Protein AF-B8GN54-F1 (afdb_monomer)

Organism: Thioalkalivibrio sulfidiphilus (strain HL-EbGR7) (NCBI:txid396588)

Secondary structure (DSSP, 8-state):
-------S-EEEEEPHHHHHH-GGGGGTTTTSEEEE-HHHHHHHHHHTSSSSHHHHHHHHHHHHHHHHHTT--HHHHHT-EE---GGGTTS--S---EEEE--S-------TT----HHHHHHHHHHHHHHHH-TTSEEEEEES-HHHHHHHHHTT-EEEE-------S-GGGS--SEEEPPTTHHHHHGGG-EEEEETTEEEEEEESGGGGG--TT-EEEE-SSS-EEEEEEEEETTEEEEEEPP--SSTTS-BTTB--SSHHHHHHHHHHH-TT--EEEEEE-TTS-HHHHHHHHHHIIIIIS---SEEEEEE----SSS-STT--S-HHHHHGGG-HHHHHHHHHHHHTS---HHHHHHHHHHHHHHEEE--HHHHTT---SSEEEEEESGGGS-HHHHHHHH--SS---TT--TTS--PPEEEEEEE------------------PPPP---S-----S---GGGEEEE-

Nearest PDB structures (foldseek):
  4tld-assembly1_C  TM=4.710E-01  e=1.352E-01  Synechococcus elongatus PCC 7942 = FACHB-805
  4tld-assembly1_E  TM=4.493E-01  e=1.275E-01  Synechococcus elongatus PCC 7942 = FACHB-805
  4tlb-assembly1_B  TM=5.084E-01  e=3.249E-01  Synechococcus elongatus PCC 7942 = FACHB-805
  4tl6-assembly1_B-2  TM=4.385E-01  e=1.433E-01  Synechococcus elongatus PCC 7942 = FACHB-805
  7dy1-assembly1_C  TM=2.035E-01  e=3.399E-03  Thermosynechococcus vestitus BP-1

Radius of gyration: 26.56 Å; Cα contacts (8 Å, |Δi|>4): 704; chains: 1; bounding box: 67×53×80 Å

Structure (mmCIF, N/CA/C/O backbone):
data_AF-B8GN54-F1
#
_entry.id   AF-B8GN54-F1
#
loop_
_atom_site.group_PDB
_atom_site.id
_atom_site.type_symbol
_atom_site.label_atom_id
_atom_site.label_alt_id
_atom_site.label_comp_id
_atom_site.label_asym_id
_atom_site.label_entity_id
_atom_site.label_seq_id
_atom_site.pdbx_PDB_ins_code
_atom_site.Cartn_x
_atom_site.Cartn_y
_atom_site.Cartn_z
_atom_site.occupancy
_atom_site.B_iso_or_equiv
_atom_site.auth_seq_id
_atom_site.auth_comp_id
_atom_site.auth_asym_id
_atom_site.auth_atom_id
_atom_site.pdbx_PDB_model_num
ATOM 1 N N . MET A 1 1 ? 30.831 3.306 -21.146 1.00 38.31 1 MET A N 1
ATOM 2 C CA . MET A 1 1 ? 30.111 3.661 -22.386 1.00 38.31 1 MET A CA 1
ATOM 3 C C . MET A 1 1 ? 29.907 5.161 -22.380 1.00 38.31 1 MET A C 1
ATOM 5 O O . MET A 1 1 ? 29.438 5.687 -21.378 1.00 38.31 1 MET A O 1
ATOM 9 N N . VAL A 1 2 ? 30.361 5.843 -23.431 1.00 28.53 2 VAL A N 1
ATOM 10 C CA . VAL A 1 2 ? 30.176 7.290 -23.607 1.00 28.53 2 VAL A CA 1
ATOM 11 C C . VAL A 1 2 ? 28.671 7.550 -23.708 1.00 28.53 2 VAL A C 1
ATOM 13 O O . VAL A 1 2 ? 28.008 6.944 -24.545 1.00 28.53 2 VAL A O 1
ATOM 16 N N . LYS A 1 3 ? 28.119 8.384 -22.819 1.00 34.62 3 LYS A N 1
ATOM 17 C CA . LYS A 1 3 ? 26.721 8.828 -22.893 1.00 34.62 3 LYS A CA 1
ATOM 18 C C . LYS A 1 3 ? 26.590 9.679 -24.160 1.00 34.62 3 LYS A C 1
ATOM 20 O O . LYS A 1 3 ? 27.126 10.782 -24.201 1.00 34.62 3 LYS A O 1
ATOM 25 N N . LYS A 1 4 ? 25.934 9.159 -25.199 1.00 43.62 4 LYS A N 1
ATOM 26 C CA . LYS A 1 4 ? 25.503 9.968 -26.345 1.00 43.62 4 LYS A CA 1
ATOM 27 C C . LYS A 1 4 ? 24.471 10.964 -25.799 1.00 43.62 4 LYS A C 1
ATOM 29 O O . LYS A 1 4 ? 23.455 10.533 -25.258 1.00 43.62 4 LYS A O 1
ATOM 34 N N . GLU A 1 5 ? 24.754 12.266 -25.844 1.00 36.44 5 GLU A N 1
ATOM 35 C CA . GLU A 1 5 ? 23.739 13.284 -25.545 1.00 36.44 5 GLU A CA 1
ATOM 36 C C . GLU A 1 5 ? 22.695 13.247 -26.662 1.00 36.44 5 GLU A C 1
ATOM 38 O O . GLU A 1 5 ? 22.933 13.717 -27.773 1.00 36.44 5 GLU A O 1
ATOM 43 N N . ILE A 1 6 ? 21.560 12.617 -26.375 1.00 51.97 6 ILE A N 1
ATOM 44 C CA . ILE A 1 6 ? 20.427 12.504 -27.290 1.00 51.97 6 ILE A CA 1
ATOM 45 C C . ILE A 1 6 ? 19.550 13.745 -27.093 1.00 51.97 6 ILE A C 1
ATOM 47 O O . ILE A 1 6 ? 19.071 13.998 -25.988 1.00 51.97 6 ILE A O 1
ATOM 51 N N . ARG A 1 7 ? 19.362 14.541 -28.152 1.00 46.53 7 ARG A N 1
ATOM 52 C CA . ARG A 1 7 ? 18.487 15.724 -28.163 1.00 46.53 7 ARG A CA 1
ATOM 53 C C . ARG A 1 7 ? 17.233 15.406 -28.980 1.00 46.53 7 ARG A C 1
ATOM 55 O O . ARG A 1 7 ? 17.297 15.442 -30.201 1.00 46.53 7 ARG A O 1
ATOM 62 N N . GLY A 1 8 ? 16.102 15.135 -28.323 1.00 64.62 8 GLY A N 1
ATOM 63 C CA . GLY A 1 8 ? 14.796 14.998 -28.984 1.00 64.62 8 GLY A CA 1
ATOM 64 C C . GLY A 1 8 ? 13.983 13.766 -28.576 1.00 64.62 8 GLY A C 1
ATOM 65 O O . GLY A 1 8 ? 14.315 13.063 -27.622 1.00 64.62 8 GLY A O 1
ATOM 66 N N . LYS A 1 9 ? 12.887 13.528 -29.309 1.00 72.88 9 LYS A N 1
ATOM 67 C CA . LYS A 1 9 ? 11.950 12.417 -29.097 1.00 72.88 9 LYS A CA 1
ATOM 68 C C . LYS A 1 9 ? 12.570 11.091 -29.559 1.00 72.88 9 LYS A C 1
ATOM 70 O O . LYS A 1 9 ? 13.063 10.999 -30.680 1.00 72.88 9 LYS A O 1
ATOM 75 N N . ARG A 1 10 ? 12.542 10.072 -28.696 1.00 85.88 10 ARG A N 1
ATOM 76 C CA . ARG A 1 10 ? 13.159 8.754 -28.931 1.00 85.88 10 ARG A CA 1
ATOM 77 C C . ARG A 1 10 ? 12.132 7.728 -29.400 1.00 85.88 10 ARG A C 1
ATOM 79 O O . ARG A 1 10 ? 10.940 7.880 -29.127 1.00 85.88 10 ARG A O 1
ATOM 86 N N . LEU A 1 11 ? 12.617 6.678 -30.064 1.00 90.88 11 LEU A N 1
ATOM 87 C CA . LEU A 1 11 ? 11.842 5.473 -30.360 1.00 90.88 11 LEU A CA 1
ATOM 88 C C . LEU A 1 11 ? 12.416 4.291 -29.578 1.00 90.88 11 LEU A C 1
ATOM 90 O O . LEU A 1 11 ? 13.519 3.823 -29.865 1.00 90.88 11 LEU A O 1
ATOM 94 N N . PHE A 1 12 ? 11.662 3.795 -28.605 1.00 92.94 12 PHE A N 1
ATOM 95 C CA . PHE A 1 12 ? 12.060 2.656 -27.791 1.00 92.94 12 PHE A CA 1
ATOM 96 C C . PHE A 1 12 ? 11.556 1.347 -28.379 1.00 92.94 12 PHE A C 1
ATOM 98 O O . PHE A 1 12 ? 10.355 1.144 -28.511 1.00 92.94 12 PHE A O 1
ATOM 105 N N . VAL A 1 13 ? 12.470 0.430 -28.677 1.00 93.56 13 VAL A N 1
ATOM 106 C CA . VAL A 1 13 ? 12.137 -0.948 -29.045 1.00 93.56 13 VAL A CA 1
ATOM 107 C C . VAL A 1 13 ? 12.149 -1.783 -27.771 1.00 93.56 13 VAL A C 1
ATOM 109 O O . VAL A 1 13 ? 13.186 -1.878 -27.113 1.00 93.56 13 VAL A O 1
ATOM 112 N N . LEU A 1 14 ? 11.007 -2.362 -27.400 1.00 91.94 14 LEU A N 1
ATOM 113 C CA . LEU A 1 14 ? 10.896 -3.145 -26.166 1.00 91.94 14 LEU A CA 1
ATOM 114 C C . LEU A 1 14 ? 11.149 -4.630 -26.408 1.00 91.94 14 LEU A C 1
ATOM 116 O O . LEU A 1 14 ? 10.682 -5.203 -27.388 1.00 91.94 14 LEU A O 1
ATOM 120 N N . ASP A 1 15 ? 11.847 -5.246 -25.462 1.00 90.75 15 ASP A N 1
ATOM 121 C CA . ASP A 1 15 ? 11.996 -6.695 -25.331 1.00 90.75 15 ASP A CA 1
ATOM 122 C C . ASP A 1 15 ? 10.806 -7.308 -24.559 1.00 90.75 15 ASP A C 1
ATOM 124 O O . ASP A 1 15 ? 10.271 -6.712 -23.618 1.00 90.75 15 ASP A O 1
ATOM 128 N N . THR A 1 16 ? 10.417 -8.534 -24.909 1.00 89.38 16 THR A N 1
ATOM 129 C CA . THR A 1 16 ? 9.391 -9.338 -24.232 1.00 89.38 16 THR A CA 1
ATOM 130 C C . THR A 1 16 ? 9.644 -9.454 -22.735 1.00 89.38 16 THR A C 1
ATOM 132 O O . THR A 1 16 ? 8.710 -9.338 -21.940 1.00 89.38 16 THR A O 1
ATOM 135 N N . ASN A 1 17 ? 10.901 -9.634 -22.315 1.00 85.88 17 ASN A N 1
ATOM 136 C CA . ASN A 1 17 ? 11.238 -9.764 -20.893 1.00 85.88 17 ASN A CA 1
ATOM 137 C C . ASN A 1 17 ? 10.870 -8.516 -20.082 1.00 85.88 17 ASN A C 1
ATOM 139 O O . ASN A 1 17 ? 10.528 -8.620 -18.903 1.00 85.88 17 ASN A O 1
ATOM 143 N N . VAL A 1 18 ? 10.903 -7.332 -20.697 1.00 88.38 18 VAL A N 1
ATOM 144 C CA . VAL A 1 18 ? 10.488 -6.093 -20.032 1.00 88.38 18 VAL A CA 1
ATOM 145 C C . VAL A 1 18 ? 8.999 -6.168 -19.696 1.00 88.38 18 VAL A C 1
ATOM 147 O O . VAL A 1 18 ? 8.635 -6.033 -18.530 1.00 88.38 18 VAL A O 1
ATOM 150 N N . LEU A 1 19 ? 8.167 -6.501 -20.685 1.00 88.12 19 LEU A N 1
ATOM 151 C CA . LEU A 1 19 ? 6.707 -6.583 -20.564 1.00 88.12 19 LEU A CA 1
ATOM 152 C C . LEU A 1 19 ? 6.231 -7.759 -19.695 1.00 88.12 19 LEU A C 1
ATOM 154 O O . LEU A 1 19 ? 5.265 -7.637 -18.944 1.00 88.12 19 LEU A O 1
ATOM 158 N N . MET A 1 20 ? 6.928 -8.896 -19.747 1.00 86.69 20 MET A N 1
ATOM 159 C CA . MET A 1 20 ? 6.634 -10.067 -18.909 1.00 86.69 20 MET A CA 1
ATOM 160 C C . MET A 1 20 ? 6.861 -9.798 -17.419 1.00 86.69 20 MET A C 1
ATOM 162 O O . MET A 1 20 ? 6.173 -10.364 -16.563 1.00 86.69 20 MET A O 1
ATOM 166 N N . HIS A 1 21 ? 7.823 -8.939 -17.093 1.00 82.31 21 HIS A N 1
ATOM 167 C CA . HIS A 1 21 ? 8.118 -8.574 -15.714 1.00 82.31 21 HIS A CA 1
ATOM 168 C C . HIS A 1 21 ? 7.386 -7.315 -15.249 1.00 82.31 21 HIS A C 1
ATOM 170 O O . HIS A 1 21 ? 7.125 -7.205 -14.055 1.00 82.31 21 HIS A O 1
ATOM 176 N N . ASP A 1 22 ? 7.064 -6.392 -16.154 1.00 81.19 22 ASP A N 1
ATOM 177 C CA . ASP A 1 22 ? 6.346 -5.162 -15.841 1.00 81.19 22 ASP A CA 1
ATOM 178 C C . ASP A 1 22 ? 5.359 -4.788 -16.964 1.00 81.19 22 ASP A C 1
ATOM 180 O O . ASP A 1 22 ? 5.771 -4.248 -17.995 1.00 81.19 22 ASP A O 1
ATOM 184 N N . PRO A 1 23 ? 4.047 -5.028 -16.774 1.00 81.94 23 PRO A N 1
ATOM 185 C CA . PRO A 1 23 ? 3.049 -4.687 -17.780 1.00 81.94 23 PRO A CA 1
ATOM 186 C C . PRO A 1 23 ? 2.886 -3.173 -17.967 1.00 81.94 23 PRO A C 1
ATOM 188 O O . PRO A 1 23 ? 2.436 -2.733 -19.021 1.00 81.94 23 PRO A O 1
ATOM 191 N N . THR A 1 24 ? 3.268 -2.366 -16.970 1.00 81.25 24 THR A N 1
ATOM 192 C CA . THR A 1 24 ? 3.155 -0.900 -17.019 1.00 81.25 24 THR A CA 1
ATOM 193 C C . THR A 1 24 ? 4.267 -0.251 -17.838 1.00 81.25 24 THR A C 1
ATOM 195 O O . THR A 1 24 ? 4.208 0.947 -18.106 1.00 81.25 24 THR A O 1
ATOM 198 N N . ALA A 1 25 ? 5.263 -1.024 -18.294 1.00 83.62 25 ALA A N 1
ATOM 199 C CA . ALA A 1 25 ? 6.348 -0.523 -19.132 1.00 83.62 25 ALA A CA 1
ATOM 200 C C . ALA A 1 25 ? 5.853 0.223 -20.380 1.00 83.62 25 ALA A C 1
ATOM 202 O O . ALA A 1 25 ? 6.481 1.202 -20.762 1.00 83.62 25 ALA A O 1
ATOM 203 N N . LEU A 1 26 ? 4.705 -0.159 -20.953 1.00 82.50 26 LEU A N 1
ATOM 204 C CA . LEU A 1 26 ? 4.100 0.536 -22.099 1.00 82.50 26 LEU A CA 1
ATOM 205 C C . LEU A 1 26 ? 3.783 2.017 -21.838 1.00 82.50 26 LEU A C 1
ATOM 207 O O . LEU A 1 26 ? 3.742 2.794 -22.780 1.00 82.50 26 LEU A O 1
ATOM 211 N N . PHE A 1 27 ? 3.591 2.427 -20.586 1.00 80.69 27 PHE A N 1
ATOM 212 C CA . PHE A 1 27 ? 3.183 3.793 -20.242 1.00 80.69 27 PHE A CA 1
ATOM 213 C C . PHE A 1 27 ? 4.305 4.617 -19.598 1.00 80.69 27 PHE A C 1
ATOM 215 O O . PHE A 1 27 ? 4.125 5.790 -19.291 1.00 80.69 27 PHE A O 1
ATOM 222 N N . ARG A 1 28 ? 5.489 4.028 -19.396 1.00 74.12 28 ARG A N 1
ATOM 223 C CA . ARG A 1 28 ? 6.582 4.650 -18.627 1.00 74.12 28 ARG A CA 1
ATOM 224 C C . ARG A 1 28 ? 7.521 5.529 -19.448 1.00 74.12 28 ARG A C 1
ATOM 226 O O . ARG A 1 28 ? 8.373 6.203 -18.880 1.00 74.12 28 ARG A O 1
ATOM 233 N N . PHE A 1 29 ? 7.375 5.533 -20.769 1.00 72.88 29 PHE A N 1
ATOM 234 C CA . PHE A 1 29 ? 8.267 6.265 -21.670 1.00 72.88 29 PHE A CA 1
ATOM 235 C C . PHE A 1 29 ? 7.785 7.694 -21.993 1.00 72.88 29 PHE A C 1
ATOM 237 O O . PHE A 1 29 ? 8.366 8.334 -22.864 1.00 72.88 29 PHE A O 1
ATOM 244 N N . GLN A 1 30 ? 6.782 8.205 -21.261 1.00 70.38 30 GLN A N 1
ATOM 245 C CA . GLN A 1 30 ? 6.317 9.604 -21.280 1.00 70.38 30 GLN A CA 1
ATOM 246 C C . GLN A 1 30 ? 6.092 10.154 -22.705 1.00 70.38 30 GLN A C 1
ATOM 248 O O . GLN A 1 30 ? 5.242 9.639 -23.434 1.00 70.38 30 GLN A O 1
ATOM 253 N N . GLU A 1 31 ? 6.838 11.186 -23.114 1.00 74.12 31 GLU A N 1
ATOM 254 C CA . GLU A 1 31 ? 6.742 11.842 -24.419 1.00 74.12 31 GLU A CA 1
ATOM 255 C C . GLU A 1 31 ? 7.359 11.040 -25.579 1.00 74.12 31 GLU A C 1
ATOM 257 O O . GLU A 1 31 ? 7.369 11.519 -26.713 1.00 74.12 31 GLU A O 1
ATOM 262 N N . HIS A 1 32 ? 7.916 9.852 -25.333 1.00 85.69 32 HIS A N 1
ATOM 263 C CA . HIS A 1 32 ? 8.646 9.065 -26.327 1.00 85.69 32 HIS A CA 1
ATOM 264 C C . HIS A 1 32 ? 7.807 7.956 -26.962 1.00 85.69 32 HIS A C 1
ATOM 266 O O . HIS A 1 32 ? 6.918 7.377 -26.345 1.00 85.69 32 HIS A O 1
ATOM 272 N N . ASP A 1 33 ? 8.128 7.627 -28.212 1.00 89.75 33 ASP A N 1
ATOM 273 C CA . ASP A 1 33 ? 7.415 6.590 -28.947 1.00 89.75 33 ASP A CA 1
ATOM 274 C C . ASP A 1 33 ? 7.943 5.198 -28.591 1.00 89.75 33 ASP A C 1
ATOM 276 O O . ASP A 1 33 ? 9.133 5.003 -28.339 1.00 89.75 33 ASP A O 1
ATOM 280 N N . ILE A 1 34 ? 7.053 4.213 -28.621 1.00 92.25 34 ILE A N 1
ATOM 281 C CA . ILE A 1 34 ? 7.348 2.808 -28.354 1.00 92.25 34 ILE A CA 1
ATOM 282 C C . ILE A 1 34 ? 7.105 2.008 -29.623 1.00 92.25 34 ILE A C 1
ATOM 284 O O . ILE A 1 34 ? 6.106 2.201 -30.306 1.00 92.25 34 ILE A O 1
ATOM 288 N N . TYR A 1 35 ? 7.994 1.071 -29.919 1.00 93.00 35 TYR A N 1
ATOM 289 C CA . TYR A 1 35 ? 7.865 0.127 -31.012 1.00 93.00 35 TYR A CA 1
ATOM 290 C C . TYR A 1 35 ? 7.880 -1.306 -30.479 1.00 93.00 35 TYR A C 1
ATOM 292 O O . TYR A 1 35 ? 8.823 -1.716 -29.797 1.00 93.00 35 TYR A O 1
ATOM 300 N N . LEU A 1 36 ? 6.851 -2.081 -30.821 1.00 93.31 36 LEU A N 1
ATOM 301 C CA . LEU A 1 36 ? 6.728 -3.495 -30.479 1.00 93.31 36 LEU A CA 1
ATOM 302 C C . LEU A 1 36 ? 6.971 -4.378 -31.711 1.00 93.31 36 LEU A C 1
ATOM 304 O O . LEU A 1 36 ? 6.145 -4.404 -32.631 1.00 93.31 36 LEU A O 1
ATOM 308 N N . PRO A 1 37 ? 8.085 -5.133 -31.737 1.00 92.06 37 PRO A N 1
ATOM 309 C CA . PRO A 1 37 ? 8.292 -6.190 -32.720 1.00 92.06 37 PRO A CA 1
ATOM 310 C C . PRO A 1 37 ? 7.202 -7.269 -32.624 1.00 92.06 37 PRO A C 1
ATOM 312 O O . PRO A 1 37 ? 6.779 -7.625 -31.525 1.00 92.06 37 PRO A O 1
ATOM 315 N N . MET A 1 38 ? 6.793 -7.863 -33.751 1.00 89.81 38 MET A N 1
ATOM 316 C CA . MET A 1 38 ? 5.754 -8.914 -33.738 1.00 89.81 38 MET A CA 1
ATOM 317 C C . MET A 1 38 ? 6.178 -10.143 -32.933 1.00 89.81 38 MET A C 1
ATOM 319 O O . MET A 1 38 ? 5.356 -10.750 -32.251 1.00 89.81 38 MET A O 1
ATOM 323 N N . VAL A 1 39 ? 7.474 -10.463 -32.949 1.00 89.94 39 VAL A N 1
ATOM 324 C CA . VAL A 1 39 ? 8.028 -11.576 -32.169 1.00 89.94 39 VAL A CA 1
ATOM 325 C C . VAL A 1 39 ? 7.776 -11.415 -30.666 1.00 89.94 39 VAL A C 1
ATOM 327 O O . VAL A 1 39 ? 7.546 -12.4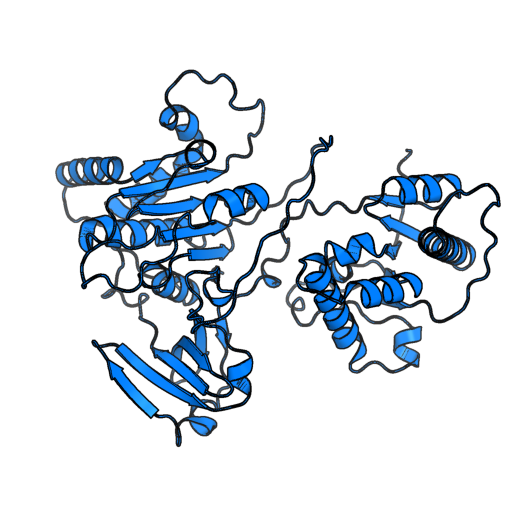05 -29.980 1.00 89.94 39 VAL A O 1
ATOM 330 N N . VAL A 1 40 ? 7.718 -10.177 -30.163 1.00 90.94 40 VAL A N 1
ATOM 331 C CA . VAL A 1 40 ? 7.405 -9.907 -28.755 1.00 90.94 40 VAL A CA 1
ATOM 332 C C . VAL A 1 40 ? 5.965 -10.295 -28.439 1.00 90.94 40 VAL A C 1
ATOM 334 O O . VAL A 1 40 ? 5.707 -10.948 -27.431 1.00 90.94 40 VAL A O 1
ATOM 337 N N . LEU A 1 41 ? 5.018 -9.962 -29.320 1.00 88.81 41 LEU A N 1
ATOM 338 C CA . LEU A 1 41 ? 3.618 -10.361 -29.156 1.00 88.81 41 LEU A CA 1
ATOM 339 C C . LEU A 1 41 ? 3.448 -11.886 -29.220 1.00 88.81 41 LEU A C 1
ATOM 341 O O . LEU A 1 41 ? 2.684 -12.448 -28.435 1.00 88.81 41 LEU A O 1
ATOM 345 N N . GLU A 1 42 ? 4.188 -12.565 -30.099 1.00 88.94 42 GLU A N 1
ATOM 346 C CA . GLU A 1 42 ? 4.185 -14.032 -30.170 1.00 88.94 42 GLU A CA 1
ATOM 347 C C . GLU A 1 42 ? 4.711 -14.679 -28.880 1.00 88.94 42 GLU A C 1
ATOM 349 O O . GLU A 1 42 ? 4.152 -15.667 -28.397 1.00 88.94 42 GLU A O 1
ATOM 354 N N . GLU A 1 43 ? 5.784 -14.138 -28.303 1.00 89.31 43 GLU A N 1
ATOM 355 C CA . GLU A 1 43 ? 6.351 -14.645 -27.052 1.00 89.31 43 GLU A CA 1
ATOM 356 C C . GLU A 1 43 ? 5.450 -14.370 -25.844 1.00 89.31 43 GLU A C 1
ATOM 358 O O . GLU A 1 43 ? 5.321 -15.232 -24.963 1.00 89.31 43 GLU A O 1
ATOM 363 N N . LEU A 1 44 ? 4.778 -13.215 -25.824 1.00 89.12 44 LEU A N 1
ATOM 364 C CA . LEU A 1 44 ? 3.742 -12.918 -24.840 1.00 89.12 44 LEU A CA 1
ATOM 365 C C . LEU A 1 44 ? 2.605 -13.941 -24.941 1.00 89.12 44 LEU A C 1
ATOM 367 O O . LEU A 1 44 ? 2.255 -14.548 -23.932 1.00 89.12 44 LEU A O 1
ATOM 371 N N . ASP A 1 45 ? 2.074 -14.222 -26.133 1.00 86.31 45 ASP A N 1
ATOM 372 C CA . ASP A 1 45 ? 0.971 -15.181 -26.280 1.00 86.31 45 ASP A CA 1
ATOM 373 C C . ASP A 1 45 ? 1.349 -16.597 -25.809 1.00 86.31 45 ASP A C 1
ATOM 375 O O . ASP A 1 45 ? 0.615 -17.235 -25.044 1.00 86.31 45 ASP A O 1
ATOM 379 N N . ARG A 1 46 ? 2.561 -17.062 -26.145 1.00 88.19 46 ARG A N 1
ATOM 380 C CA . ARG A 1 46 ? 3.088 -18.349 -25.648 1.00 88.19 46 ARG A CA 1
ATOM 381 C C . ARG A 1 46 ? 3.177 -18.393 -24.121 1.00 88.19 46 ARG A C 1
ATOM 383 O O . ARG A 1 46 ? 2.926 -19.441 -23.520 1.00 88.19 46 ARG A O 1
ATOM 390 N N . SER A 1 47 ? 3.489 -17.261 -23.497 1.00 85.69 47 SER A N 1
ATOM 391 C CA . SER A 1 47 ? 3.685 -17.118 -22.049 1.00 85.69 47 SER A CA 1
ATOM 392 C C . SER A 1 47 ? 2.392 -16.822 -21.274 1.00 85.69 47 SER A C 1
ATOM 394 O O . SER A 1 47 ? 2.413 -16.711 -20.047 1.00 85.69 47 SER A O 1
ATOM 396 N N . LYS A 1 48 ? 1.242 -16.738 -21.958 1.00 80.69 48 LYS A N 1
ATOM 397 C CA . LYS A 1 48 ? -0.074 -16.413 -21.375 1.00 80.69 48 LYS A CA 1
ATOM 398 C C . LYS A 1 48 ? -0.676 -17.547 -20.536 1.00 80.69 48 LYS A C 1
ATOM 400 O O . LYS A 1 48 ? -1.595 -17.320 -19.746 1.00 80.69 48 LYS A O 1
ATOM 405 N N . LYS A 1 49 ? -0.188 -18.781 -20.703 1.00 75.38 49 LYS A N 1
ATOM 406 C CA . LYS A 1 49 ? -0.738 -19.981 -20.056 1.00 75.38 49 LYS A CA 1
ATOM 407 C C . LYS A 1 49 ? -0.157 -20.189 -18.655 1.00 75.38 49 LYS A C 1
ATOM 409 O O . LYS A 1 49 ? 1.054 -20.203 -18.463 1.00 75.38 49 LYS A O 1
ATOM 414 N N . GLY A 1 50 ? -1.037 -20.446 -17.687 1.00 70.75 50 GLY A N 1
ATOM 415 C CA . GLY A 1 50 ? -0.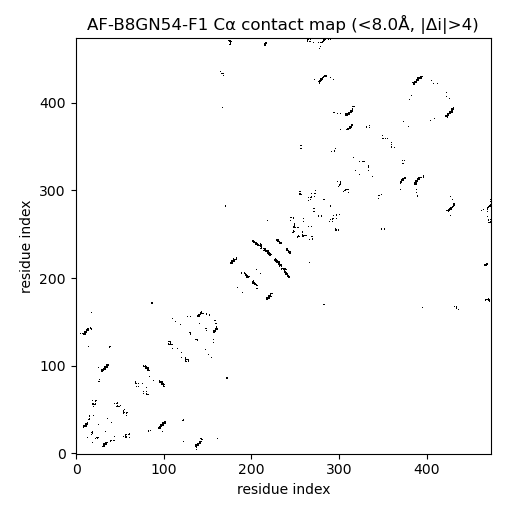673 -20.806 -16.315 1.00 70.75 50 GLY A CA 1
ATOM 416 C C . GLY A 1 50 ? -1.056 -19.755 -15.270 1.00 70.75 50 GLY A C 1
ATOM 417 O O . GLY A 1 50 ? -1.729 -18.767 -15.553 1.00 70.75 50 GLY A O 1
ATOM 418 N N . VAL A 1 51 ? -0.638 -20.006 -14.029 1.00 66.06 51 VAL A N 1
ATOM 419 C CA . VAL A 1 51 ? -0.946 -19.184 -12.839 1.00 66.06 51 VAL A CA 1
ATOM 420 C C . VAL A 1 51 ? 0.271 -18.414 -12.311 1.00 66.06 51 VAL A C 1
ATOM 422 O O . VAL A 1 51 ? 0.225 -17.856 -11.218 1.00 66.06 51 VAL A O 1
ATOM 425 N N . SER A 1 52 ? 1.375 -18.390 -13.063 1.00 65.31 52 SER A N 1
ATOM 426 C CA . SER A 1 52 ? 2.579 -17.656 -12.672 1.00 65.31 52 SER A CA 1
ATOM 427 C C . SER A 1 52 ? 2.353 -16.140 -12.716 1.00 65.31 52 SER A C 1
ATOM 429 O O . SER A 1 52 ? 1.496 -15.637 -13.444 1.00 65.31 52 SER A O 1
ATOM 431 N N . GLU A 1 53 ? 3.154 -15.400 -11.950 1.00 68.38 53 GLU A N 1
ATOM 432 C CA . GLU A 1 53 ? 3.174 -13.932 -11.979 1.00 68.38 53 GLU A CA 1
ATOM 433 C C . GLU A 1 53 ? 3.464 -13.401 -13.389 1.00 68.38 53 GLU A C 1
ATOM 435 O O . GLU A 1 53 ? 2.777 -12.501 -13.860 1.00 68.38 53 GLU A O 1
ATOM 440 N N . VAL A 1 54 ? 4.380 -14.057 -14.108 1.00 73.69 54 VAL A N 1
ATOM 441 C CA . VAL A 1 54 ? 4.668 -13.788 -15.522 1.00 73.69 54 VAL A CA 1
ATOM 442 C C . VAL A 1 54 ? 3.414 -13.962 -16.387 1.00 73.69 54 VAL A C 1
ATOM 444 O O . VAL A 1 54 ? 3.053 -13.047 -17.117 1.00 73.69 54 VAL A O 1
ATOM 447 N N . ALA A 1 55 ? 2.676 -15.070 -16.256 1.00 76.50 55 ALA A N 1
ATOM 448 C CA . ALA A 1 55 ? 1.442 -15.290 -17.019 1.00 76.50 55 ALA A CA 1
ATOM 449 C C . ALA A 1 55 ? 0.321 -14.299 -16.644 1.00 76.50 55 ALA A C 1
ATOM 451 O O . ALA A 1 55 ? -0.539 -13.974 -17.465 1.00 76.50 55 ALA A O 1
ATOM 452 N N . ARG A 1 56 ? 0.296 -13.798 -15.400 1.00 78.38 56 ARG A N 1
ATOM 453 C CA . ARG A 1 56 ? -0.605 -12.708 -14.990 1.00 78.38 56 ARG A CA 1
ATOM 454 C C . ARG A 1 56 ? -0.221 -11.391 -15.667 1.00 78.38 56 ARG A C 1
ATOM 456 O O . ARG A 1 56 ? -1.098 -10.742 -16.225 1.00 78.38 56 ARG A O 1
ATOM 463 N N . ASN A 1 57 ? 1.059 -11.030 -15.645 1.00 78.12 57 ASN A N 1
ATOM 464 C CA . ASN A 1 57 ? 1.567 -9.803 -16.258 1.00 78.12 57 ASN A CA 1
ATOM 465 C C . ASN A 1 57 ? 1.342 -9.805 -17.769 1.00 78.12 57 ASN A C 1
ATOM 467 O O . ASN A 1 57 ? 0.807 -8.845 -18.302 1.00 78.12 57 ASN A O 1
ATOM 471 N N . VAL A 1 58 ? 1.626 -10.923 -18.436 1.00 85.00 58 VAL A N 1
ATOM 472 C CA . VAL A 1 58 ? 1.326 -11.127 -19.859 1.00 85.00 58 VAL A CA 1
ATOM 473 C C . VAL A 1 58 ? -0.154 -10.881 -20.164 1.00 85.00 58 VAL A C 1
ATOM 475 O O . VAL A 1 58 ? -0.474 -10.160 -21.104 1.00 85.00 58 VAL A O 1
ATOM 478 N N . ARG A 1 59 ? -1.074 -11.433 -19.356 1.00 83.19 59 ARG A N 1
ATOM 479 C CA . ARG A 1 59 ? -2.516 -11.181 -19.522 1.00 83.19 59 ARG A CA 1
ATOM 480 C C . ARG A 1 59 ? -2.866 -9.705 -19.346 1.00 83.19 59 ARG A C 1
ATOM 482 O O . ARG A 1 59 ? -3.742 -9.224 -20.053 1.00 83.19 59 ARG A O 1
ATOM 489 N N . GLN A 1 60 ? -2.193 -9.006 -18.436 1.00 80.44 60 GLN A N 1
ATOM 490 C CA . GLN A 1 60 ? -2.388 -7.573 -18.243 1.00 80.44 60 GLN A CA 1
ATOM 491 C C . GLN A 1 60 ? -1.867 -6.758 -19.434 1.00 80.44 60 GLN A C 1
ATOM 493 O O . GLN A 1 60 ? -2.575 -5.872 -19.895 1.00 80.44 60 GLN A O 1
ATOM 498 N N . VAL A 1 61 ? -0.699 -7.101 -19.991 1.00 86.38 61 VAL A N 1
ATOM 499 C CA . VAL A 1 61 ? -0.192 -6.489 -21.233 1.00 86.38 61 VAL A CA 1
ATOM 500 C C . VAL A 1 61 ? -1.181 -6.694 -22.376 1.00 86.38 61 VAL A C 1
ATOM 502 O O . VAL A 1 61 ? -1.481 -5.745 -23.088 1.00 86.38 61 VAL A O 1
ATOM 505 N N . SER A 1 62 ? -1.732 -7.906 -22.534 1.00 86.81 62 SER A N 1
ATOM 506 C CA . SER A 1 62 ? -2.750 -8.161 -23.560 1.00 86.81 62 SER A CA 1
ATOM 507 C C . SER A 1 62 ? -3.980 -7.274 -23.388 1.00 86.81 62 SER A C 1
ATOM 509 O O . SER A 1 62 ? -4.479 -6.785 -24.387 1.00 86.81 62 SER A O 1
ATOM 511 N N . ARG A 1 63 ? -4.453 -7.056 -22.152 1.00 83.25 63 ARG A N 1
ATOM 512 C CA . ARG A 1 63 ? -5.593 -6.164 -21.878 1.00 83.25 63 ARG A CA 1
ATOM 513 C C . ARG A 1 63 ? -5.280 -4.718 -22.234 1.00 83.25 63 ARG A C 1
ATOM 515 O O . ARG A 1 63 ? -6.063 -4.112 -22.938 1.00 83.25 63 ARG A O 1
ATOM 522 N N . PHE A 1 64 ? -4.118 -4.206 -21.829 1.00 84.62 64 PHE A N 1
ATOM 523 C CA . PHE A 1 64 ? -3.711 -2.842 -22.178 1.00 84.62 64 PHE A CA 1
ATOM 524 C C . PHE A 1 64 ? -3.602 -2.638 -23.690 1.00 84.62 64 PHE A C 1
ATOM 526 O O . PHE A 1 64 ? -4.023 -1.612 -24.207 1.00 84.62 64 PHE A O 1
ATOM 533 N N . VAL A 1 65 ? -3.053 -3.615 -24.414 1.00 85.62 65 VAL A N 1
ATOM 534 C CA . VAL A 1 65 ? -2.998 -3.554 -25.880 1.00 85.62 65 VAL A CA 1
ATOM 535 C C . VAL A 1 65 ? -4.402 -3.614 -26.491 1.00 85.62 65 VAL A C 1
ATOM 537 O O . VAL A 1 65 ? -4.671 -2.862 -27.419 1.00 85.62 65 VAL A O 1
ATOM 540 N N . ASP A 1 66 ? -5.291 -4.459 -25.964 1.00 84.75 66 ASP A N 1
ATOM 541 C CA . ASP A 1 66 ? -6.684 -4.586 -26.420 1.00 84.75 66 ASP A CA 1
ATOM 542 C C . ASP A 1 66 ? -7.482 -3.292 -26.178 1.00 84.75 66 ASP A C 1
ATOM 544 O O . ASP A 1 66 ? -8.142 -2.800 -27.085 1.00 84.75 66 ASP A O 1
ATOM 548 N N . GLU A 1 67 ? -7.328 -2.672 -25.005 1.00 82.81 67 GLU A N 1
ATOM 549 C CA . GLU A 1 67 ? -7.913 -1.368 -24.655 1.00 82.81 67 GLU A CA 1
ATOM 550 C C . GLU A 1 67 ? -7.431 -0.259 -25.601 1.00 82.81 67 GLU A C 1
ATOM 552 O O . GLU A 1 67 ? -8.242 0.494 -26.131 1.00 82.81 67 GLU A O 1
ATOM 557 N N . LEU A 1 68 ? -6.126 -0.200 -25.896 1.00 82.31 68 LEU A N 1
ATOM 558 C CA . LEU A 1 68 ? -5.578 0.762 -26.862 1.00 82.31 68 LEU A CA 1
ATOM 559 C C . LEU A 1 68 ? -6.089 0.524 -28.295 1.00 82.31 68 LEU A C 1
ATO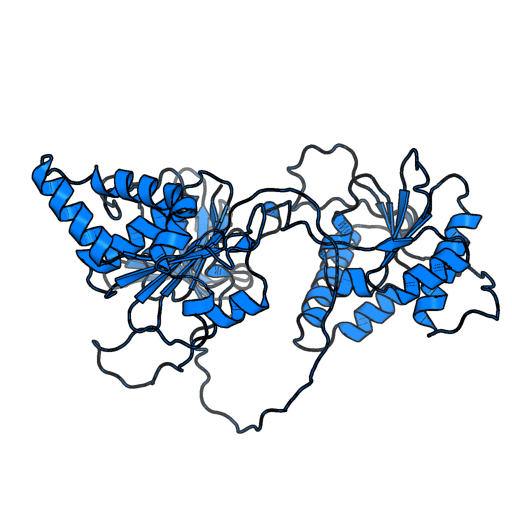M 561 O O . LEU A 1 68 ? -6.078 1.446 -29.111 1.00 82.31 68 LEU A O 1
ATOM 565 N N . MET A 1 69 ? -6.491 -0.708 -28.619 1.00 83.31 69 MET A N 1
ATOM 566 C CA . MET A 1 69 ? -6.958 -1.109 -29.948 1.00 83.31 69 MET A CA 1
ATOM 567 C C . MET A 1 69 ? -8.483 -1.064 -30.117 1.00 83.31 69 MET A C 1
ATOM 569 O O . MET A 1 69 ? -8.929 -1.097 -31.263 1.00 83.31 69 MET A O 1
ATOM 573 N N . ALA A 1 70 ? -9.264 -0.986 -29.034 1.00 79.25 70 ALA A N 1
ATOM 574 C CA . ALA A 1 70 ? -10.713 -1.217 -29.030 1.00 79.25 70 ALA A CA 1
ATOM 575 C C . ALA A 1 70 ? -11.489 -0.374 -30.062 1.00 79.25 70 ALA A C 1
ATOM 577 O O . ALA A 1 70 ? -12.363 -0.907 -30.746 1.00 79.25 70 ALA A O 1
ATOM 578 N N . ASP A 1 71 ? -11.105 0.894 -30.239 1.00 73.25 71 ASP A N 1
ATOM 579 C CA . ASP A 1 71 ? -11.740 1.835 -31.175 1.00 73.25 71 ASP A CA 1
ATOM 580 C C . ASP A 1 71 ? -10.835 2.240 -32.355 1.00 73.25 71 ASP A C 1
ATOM 582 O O . ASP A 1 71 ? -11.170 3.133 -33.136 1.00 73.25 71 ASP A O 1
ATOM 586 N N . ALA A 1 72 ? -9.672 1.599 -32.512 1.00 80.12 72 ALA A N 1
ATOM 587 C CA . ALA A 1 72 ? -8.671 2.009 -33.491 1.00 80.12 72 ALA A CA 1
ATOM 588 C C . ALA A 1 72 ? -8.862 1.336 -34.859 1.00 80.12 72 ALA A C 1
ATOM 590 O O . ALA A 1 72 ? -8.865 0.111 -35.002 1.00 80.12 72 ALA A O 1
ATOM 591 N N . THR A 1 73 ? -8.919 2.138 -35.920 1.00 84.56 73 THR A N 1
ATOM 592 C CA . THR A 1 73 ? -8.915 1.638 -37.299 1.00 84.56 73 THR A CA 1
ATOM 593 C C . THR A 1 73 ? -7.527 1.145 -37.723 1.00 84.56 73 THR A C 1
ATOM 595 O O . THR A 1 73 ? -6.492 1.563 -37.202 1.00 84.56 73 THR A O 1
ATOM 598 N N . HIS A 1 74 ? -7.464 0.306 -38.764 1.00 81.19 74 HIS A N 1
ATOM 599 C CA . HIS A 1 74 ? -6.187 -0.168 -39.320 1.00 81.19 74 HIS A CA 1
ATOM 600 C C . HIS A 1 74 ? -5.245 0.982 -39.733 1.00 81.19 74 HIS A C 1
ATOM 602 O O . HIS A 1 74 ? -4.030 0.902 -39.549 1.00 81.19 74 HIS A O 1
ATOM 608 N N . ALA A 1 75 ? -5.805 2.077 -40.260 1.00 80.69 75 ALA A N 1
ATOM 609 C CA . ALA A 1 75 ? -5.041 3.262 -40.641 1.00 80.69 75 ALA A CA 1
ATOM 610 C C . ALA A 1 75 ? -4.474 4.021 -39.427 1.00 80.69 75 ALA A C 1
ATOM 612 O O . ALA A 1 75 ? -3.421 4.650 -39.539 1.00 80.69 75 ALA A O 1
ATOM 613 N N . GLU A 1 76 ? -5.146 3.963 -38.277 1.00 82.38 76 GLU A N 1
ATOM 614 C CA . GLU A 1 76 ? -4.687 4.566 -37.022 1.00 82.38 76 GLU A CA 1
ATOM 615 C C . GLU A 1 76 ? -3.619 3.711 -36.346 1.00 82.38 76 GLU A C 1
ATOM 617 O O . GLU A 1 76 ? -2.587 4.248 -35.952 1.00 82.38 76 GLU A O 1
ATOM 622 N N . ILE A 1 77 ? -3.784 2.384 -36.339 1.00 84.44 77 ILE A N 1
ATOM 623 C CA . ILE A 1 77 ? -2.755 1.442 -35.869 1.00 84.44 77 ILE A CA 1
ATOM 624 C C . ILE A 1 77 ? -1.446 1.648 -36.647 1.00 84.44 77 ILE A C 1
ATOM 626 O O . ILE A 1 77 ? -0.367 1.708 -36.057 1.00 84.44 77 ILE A O 1
ATOM 630 N N . ALA A 1 78 ? -1.525 1.837 -37.970 1.00 82.44 78 ALA A N 1
ATOM 631 C CA . ALA A 1 78 ? -0.355 2.111 -38.806 1.00 82.44 78 ALA A CA 1
ATOM 632 C C . ALA A 1 78 ? 0.330 3.459 -38.488 1.00 82.44 78 ALA A C 1
ATOM 634 O O . ALA A 1 78 ? 1.540 3.592 -38.666 1.00 82.44 78 ALA A O 1
ATOM 635 N N . LYS A 1 79 ? -0.424 4.456 -38.004 1.00 83.25 79 LYS A N 1
ATOM 636 C CA . LYS A 1 79 ? 0.092 5.771 -37.572 1.00 83.25 79 LYS A CA 1
ATOM 637 C C . LYS A 1 79 ? 0.553 5.791 -36.106 1.00 83.25 79 LYS A C 1
ATOM 639 O O . LYS A 1 79 ? 0.990 6.843 -35.625 1.00 83.25 79 LYS A O 1
ATOM 644 N N . GLY A 1 80 ? 0.475 4.651 -35.424 1.00 85.81 80 GLY A N 1
ATOM 645 C CA . GLY A 1 80 ? 0.773 4.493 -34.009 1.00 85.81 80 GLY A CA 1
ATOM 646 C C . GLY A 1 80 ? -0.383 4.947 -33.119 1.00 85.81 80 GLY A C 1
ATOM 647 O O . GLY A 1 80 ? -0.958 6.021 -33.323 1.00 85.81 80 GLY A O 1
ATOM 648 N N . LEU A 1 81 ? -0.689 4.130 -32.113 1.00 86.75 81 LEU A N 1
ATOM 649 C CA . LEU A 1 81 ? -1.750 4.375 -31.141 1.00 86.75 81 LEU A CA 1
ATOM 650 C C . LEU A 1 81 ? -1.261 5.346 -30.064 1.00 86.75 81 LEU A C 1
ATOM 652 O O . LEU A 1 81 ? -0.131 5.202 -29.600 1.00 86.75 81 LEU A O 1
ATOM 656 N N . PRO A 1 82 ? -2.057 6.339 -29.651 1.00 84.00 82 PRO A N 1
ATOM 657 C CA . PRO A 1 82 ? -1.666 7.227 -28.565 1.00 84.00 82 PRO A CA 1
ATOM 658 C C . PRO A 1 82 ? -1.550 6.434 -27.256 1.00 84.00 82 PRO A C 1
ATOM 660 O O . PRO A 1 82 ? -2.467 5.709 -26.886 1.00 84.00 82 PRO A O 1
ATOM 663 N N . LEU A 1 83 ? -0.436 6.578 -26.535 1.00 78.44 83 LEU A N 1
ATOM 664 C CA . LEU A 1 83 ? -0.251 5.993 -25.202 1.00 78.44 83 LEU A CA 1
ATOM 665 C C . LEU A 1 83 ? -0.953 6.866 -24.156 1.00 78.44 83 LEU A C 1
ATOM 667 O O . LEU A 1 83 ? -0.322 7.449 -23.278 1.00 78.44 83 LEU A O 1
ATOM 671 N N . VAL A 1 84 ? -2.268 7.014 -24.294 1.00 65.88 84 VAL A N 1
ATOM 672 C CA . VAL A 1 84 ? -3.126 7.690 -23.318 1.00 65.88 84 VAL A CA 1
ATOM 673 C C . VAL A 1 84 ? -3.832 6.593 -22.540 1.00 65.88 84 VAL A C 1
ATOM 675 O O . VAL A 1 84 ? -4.581 5.819 -23.124 1.00 65.88 84 VAL A O 1
ATOM 678 N N . SER A 1 85 ? -3.576 6.498 -21.239 1.00 52.72 85 SER A N 1
ATOM 679 C CA . SER A 1 85 ? -4.445 5.705 -20.371 1.00 52.72 85 SER A CA 1
ATOM 680 C C . SER A 1 85 ? -5.524 6.629 -19.821 1.00 52.72 85 SER A C 1
ATOM 682 O O . SER A 1 85 ? -5.197 7.625 -19.174 1.00 52.72 85 SER A O 1
ATOM 684 N N . GLU A 1 86 ? -6.800 6.299 -20.029 1.00 44.72 86 GLU A N 1
ATOM 685 C CA . GLU A 1 86 ? -7.918 6.977 -19.352 1.00 44.72 86 GLU A CA 1
ATOM 686 C C . GLU A 1 86 ? -7.804 6.866 -17.823 1.00 44.72 86 GLU A C 1
ATOM 688 O O . GLU A 1 86 ? -8.229 7.767 -17.107 1.00 44.72 86 GLU A O 1
ATOM 693 N N . SER A 1 87 ? -7.116 5.838 -17.306 1.00 42.00 87 SER A N 1
ATOM 694 C CA . SER A 1 87 ? -6.820 5.699 -15.874 1.00 42.00 87 SER A CA 1
ATOM 695 C C . SER A 1 87 ? -5.687 6.612 -15.369 1.00 42.00 87 SER A C 1
ATOM 697 O O . SER A 1 87 ? -5.408 6.619 -14.173 1.00 42.00 87 SER A O 1
ATOM 699 N N . LEU A 1 88 ? -4.978 7.318 -16.262 1.00 43.47 88 LEU A N 1
ATOM 700 C CA . LEU A 1 88 ? -3.848 8.221 -15.963 1.00 43.47 88 LEU A CA 1
ATOM 701 C C . LEU A 1 88 ? -4.115 9.672 -16.413 1.00 43.47 88 LEU A C 1
ATOM 703 O O . LEU A 1 88 ? -3.234 10.531 -16.303 1.00 43.47 88 LEU A O 1
ATOM 707 N N . ALA A 1 89 ? -5.321 9.954 -16.919 1.00 38.03 89 ALA A N 1
ATOM 708 C CA . ALA A 1 89 ? -5.681 11.203 -17.592 1.00 38.03 89 ALA A CA 1
ATOM 709 C C . ALA A 1 89 ? -5.752 12.446 -16.679 1.00 38.03 89 ALA A C 1
ATOM 711 O O . ALA A 1 89 ? -5.951 13.553 -17.175 1.00 38.03 89 ALA A O 1
ATOM 712 N N . GLU A 1 90 ? -5.543 12.308 -15.367 1.00 39.72 90 GLU A N 1
ATOM 713 C CA . GLU A 1 90 ? -5.491 13.448 -14.437 1.00 39.72 90 GLU A CA 1
ATOM 714 C C . GLU A 1 90 ? -4.093 14.081 -14.301 1.00 39.72 90 GLU A C 1
ATOM 716 O O . GLU A 1 90 ? -3.936 15.110 -13.643 1.00 39.72 90 GLU A O 1
ATOM 721 N N . SER A 1 91 ? -3.062 13.520 -14.942 1.00 37.62 91 SER A N 1
ATOM 722 C CA . SER A 1 91 ? -1.710 14.084 -14.897 1.00 37.62 91 SER A CA 1
ATOM 723 C C . SER A 1 91 ? -1.458 15.056 -16.061 1.00 37.62 91 SER A C 1
ATOM 725 O O . SER A 1 91 ? -1.568 14.724 -17.239 1.00 37.62 91 SER A O 1
ATOM 727 N N . ALA A 1 92 ? -1.123 16.301 -15.717 1.00 36.22 92 ALA A N 1
ATOM 728 C CA . ALA A 1 92 ? -0.966 17.450 -16.610 1.00 36.22 92 ALA A CA 1
ATOM 729 C C . ALA A 1 92 ? 0.276 17.398 -17.537 1.00 36.22 92 ALA A C 1
ATOM 731 O O . ALA A 1 92 ? 1.071 18.339 -17.565 1.00 36.22 92 ALA A O 1
ATOM 732 N N . PHE A 1 93 ? 0.453 16.332 -18.323 1.00 38.97 93 PHE A N 1
ATOM 733 C CA . PHE A 1 93 ? 1.505 16.237 -19.343 1.00 38.97 93 PHE A CA 1
ATOM 734 C C . PHE A 1 93 ? 0.903 16.239 -20.754 1.00 38.97 93 PHE A C 1
ATOM 736 O O . PHE A 1 93 ? 0.367 15.250 -21.242 1.00 38.97 93 PHE A O 1
ATOM 743 N N . GLY A 1 94 ? 1.008 17.386 -21.431 1.00 39.38 94 GLY A N 1
ATOM 744 C CA . GLY A 1 94 ? 0.394 17.679 -22.733 1.00 39.38 94 GLY A CA 1
ATOM 745 C C . GLY A 1 94 ? 0.971 16.962 -23.964 1.00 39.38 94 GLY A C 1
ATOM 746 O O . GLY A 1 94 ? 0.756 17.440 -25.076 1.00 39.38 94 GLY A O 1
ATOM 747 N N . SER A 1 95 ? 1.689 15.844 -23.819 1.00 51.00 95 SER A N 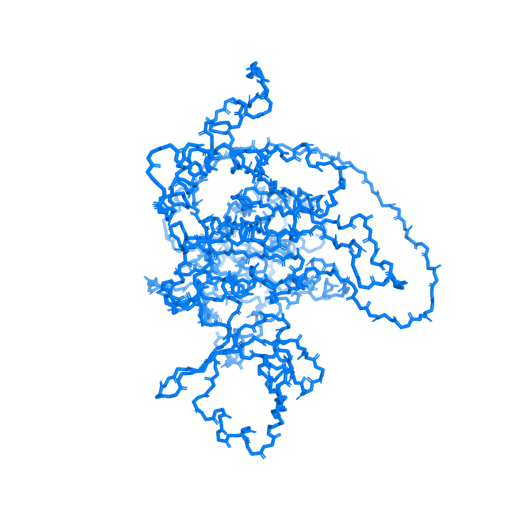1
ATOM 748 C CA . SER A 1 95 ? 2.067 14.997 -24.961 1.00 51.00 95 SER A CA 1
ATOM 749 C C . SER A 1 95 ? 2.448 13.580 -24.525 1.00 51.00 95 SER A C 1
ATOM 751 O O . SER A 1 95 ? 3.563 13.359 -24.054 1.00 51.00 95 SER A O 1
ATOM 753 N N . SER A 1 96 ? 1.554 12.611 -24.726 1.00 67.31 96 SER A N 1
ATOM 754 C CA . SER A 1 96 ? 1.886 11.189 -24.621 1.00 67.31 96 SER A CA 1
ATOM 755 C C . SER A 1 96 ? 2.540 10.683 -25.910 1.00 67.31 96 SER A C 1
ATOM 757 O O . SER A 1 96 ? 2.205 11.107 -27.023 1.00 67.31 96 SER A O 1
ATOM 759 N N . GLY A 1 97 ? 3.513 9.785 -25.767 1.00 79.69 97 GLY A N 1
ATOM 760 C CA . GLY A 1 97 ? 4.102 9.052 -26.881 1.00 79.69 97 GLY A CA 1
ATOM 761 C C . GLY A 1 97 ? 3.097 8.164 -27.621 1.00 79.69 97 GLY A C 1
ATOM 762 O O . GLY A 1 97 ? 1.933 8.041 -27.240 1.00 79.69 97 GLY A O 1
ATOM 763 N N . ARG A 1 98 ? 3.539 7.526 -28.707 1.00 88.25 98 ARG A N 1
ATOM 764 C CA . ARG A 1 98 ? 2.720 6.582 -29.480 1.00 88.25 98 ARG A CA 1
ATOM 765 C C . ARG A 1 98 ? 3.300 5.175 -29.483 1.00 88.25 98 ARG A C 1
ATOM 767 O O . ARG A 1 98 ? 4.513 5.001 -29.557 1.00 88.25 98 ARG A O 1
ATOM 774 N N . LEU A 1 99 ? 2.417 4.183 -29.470 1.00 90.38 99 LEU A N 1
ATOM 775 C CA . LEU A 1 99 ? 2.713 2.767 -29.625 1.00 90.38 99 LEU A CA 1
ATOM 776 C C . LEU A 1 99 ? 2.615 2.354 -31.094 1.00 90.38 99 LEU A C 1
ATOM 778 O O . LEU A 1 99 ? 1.553 2.434 -31.707 1.00 90.38 99 LEU A O 1
ATOM 782 N N . PHE A 1 100 ? 3.716 1.865 -31.645 1.00 91.50 100 PHE A N 1
ATOM 783 C CA . PHE A 1 100 ? 3.819 1.329 -32.994 1.00 91.50 100 PHE A CA 1
ATOM 784 C C . PHE A 1 100 ? 3.994 -0.186 -32.944 1.00 91.50 100 PHE A C 1
ATOM 786 O O . PHE A 1 100 ? 4.763 -0.709 -32.139 1.00 91.50 100 PHE A O 1
ATOM 793 N N . PHE A 1 101 ? 3.328 -0.886 -33.856 1.00 90.75 101 PHE A N 1
ATOM 794 C CA . PHE A 1 101 ? 3.521 -2.317 -34.069 1.00 90.75 101 PHE A CA 1
ATOM 795 C C . PHE A 1 101 ? 4.288 -2.560 -35.359 1.00 90.75 101 PHE A C 1
ATOM 797 O O . PHE A 1 101 ? 4.177 -1.803 -36.327 1.00 90.75 101 PHE A O 1
ATOM 804 N N . GLN A 1 102 ? 5.027 -3.663 -35.403 1.00 88.06 102 GLN A N 1
ATOM 805 C CA . GLN A 1 102 ? 5.632 -4.122 -36.641 1.00 88.06 102 GLN A CA 1
ATOM 806 C C . GLN A 1 102 ? 4.565 -4.652 -37.609 1.00 88.06 102 GLN A C 1
ATOM 808 O O . GLN A 1 102 ? 4.090 -5.773 -37.491 1.00 88.06 102 GLN A O 1
ATOM 813 N N . THR A 1 103 ? 4.211 -3.848 -38.609 1.00 81.00 103 THR A N 1
ATOM 814 C CA . THR A 1 103 ? 3.194 -4.190 -39.623 1.00 81.00 103 THR A CA 1
ATOM 815 C C . THR A 1 103 ? 3.779 -4.726 -40.929 1.00 81.00 103 THR A C 1
ATOM 817 O O . THR A 1 103 ? 3.043 -5.228 -41.776 1.00 81.00 103 THR A O 1
ATOM 820 N N . ARG A 1 104 ? 5.103 -4.636 -41.111 1.00 79.88 104 ARG A N 1
ATOM 821 C CA . ARG A 1 104 ? 5.811 -5.085 -42.316 1.00 79.88 104 ARG A CA 1
ATOM 822 C C . ARG A 1 104 ? 7.053 -5.903 -41.983 1.00 79.88 104 ARG A C 1
ATOM 824 O O . ARG A 1 104 ? 7.685 -5.711 -40.942 1.00 79.88 104 ARG A O 1
ATOM 831 N N . ALA A 1 105 ? 7.427 -6.785 -42.906 1.00 75.25 105 ALA A N 1
ATOM 832 C CA . ALA A 1 105 ? 8.722 -7.444 -42.862 1.00 75.25 105 ALA A CA 1
ATOM 833 C C . ALA A 1 105 ? 9.831 -6.409 -43.109 1.00 75.25 105 ALA A C 1
ATOM 835 O O . ALA A 1 105 ? 9.751 -5.617 -44.047 1.00 75.25 105 ALA A O 1
ATOM 836 N N . MET A 1 106 ? 10.855 -6.430 -42.260 1.00 76.81 106 MET A N 1
ATOM 837 C CA . MET A 1 106 ? 12.019 -5.547 -42.331 1.00 76.81 106 MET A CA 1
ATOM 838 C C . MET A 1 106 ? 13.261 -6.418 -42.551 1.00 76.81 106 MET A C 1
ATOM 840 O O . MET A 1 106 ? 13.861 -6.876 -41.579 1.00 76.81 106 MET A O 1
ATOM 844 N N . PRO A 1 107 ? 13.602 -6.753 -43.807 1.00 64.75 107 PRO A N 1
ATOM 845 C CA . PRO A 1 107 ? 14.737 -7.617 -44.083 1.00 64.75 107 PRO A CA 1
ATOM 846 C C . PRO A 1 107 ? 16.037 -6.848 -43.838 1.00 64.75 107 PRO A C 1
ATOM 848 O O . PRO A 1 107 ? 16.428 -5.999 -44.634 1.00 64.75 107 PRO A O 1
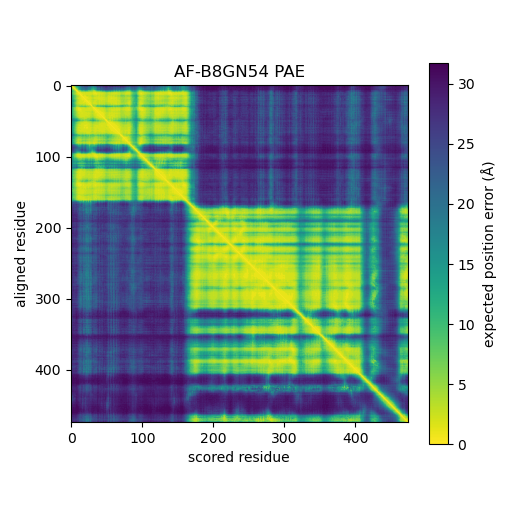ATOM 851 N N . VAL A 1 108 ? 16.716 -7.164 -42.738 1.00 67.62 108 VAL A N 1
ATOM 852 C CA . VAL A 1 108 ? 18.065 -6.674 -42.440 1.00 67.62 108 VAL A CA 1
ATOM 853 C C . VAL A 1 108 ? 18.973 -7.861 -42.171 1.00 67.62 108 VAL A C 1
ATOM 855 O O . VAL A 1 108 ? 18.641 -8.749 -41.385 1.00 67.62 108 VAL A O 1
ATOM 858 N N . SER A 1 109 ? 20.132 -7.872 -42.831 1.00 65.62 109 SER A N 1
ATOM 859 C CA . SER A 1 109 ? 21.168 -8.867 -42.577 1.00 65.62 109 SER A CA 1
ATOM 860 C C . SER A 1 109 ? 21.940 -8.462 -41.329 1.00 65.62 109 SER A C 1
ATOM 862 O O . SER A 1 109 ? 22.707 -7.499 -41.345 1.00 65.62 109 SER A O 1
ATOM 864 N N . LEU A 1 110 ? 21.733 -9.195 -40.241 1.00 74.81 110 LEU A N 1
ATOM 865 C CA . LEU A 1 110 ? 22.635 -9.138 -39.099 1.00 74.81 110 LEU A CA 1
ATOM 866 C C . LEU A 1 110 ? 23.973 -9.807 -39.468 1.00 74.81 110 LEU A C 1
ATOM 868 O O . LEU A 1 110 ? 23.987 -10.690 -40.326 1.00 74.81 110 LEU A O 1
ATOM 872 N N . PRO A 1 111 ? 25.096 -9.412 -38.845 1.00 73.31 111 PRO A N 1
ATOM 873 C CA . PRO A 1 111 ? 26.367 -10.108 -39.012 1.00 73.31 111 PRO A CA 1
ATOM 874 C C . PRO A 1 111 ? 26.251 -11.609 -38.709 1.00 73.31 111 PRO A C 1
ATOM 876 O O . PRO A 1 111 ? 25.783 -11.982 -37.631 1.00 73.31 111 PRO A O 1
ATOM 879 N N . ASP A 1 112 ? 26.766 -12.461 -39.603 1.00 64.88 112 ASP A N 1
ATOM 880 C CA . ASP A 1 112 ? 26.775 -13.932 -39.451 1.00 64.88 112 ASP A CA 1
ATOM 881 C C . ASP A 1 112 ? 27.486 -14.409 -38.169 1.00 64.88 112 ASP A C 1
ATOM 883 O O . ASP A 1 112 ? 27.312 -15.537 -37.712 1.00 64.88 112 ASP A O 1
ATOM 887 N N . SER A 1 113 ? 28.292 -13.537 -37.560 1.00 62.03 113 SER A N 1
ATOM 888 C CA . SER A 1 113 ? 29.046 -13.780 -36.334 1.00 62.03 113 SER A CA 1
ATOM 889 C C . SER A 1 113 ? 28.240 -13.618 -35.039 1.00 62.03 113 SER A C 1
ATOM 891 O O . SER A 1 113 ? 28.838 -13.705 -33.968 1.00 62.03 113 SER A O 1
ATOM 893 N N . LEU A 1 114 ? 26.932 -13.328 -35.086 1.00 66.12 114 LEU A N 1
ATOM 894 C CA . LEU A 1 114 ? 26.100 -13.156 -33.886 1.00 66.12 114 LEU A CA 1
ATOM 895 C C . LEU A 1 114 ? 25.537 -14.494 -33.378 1.00 66.12 114 LEU A C 1
ATOM 897 O O . LEU A 1 114 ? 24.596 -15.031 -33.963 1.00 66.12 114 LEU A O 1
ATOM 901 N N . PRO A 1 115 ? 26.043 -15.029 -32.251 1.00 62.22 115 PRO A N 1
ATOM 902 C CA . PRO A 1 115 ? 25.474 -16.223 -31.639 1.00 62.22 115 PRO A CA 1
ATOM 903 C C . PRO A 1 115 ? 24.129 -15.897 -30.968 1.00 62.22 115 PRO A C 1
ATOM 905 O O . PRO A 1 115 ? 24.014 -14.903 -30.244 1.00 62.22 115 PRO A O 1
ATOM 908 N N . GLY A 1 116 ? 23.103 -16.740 -31.128 1.00 59.50 116 GLY A N 1
ATOM 909 C CA . GLY A 1 116 ? 21.850 -16.522 -30.399 1.00 59.50 116 GLY A CA 1
ATOM 910 C C . GLY A 1 116 ? 20.613 -17.261 -30.893 1.00 59.50 116 GLY A C 1
ATOM 911 O O . GLY A 1 116 ? 20.629 -17.948 -31.909 1.00 59.50 116 GLY A O 1
ATOM 912 N N . ASN A 1 117 ? 19.544 -17.092 -30.112 1.00 62.44 117 ASN A N 1
ATOM 913 C CA . ASN A 1 117 ? 18.207 -17.617 -30.352 1.00 62.44 117 ASN A CA 1
ATOM 914 C C . ASN A 1 117 ? 17.477 -16.769 -31.414 1.00 62.44 117 ASN A C 1
ATOM 916 O O . ASN A 1 117 ? 17.727 -15.569 -31.537 1.00 62.44 117 ASN A O 1
ATOM 920 N N . THR A 1 118 ? 16.560 -17.375 -32.170 1.00 72.50 118 THR A N 1
ATOM 921 C CA . THR A 1 118 ? 15.831 -16.713 -33.271 1.00 72.50 118 THR A CA 1
ATOM 922 C C . THR A 1 118 ? 15.072 -15.437 -32.846 1.00 72.50 118 THR A C 1
ATOM 924 O O . THR A 1 118 ? 15.103 -14.467 -33.609 1.00 72.50 118 THR A O 1
ATOM 927 N N . PRO A 1 119 ? 14.442 -15.368 -31.652 1.00 81.31 119 PRO A N 1
ATOM 928 C CA . PRO A 1 119 ? 13.702 -14.177 -31.223 1.00 81.31 119 PRO A CA 1
ATOM 929 C C . PRO A 1 119 ? 14.573 -12.949 -30.935 1.00 81.31 119 PRO A C 1
ATOM 931 O O . PRO A 1 119 ? 14.322 -11.893 -31.513 1.00 81.31 119 PRO A O 1
ATOM 934 N N . ASP A 1 120 ? 15.644 -13.096 -30.146 1.00 84.75 120 ASP A N 1
ATOM 935 C CA . ASP A 1 120 ? 16.617 -12.028 -29.860 1.00 84.75 120 ASP A CA 1
ATOM 936 C C . ASP A 1 120 ? 17.131 -11.375 -31.145 1.00 84.75 120 ASP A C 1
ATOM 938 O O . ASP A 1 120 ? 17.159 -10.153 -31.282 1.00 84.75 120 ASP A O 1
ATOM 942 N N . ASN A 1 121 ? 17.523 -12.210 -32.111 1.00 86.88 121 ASN A N 1
ATOM 943 C CA . ASN A 1 121 ? 18.053 -11.752 -33.388 1.00 86.88 121 ASN A CA 1
ATOM 944 C C . ASN A 1 121 ? 16.973 -11.027 -34.203 1.00 86.88 121 ASN A C 1
ATOM 946 O O . ASN A 1 121 ? 17.270 -10.053 -34.886 1.00 86.88 121 ASN A O 1
ATOM 950 N N . THR A 1 122 ? 15.712 -11.442 -34.092 1.00 87.44 122 THR A N 1
ATOM 951 C CA . THR A 1 122 ? 14.593 -10.747 -34.740 1.00 87.44 122 THR A CA 1
ATOM 952 C C . THR A 1 122 ? 14.368 -9.365 -34.121 1.00 87.44 122 THR A C 1
ATOM 954 O O . THR A 1 122 ? 14.207 -8.391 -34.853 1.00 87.44 122 THR A O 1
ATOM 957 N N . ILE A 1 123 ? 14.428 -9.240 -32.790 1.00 89.94 123 ILE A N 1
ATOM 958 C CA . ILE A 1 123 ? 14.316 -7.947 -32.090 1.00 89.94 123 ILE A CA 1
ATOM 959 C C . ILE A 1 123 ? 15.467 -7.012 -32.496 1.00 89.94 123 ILE A C 1
ATOM 961 O O . ILE A 1 123 ? 15.229 -5.855 -32.846 1.00 89.94 123 ILE A O 1
ATOM 965 N N . LEU A 1 124 ? 16.705 -7.519 -32.507 1.00 89.88 124 LEU A N 1
ATOM 966 C CA . LEU A 1 124 ? 17.889 -6.765 -32.932 1.00 89.88 124 LEU A CA 1
ATOM 967 C C . LEU A 1 124 ? 17.808 -6.334 -34.402 1.00 89.88 124 LEU A C 1
ATOM 969 O O . LEU A 1 124 ? 18.123 -5.190 -34.719 1.00 89.88 124 LEU A O 1
ATOM 973 N N . GLY A 1 125 ? 17.356 -7.226 -35.287 1.00 89.25 125 GLY A N 1
ATOM 974 C CA . GLY A 1 125 ? 17.162 -6.934 -36.706 1.00 89.25 125 GLY A CA 1
ATOM 975 C C . GLY A 1 125 ? 16.130 -5.829 -36.928 1.00 89.25 125 GLY A C 1
ATOM 976 O O . GLY A 1 125 ? 16.387 -4.894 -37.682 1.00 89.25 125 GLY A O 1
ATOM 977 N N . THR A 1 126 ? 15.007 -5.877 -36.206 1.00 90.00 126 THR A N 1
ATOM 978 C CA . THR A 1 126 ? 13.974 -4.832 -36.243 1.00 90.00 126 THR A CA 1
ATOM 979 C C . THR A 1 126 ? 14.507 -3.488 -35.745 1.00 90.00 126 THR A C 1
ATOM 981 O O . THR A 1 126 ? 14.292 -2.467 -36.393 1.00 90.00 126 THR A O 1
ATOM 984 N N . ALA A 1 127 ? 15.241 -3.462 -34.629 1.00 91.19 127 ALA A N 1
ATOM 985 C CA . ALA A 1 127 ? 15.831 -2.227 -34.114 1.00 91.19 127 ALA A CA 1
ATOM 986 C C . ALA A 1 127 ? 16.871 -1.627 -35.082 1.00 91.19 127 ALA A C 1
ATOM 988 O O . ALA A 1 127 ? 16.897 -0.411 -35.275 1.00 91.19 127 ALA A O 1
ATOM 989 N N . LEU A 1 128 ? 17.678 -2.467 -35.742 1.00 90.62 128 LEU A N 1
ATOM 990 C CA . LEU A 1 128 ? 18.646 -2.024 -36.749 1.00 90.62 128 LEU A CA 1
ATOM 991 C C . LEU A 1 128 ? 17.950 -1.461 -37.994 1.00 90.62 128 LEU A C 1
ATOM 993 O O . LEU A 1 128 ? 18.349 -0.416 -38.502 1.00 90.62 128 LEU A O 1
ATOM 997 N N . ALA A 1 129 ? 16.890 -2.126 -38.461 1.00 89.81 129 ALA A N 1
ATOM 998 C CA . ALA A 1 129 ? 16.086 -1.663 -39.588 1.00 89.81 129 ALA A CA 1
ATOM 999 C C . ALA A 1 129 ? 15.483 -0.284 -39.316 1.00 89.81 129 ALA A C 1
ATOM 1001 O O . ALA A 1 129 ? 15.607 0.620 -40.137 1.00 89.81 129 ALA A O 1
ATOM 1002 N N . LEU A 1 130 ? 14.899 -0.096 -38.130 1.00 89.44 130 LEU A N 1
ATOM 1003 C CA . LEU A 1 130 ? 14.329 1.186 -37.719 1.00 89.44 130 LEU A CA 1
ATOM 1004 C C . LEU A 1 130 ? 15.382 2.296 -37.670 1.00 89.44 130 LEU A C 1
ATOM 1006 O O . LEU A 1 130 ? 15.095 3.414 -38.087 1.00 89.44 130 LEU A O 1
ATOM 1010 N N . GLN A 1 131 ? 16.597 1.990 -37.203 1.00 88.81 131 GLN A N 1
ATOM 1011 C CA . GLN A 1 131 ? 17.703 2.950 -37.175 1.00 88.81 131 GLN A CA 1
ATOM 1012 C C . GLN A 1 131 ? 18.137 3.373 -38.591 1.00 88.81 131 GLN A C 1
ATOM 1014 O O . GLN A 1 131 ? 18.506 4.527 -38.799 1.00 88.81 131 GLN A O 1
ATOM 1019 N N . GLN A 1 132 ? 18.080 2.462 -39.569 1.00 87.31 132 GLN A N 1
ATOM 1020 C CA . GLN A 1 132 ? 18.410 2.749 -40.972 1.00 87.31 132 GLN A CA 1
ATOM 1021 C C . GLN A 1 132 ? 17.290 3.502 -41.702 1.00 87.31 132 GLN A C 1
ATOM 1023 O O . GLN A 1 132 ? 17.568 4.394 -42.501 1.00 87.31 132 GLN A O 1
ATOM 1028 N N . GLU A 1 133 ? 16.029 3.151 -41.439 1.00 87.06 133 GLU A N 1
ATOM 1029 C CA . GLU A 1 133 ? 14.860 3.774 -42.068 1.00 87.06 133 GLU A CA 1
ATOM 1030 C C . GLU A 1 133 ? 14.557 5.170 -41.512 1.00 87.06 133 GLU A C 1
ATOM 1032 O O . GLU A 1 133 ? 14.038 6.014 -42.244 1.00 87.06 133 GLU A O 1
ATOM 1037 N N . ARG A 1 134 ? 14.863 5.413 -40.230 1.00 84.81 134 ARG A N 1
ATOM 1038 C CA . ARG A 1 134 ? 14.618 6.685 -39.534 1.00 84.81 134 ARG A CA 1
ATOM 1039 C C . ARG A 1 134 ? 15.905 7.251 -38.929 1.00 84.81 134 ARG A C 1
ATOM 1041 O O . ARG A 1 134 ? 16.061 7.238 -37.708 1.00 84.81 134 ARG A O 1
ATOM 1048 N N . PRO A 1 135 ? 16.835 7.765 -39.757 1.00 80.25 135 PRO A N 1
ATOM 1049 C CA . PRO A 1 135 ? 18.084 8.359 -39.272 1.00 80.25 135 PRO A CA 1
ATOM 1050 C C . PRO A 1 135 ? 17.866 9.651 -38.463 1.00 80.25 135 PRO A C 1
ATOM 1052 O O . PRO A 1 135 ? 18.780 10.125 -37.793 1.00 80.25 135 PRO A O 1
ATOM 1055 N N . ASP A 1 136 ? 16.667 10.225 -38.540 1.00 80.75 136 ASP A N 1
ATOM 1056 C CA . ASP A 1 136 ? 16.198 11.400 -37.810 1.00 80.75 136 ASP A CA 1
ATOM 1057 C C . ASP A 1 136 ? 15.711 11.091 -36.383 1.00 80.75 136 ASP A C 1
ATOM 1059 O O . ASP A 1 136 ? 15.508 12.019 -35.599 1.00 80.75 136 ASP A O 1
ATOM 1063 N N . VAL A 1 137 ? 15.544 9.811 -36.024 1.00 84.19 137 VAL A N 1
ATOM 1064 C CA . VAL A 1 137 ? 15.058 9.381 -34.706 1.00 84.19 137 VAL A CA 1
ATOM 1065 C C . VAL A 1 137 ? 16.105 8.523 -34.004 1.00 84.19 137 VAL A C 1
ATOM 1067 O O . VAL A 1 137 ? 16.596 7.535 -34.547 1.00 84.19 137 VAL A O 1
ATOM 1070 N N . ASP A 1 138 ? 16.411 8.845 -32.747 1.00 86.75 138 ASP A N 1
ATOM 1071 C CA . ASP A 1 138 ? 17.270 7.992 -31.928 1.00 86.75 138 ASP A CA 1
ATOM 1072 C C . ASP A 1 138 ? 16.497 6.736 -31.484 1.00 86.75 138 ASP A C 1
ATOM 1074 O O . ASP A 1 138 ? 15.627 6.780 -30.606 1.00 86.75 138 ASP A O 1
ATOM 1078 N N . VAL A 1 139 ? 16.823 5.610 -32.125 1.00 91.00 139 VAL A N 1
ATOM 1079 C CA . VAL A 1 139 ? 16.292 4.280 -31.805 1.00 91.00 139 VAL A CA 1
ATOM 1080 C C . VAL A 1 139 ? 17.087 3.658 -30.659 1.00 91.00 139 VAL A C 1
ATOM 1082 O O . VAL A 1 139 ? 18.310 3.516 -30.746 1.00 91.00 139 VAL A O 1
ATOM 1085 N N . THR A 1 140 ? 16.380 3.234 -29.612 1.00 91.06 140 THR A N 1
ATOM 1086 C CA . THR A 1 140 ? 16.973 2.618 -28.420 1.00 91.06 140 THR A CA 1
ATOM 1087 C C . THR A 1 140 ? 16.300 1.293 -28.108 1.00 91.06 140 THR A C 1
ATOM 1089 O O . THR A 1 140 ? 15.087 1.233 -27.926 1.00 91.06 140 THR A O 1
ATOM 1092 N N . LEU A 1 141 ? 17.092 0.232 -27.966 1.00 92.50 141 LEU A N 1
ATOM 1093 C CA . LEU A 1 141 ? 16.618 -1.046 -27.446 1.00 92.50 141 LEU A CA 1
ATOM 1094 C C . LEU A 1 141 ? 16.537 -1.014 -25.915 1.00 92.50 141 LEU A C 1
ATOM 1096 O O . LEU A 1 141 ? 17.523 -0.704 -25.248 1.00 92.50 141 LEU A O 1
ATOM 1100 N N . VAL A 1 142 ? 15.399 -1.405 -25.351 1.00 91.12 142 VAL A N 1
ATOM 1101 C CA . VAL A 1 142 ? 15.206 -1.510 -23.902 1.00 91.12 142 VAL A CA 1
ATOM 1102 C C . VAL A 1 142 ? 15.007 -2.970 -23.526 1.00 91.12 142 VAL A C 1
ATOM 1104 O O . VAL A 1 142 ? 14.054 -3.613 -23.964 1.00 91.12 142 VAL A O 1
ATOM 1107 N N . SER A 1 143 ? 15.912 -3.503 -22.706 1.00 89.62 143 SER A N 1
ATOM 1108 C CA . SER A 1 143 ? 15.886 -4.908 -22.285 1.00 89.62 143 SER A CA 1
ATOM 1109 C C . SER A 1 143 ? 16.422 -5.079 -20.868 1.00 89.62 143 SER A C 1
ATOM 1111 O O . SER A 1 143 ? 17.306 -4.334 -20.447 1.00 89.62 143 SER A O 1
ATOM 1113 N N . LYS A 1 144 ? 15.925 -6.094 -20.148 1.00 82.88 144 LYS A N 1
ATOM 1114 C CA . LYS A 1 144 ? 16.490 -6.564 -18.868 1.00 82.88 144 LYS A CA 1
ATOM 1115 C C . LYS A 1 144 ? 17.641 -7.566 -19.050 1.00 82.88 144 LYS A C 1
ATOM 1117 O O . LYS A 1 144 ? 18.373 -7.813 -18.094 1.00 82.88 144 LYS A O 1
ATOM 1122 N N . ASP A 1 145 ? 17.812 -8.147 -20.240 1.00 85.31 145 ASP A N 1
ATOM 1123 C CA . ASP A 1 145 ? 18.865 -9.129 -20.509 1.00 85.31 145 ASP A CA 1
ATOM 1124 C C . ASP A 1 145 ? 20.175 -8.438 -20.914 1.00 85.31 145 ASP A C 1
ATOM 1126 O O . ASP A 1 145 ? 20.280 -7.766 -21.944 1.00 85.31 145 ASP A O 1
ATOM 1130 N N . ILE A 1 146 ? 21.215 -8.644 -20.106 1.00 83.88 146 ILE A N 1
ATOM 1131 C CA . ILE A 1 146 ? 22.556 -8.128 -20.373 1.00 83.88 146 ILE A CA 1
ATOM 1132 C C . ILE A 1 146 ? 23.136 -8.659 -21.691 1.00 83.88 146 ILE A C 1
ATOM 1134 O O . ILE A 1 146 ? 23.825 -7.915 -22.387 1.00 83.88 146 ILE A O 1
ATOM 1138 N N . ASN A 1 147 ? 22.838 -9.905 -22.069 1.00 86.00 147 ASN A N 1
ATOM 1139 C CA . ASN A 1 147 ? 23.345 -10.510 -23.298 1.00 86.00 147 ASN A CA 1
ATOM 1140 C C . ASN A 1 147 ? 22.748 -9.827 -24.526 1.00 86.00 147 ASN A C 1
ATOM 1142 O O . ASN A 1 147 ? 23.479 -9.513 -25.466 1.00 86.00 147 ASN A O 1
ATOM 1146 N N . LEU A 1 148 ? 21.442 -9.546 -24.502 1.00 87.62 148 LEU A N 1
ATOM 1147 C CA . LEU A 1 148 ? 20.770 -8.842 -25.590 1.00 87.62 148 LEU A CA 1
ATOM 1148 C C . LEU A 1 148 ? 21.328 -7.420 -25.755 1.00 87.62 148 LEU A C 1
ATOM 1150 O O . LEU A 1 148 ? 21.623 -6.999 -26.874 1.00 87.62 148 LEU A O 1
ATOM 1154 N N . ARG A 1 149 ? 21.584 -6.711 -24.646 1.00 88.88 149 ARG A N 1
ATOM 1155 C CA . ARG A 1 149 ? 22.202 -5.372 -24.678 1.00 88.88 149 ARG A CA 1
ATOM 1156 C C . ARG A 1 149 ? 23.644 -5.378 -25.185 1.00 88.88 149 ARG A C 1
ATOM 1158 O O . ARG A 1 149 ? 24.029 -4.472 -25.920 1.00 88.88 149 ARG A O 1
ATOM 1165 N N . ILE A 1 150 ? 24.441 -6.388 -24.829 1.00 86.12 150 ILE A N 1
ATOM 1166 C CA . ILE A 1 150 ? 25.805 -6.545 -25.359 1.00 86.12 150 ILE A CA 1
ATOM 1167 C C . ILE A 1 150 ? 25.756 -6.762 -26.875 1.00 86.12 150 ILE A C 1
ATOM 1169 O O . ILE A 1 150 ? 26.486 -6.092 -27.602 1.00 86.12 150 ILE A O 1
ATOM 1173 N N . LYS A 1 151 ? 24.869 -7.641 -27.365 1.00 87.25 151 LYS A N 1
ATOM 1174 C CA . LYS A 1 151 ? 24.692 -7.877 -28.808 1.00 87.25 151 LYS A CA 1
ATOM 1175 C C . LYS A 1 151 ? 24.285 -6.601 -29.544 1.00 87.25 151 LYS A C 1
ATOM 1177 O O . LYS A 1 151 ? 24.882 -6.291 -30.569 1.00 87.25 151 LYS A O 1
ATOM 1182 N N . ALA A 1 152 ? 23.329 -5.848 -28.998 1.00 89.56 152 ALA A N 1
ATOM 1183 C CA . ALA A 1 152 ? 22.899 -4.561 -29.543 1.00 89.56 152 ALA A CA 1
ATOM 1184 C C . ALA A 1 152 ? 24.062 -3.565 -29.662 1.00 89.56 152 ALA A C 1
ATOM 1186 O O . ALA A 1 152 ? 24.272 -2.988 -30.727 1.00 89.56 152 ALA A O 1
ATOM 1187 N N . ALA A 1 153 ? 24.879 -3.439 -28.612 1.00 86.38 153 ALA A N 1
ATOM 1188 C CA . ALA A 1 153 ? 26.048 -2.566 -28.629 1.00 86.38 153 ALA A CA 1
ATOM 1189 C C . ALA A 1 153 ? 27.089 -2.986 -29.686 1.00 86.38 153 ALA A C 1
ATOM 1191 O O . ALA A 1 153 ? 27.685 -2.121 -30.325 1.00 86.38 153 ALA A O 1
ATOM 1192 N N . VAL A 1 154 ? 27.287 -4.294 -29.906 1.00 86.62 154 VAL A N 1
ATOM 1193 C CA . VAL A 1 154 ? 28.204 -4.825 -30.936 1.00 86.62 154 VAL A CA 1
ATOM 1194 C C . VAL A 1 154 ? 27.753 -4.454 -32.352 1.00 86.62 154 VAL A C 1
ATOM 1196 O O . VAL A 1 154 ? 28.597 -4.163 -33.195 1.00 86.62 154 VAL A O 1
ATOM 1199 N N . ILE A 1 155 ? 26.444 -4.419 -32.613 1.00 87.50 155 ILE A N 1
ATOM 1200 C CA . ILE A 1 155 ? 25.884 -4.027 -33.920 1.00 87.50 155 ILE A CA 1
ATOM 1201 C C . ILE A 1 155 ? 25.602 -2.525 -34.051 1.00 87.50 155 ILE A C 1
ATOM 1203 O O . ILE A 1 155 ? 25.018 -2.100 -35.043 1.00 87.50 155 ILE A O 1
ATOM 1207 N N . GLY A 1 156 ? 26.015 -1.713 -33.073 1.00 84.94 156 GLY A N 1
ATOM 1208 C CA . GLY A 1 156 ? 25.868 -0.255 -33.119 1.00 84.94 156 GLY A CA 1
ATOM 1209 C C . GLY A 1 156 ? 24.481 0.276 -32.737 1.00 84.94 156 GLY A C 1
ATOM 1210 O O . GLY A 1 156 ? 24.204 1.461 -32.934 1.00 84.94 156 GLY A O 1
ATOM 1211 N N . ILE A 1 157 ? 23.617 -0.560 -32.156 1.00 88.88 157 ILE A N 1
ATOM 1212 C CA . ILE A 1 157 ? 22.332 -0.129 -31.596 1.00 88.88 157 ILE A CA 1
ATOM 1213 C C . ILE A 1 157 ? 22.547 0.322 -30.155 1.00 88.88 157 ILE A C 1
ATOM 1215 O O . ILE A 1 157 ? 23.150 -0.382 -29.340 1.00 88.88 157 ILE A O 1
ATOM 1219 N N . HIS A 1 158 ? 22.020 1.499 -29.820 1.00 88.25 158 HIS A N 1
ATOM 1220 C CA . HIS A 1 158 ? 22.023 1.974 -28.443 1.00 88.25 158 HIS A CA 1
ATOM 1221 C C . HIS A 1 158 ? 21.050 1.138 -27.607 1.00 88.25 158 HIS A C 1
ATOM 1223 O O . HIS A 1 158 ? 19.884 0.986 -27.973 1.00 88.25 158 HIS A O 1
ATOM 1229 N N . ALA A 1 159 ? 21.530 0.581 -26.497 1.00 88.69 159 ALA A N 1
ATOM 1230 C CA . ALA A 1 159 ? 20.736 -0.282 -25.634 1.00 88.69 159 ALA A CA 1
ATOM 1231 C C . ALA A 1 159 ? 20.776 0.193 -24.183 1.00 88.69 159 ALA A C 1
ATOM 1233 O O . ALA A 1 159 ? 21.838 0.500 -23.638 1.00 88.69 159 ALA A O 1
ATOM 1234 N N . GLU A 1 160 ? 19.607 0.214 -23.553 1.00 86.69 160 GLU A N 1
ATOM 1235 C CA . GLU A 1 160 ? 19.407 0.652 -22.178 1.00 86.69 160 GLU A CA 1
ATOM 1236 C C . GLU A 1 160 ? 18.843 -0.491 -21.334 1.00 86.69 160 GLU A C 1
ATOM 1238 O O . GLU A 1 160 ? 18.039 -1.309 -21.789 1.00 86.69 160 GLU A O 1
ATOM 1243 N N . ASP A 1 161 ? 19.332 -0.577 -20.097 1.00 82.44 161 ASP A N 1
ATOM 1244 C CA . ASP A 1 161 ? 18.776 -1.494 -19.111 1.00 82.44 161 ASP A CA 1
ATOM 1245 C C . ASP A 1 161 ? 17.435 -0.955 -18.623 1.00 82.44 161 ASP A C 1
ATOM 1247 O O . ASP A 1 161 ? 17.310 0.232 -18.310 1.00 82.44 161 ASP A O 1
ATOM 1251 N N . TYR A 1 162 ? 16.443 -1.833 -18.543 1.00 79.62 162 TYR A N 1
ATOM 1252 C CA . TYR A 1 162 ? 15.175 -1.488 -17.931 1.00 79.62 162 TYR A CA 1
ATOM 1253 C C . TYR A 1 162 ? 15.288 -1.617 -16.410 1.00 79.62 162 TYR A C 1
ATOM 1255 O O . TYR A 1 162 ? 15.062 -2.688 -15.834 1.00 79.62 162 TYR A O 1
ATOM 1263 N N . TYR A 1 163 ? 15.622 -0.508 -15.755 1.00 64.31 163 TYR A N 1
ATOM 1264 C CA . TYR A 1 163 ? 15.547 -0.387 -14.303 1.00 64.31 163 TYR A CA 1
ATOM 1265 C C . TYR A 1 163 ? 14.144 0.048 -13.898 1.00 64.31 163 TYR A C 1
ATOM 1267 O O . TYR A 1 163 ? 13.713 1.157 -14.202 1.00 64.31 163 TYR A O 1
ATOM 1275 N N . ASN A 1 164 ? 13.443 -0.826 -13.181 1.00 55.28 164 ASN A N 1
ATOM 1276 C CA . ASN A 1 164 ? 12.249 -0.443 -12.445 1.00 55.28 164 ASN A CA 1
ATOM 1277 C C . ASN A 1 164 ? 12.619 -0.287 -10.962 1.00 55.28 164 ASN A C 1
ATOM 1279 O O . ASN A 1 164 ? 12.265 -1.129 -10.144 1.00 55.28 164 ASN A O 1
ATOM 1283 N N . ASP A 1 165 ? 13.381 0.765 -10.656 1.00 38.88 165 ASP A N 1
ATOM 1284 C CA . ASP A 1 165 ? 13.577 1.248 -9.277 1.00 38.88 165 ASP A CA 1
ATOM 1285 C C . ASP A 1 165 ? 12.525 2.307 -8.896 1.00 38.88 165 ASP A C 1
ATOM 1287 O O . ASP A 1 165 ? 12.505 2.804 -7.771 1.00 38.88 165 ASP A O 1
ATOM 1291 N N . GLN A 1 166 ? 11.607 2.629 -9.812 1.00 40.06 166 GLN A N 1
ATOM 1292 C CA . GLN A 1 166 ? 10.401 3.373 -9.480 1.00 40.06 166 GLN A CA 1
ATOM 1293 C C . GLN A 1 166 ? 9.395 2.405 -8.856 1.00 40.06 166 GLN A C 1
ATOM 1295 O O . GLN A 1 166 ? 8.599 1.757 -9.544 1.00 40.06 166 GLN A O 1
ATOM 1300 N N . VAL A 1 167 ? 9.408 2.351 -7.517 1.00 42.19 167 VAL A N 1
ATOM 1301 C CA . VAL A 1 167 ? 8.162 2.250 -6.735 1.00 42.19 167 VAL A CA 1
ATOM 1302 C C . VAL A 1 167 ? 7.104 3.003 -7.533 1.00 42.19 167 VAL A C 1
ATOM 1304 O O . VAL A 1 167 ? 7.373 4.149 -7.857 1.00 42.19 167 VAL A O 1
ATOM 1307 N N . LEU A 1 168 ? 6.021 2.333 -7.947 1.00 40.88 168 LEU A N 1
ATOM 1308 C CA . LEU A 1 168 ? 4.970 2.887 -8.814 1.00 40.88 168 LEU A CA 1
ATOM 1309 C C . LEU A 1 168 ? 4.820 4.397 -8.579 1.00 40.88 168 LEU A C 1
ATOM 1311 O O . LEU A 1 168 ? 4.255 4.787 -7.563 1.00 40.88 168 LEU A O 1
ATOM 1315 N N . ASP A 1 169 ? 5.382 5.223 -9.472 1.00 39.69 169 ASP A N 1
ATOM 1316 C CA . ASP A 1 169 ? 5.381 6.682 -9.272 1.00 39.69 169 ASP A CA 1
ATOM 1317 C C . ASP A 1 169 ? 3.940 7.220 -9.318 1.00 39.69 169 ASP A C 1
ATOM 1319 O O . ASP A 1 169 ? 3.639 8.253 -8.727 1.00 39.69 169 ASP A O 1
ATOM 1323 N N . ASP A 1 170 ? 3.032 6.462 -9.944 1.00 48.06 170 ASP A N 1
ATOM 1324 C CA . ASP A 1 170 ? 1.596 6.687 -9.901 1.00 48.06 170 ASP A CA 1
ATOM 1325 C C . ASP A 1 170 ? 0.899 5.680 -8.981 1.00 48.06 170 ASP A C 1
ATOM 1327 O O . ASP A 1 170 ? 0.488 4.587 -9.384 1.00 48.06 170 ASP A O 1
ATOM 1331 N N . VAL A 1 171 ? 0.666 6.098 -7.736 1.00 46.41 171 VAL A N 1
ATOM 1332 C CA . VAL A 1 171 ? -0.287 5.461 -6.809 1.00 46.41 171 VAL A CA 1
ATOM 1333 C C . VAL A 1 171 ? -1.685 5.348 -7.440 1.00 46.41 171 VAL A C 1
ATOM 1335 O O . VAL A 1 171 ? -2.469 4.489 -7.050 1.00 46.41 171 VAL A O 1
ATOM 1338 N N . ASN A 1 172 ? -1.983 6.162 -8.460 1.00 50.25 172 ASN A N 1
ATOM 1339 C CA . ASN A 1 172 ? -3.199 6.090 -9.273 1.00 50.25 172 ASN A CA 1
ATOM 1340 C C . ASN A 1 172 ? -3.377 4.748 -10.001 1.00 50.25 172 ASN A C 1
ATOM 1342 O O . ASN A 1 172 ? -4.503 4.358 -10.291 1.00 50.25 172 ASN A O 1
ATOM 1346 N N . LEU A 1 173 ? -2.291 4.011 -10.261 1.00 52.03 173 LEU A N 1
ATOM 1347 C CA . LEU A 1 173 ? -2.349 2.674 -10.866 1.00 52.03 173 LEU A CA 1
ATOM 1348 C C . LEU A 1 173 ? -2.632 1.563 -9.847 1.00 52.03 173 LEU A C 1
ATOM 1350 O O . LEU A 1 173 ? -2.843 0.409 -10.230 1.00 52.03 173 LEU A O 1
ATOM 1354 N N . LEU A 1 174 ? -2.593 1.874 -8.549 1.00 64.44 174 LEU A N 1
ATOM 1355 C CA . LEU A 1 174 ? -2.902 0.917 -7.497 1.00 64.44 174 LEU A CA 1
ATOM 1356 C C . LEU A 1 174 ? -4.410 0.831 -7.282 1.00 64.44 174 LEU A C 1
ATOM 1358 O O . LEU A 1 174 ? -5.146 1.806 -7.404 1.00 64.44 174 LEU A O 1
ATOM 1362 N N . TYR A 1 175 ? -4.863 -0.369 -6.926 1.00 72.62 175 TYR A N 1
ATOM 1363 C CA . TYR A 1 175 ? -6.256 -0.607 -6.578 1.00 72.62 175 TYR A CA 1
ATOM 1364 C C . TYR A 1 175 ? -6.690 0.343 -5.451 1.00 72.62 175 TYR A C 1
ATOM 1366 O O . TYR A 1 175 ? -6.094 0.359 -4.374 1.00 72.62 175 TYR A O 1
ATOM 1374 N N . SER A 1 176 ? -7.726 1.138 -5.715 1.00 77.12 176 SER A N 1
ATOM 1375 C CA . SER A 1 176 ? -8.161 2.225 -4.833 1.00 77.12 176 SER A CA 1
ATOM 1376 C C . SER A 1 176 ? -8.901 1.740 -3.582 1.00 77.12 176 SER A C 1
ATOM 1378 O O . SER A 1 176 ? -9.014 2.481 -2.606 1.00 77.12 176 SER A O 1
ATOM 1380 N N . GLY A 1 177 ? -9.431 0.513 -3.600 1.00 82.88 177 GLY A N 1
ATOM 1381 C CA . GLY A 1 177 ? -10.308 0.008 -2.541 1.00 82.88 177 GLY A CA 1
ATOM 1382 C C . GLY A 1 177 ? -11.744 0.514 -2.611 1.00 82.88 177 GLY A C 1
ATOM 1383 O O . GLY A 1 177 ? -12.557 0.097 -1.790 1.00 82.88 177 GLY A O 1
ATOM 1384 N N . ARG A 1 178 ? -12.078 1.380 -3.577 1.00 87.00 178 ARG A N 1
ATOM 1385 C CA . ARG A 1 178 ? -13.389 2.032 -3.684 1.00 87.00 178 ARG A CA 1
ATOM 1386 C C . ARG A 1 178 ? -13.959 1.972 -5.101 1.00 87.00 178 ARG A C 1
ATOM 1388 O O . ARG A 1 178 ? -13.212 2.008 -6.074 1.00 87.00 178 ARG A O 1
ATOM 1395 N N . CYS A 1 179 ? -15.280 1.923 -5.206 1.00 87.31 179 CYS A N 1
ATOM 1396 C CA . CYS A 1 179 ? -16.040 2.051 -6.443 1.00 87.31 179 CYS A CA 1
ATOM 1397 C C . CYS A 1 179 ? -17.139 3.094 -6.242 1.00 87.31 179 CYS A C 1
ATOM 1399 O O . CYS A 1 179 ? -17.885 3.024 -5.263 1.00 87.31 179 CYS A O 1
ATOM 1401 N N . GLU A 1 180 ? -17.240 4.044 -7.167 1.00 89.00 180 GLU A N 1
ATOM 1402 C CA . GLU A 1 180 ? -18.403 4.924 -7.242 1.00 89.00 180 GLU A CA 1
ATOM 1403 C C . GLU A 1 180 ? -19.562 4.162 -7.884 1.00 89.00 180 GLU A C 1
ATOM 1405 O O . GLU A 1 180 ? -19.371 3.441 -8.864 1.00 89.00 180 GLU A O 1
ATOM 1410 N N . LEU A 1 181 ? -20.746 4.271 -7.292 1.00 87.75 181 LEU A N 1
ATOM 1411 C CA . LEU A 1 181 ? -21.988 3.753 -7.849 1.00 87.75 181 LEU A CA 1
ATOM 1412 C C . LEU A 1 181 ? -22.642 4.823 -8.726 1.00 87.75 181 LEU A C 1
ATOM 1414 O O . LEU A 1 181 ? -22.530 6.018 -8.451 1.00 87.75 181 LEU A O 1
ATOM 1418 N N . ASN A 1 182 ? -23.372 4.391 -9.753 1.00 85.44 182 ASN A N 1
ATOM 1419 C CA . ASN A 1 182 ? -24.148 5.300 -10.593 1.00 85.44 182 ASN A CA 1
ATOM 1420 C C . ASN A 1 182 ? -25.287 5.950 -9.796 1.00 85.44 182 ASN A C 1
ATOM 1422 O O . ASN A 1 182 ? -25.862 5.331 -8.900 1.00 85.44 182 ASN A O 1
ATOM 1426 N N . THR A 1 183 ? -25.662 7.175 -10.164 1.00 82.19 183 THR A N 1
ATOM 1427 C CA . THR A 1 183 ? -26.718 7.955 -9.491 1.00 82.19 183 THR A CA 1
ATOM 1428 C C . THR A 1 183 ? -28.086 7.269 -9.495 1.00 82.19 183 THR A C 1
ATOM 1430 O O . THR A 1 183 ? -28.872 7.465 -8.574 1.00 82.19 183 THR A O 1
ATOM 1433 N N . ASP A 1 184 ? -28.354 6.421 -10.487 1.00 80.56 184 ASP A N 1
ATOM 1434 C CA . ASP A 1 184 ? -29.588 5.649 -10.639 1.00 80.56 184 ASP A CA 1
ATOM 1435 C C . ASP A 1 184 ? -29.559 4.282 -9.928 1.00 80.56 184 ASP A C 1
ATOM 1437 O O . ASP A 1 184 ? -30.492 3.487 -10.066 1.00 80.56 184 ASP A O 1
ATOM 1441 N N . PHE A 1 185 ? -28.528 3.999 -9.121 1.00 84.56 185 PHE A N 1
ATOM 1442 C CA . PHE A 1 185 ? -28.360 2.726 -8.412 1.00 84.56 185 PHE A CA 1
ATOM 1443 C C . PHE A 1 185 ? -29.614 2.308 -7.627 1.00 84.56 185 PHE A C 1
ATOM 1445 O O . PHE A 1 185 ? -30.092 1.176 -7.752 1.00 84.56 185 PHE A O 1
ATOM 1452 N N . TRP A 1 186 ? -30.196 3.228 -6.852 1.00 82.62 186 TRP A N 1
ATOM 1453 C CA . TRP A 1 186 ? -31.400 2.944 -6.069 1.00 82.62 186 TRP A CA 1
ATOM 1454 C C . TRP A 1 186 ? -32.641 2.731 -6.938 1.00 82.62 186 TRP A C 1
ATOM 1456 O O . TRP A 1 186 ? -33.481 1.893 -6.607 1.00 82.62 186 TRP A O 1
ATOM 1466 N N . GLU A 1 187 ? -32.752 3.428 -8.067 1.00 80.62 187 GLU A N 1
ATOM 1467 C CA . GLU A 1 187 ? -33.875 3.274 -8.994 1.00 80.62 187 GLU A CA 1
ATOM 1468 C C . GLU A 1 187 ? -33.834 1.916 -9.705 1.00 80.62 187 GLU A C 1
ATOM 1470 O O . GLU A 1 187 ? -34.867 1.249 -9.842 1.00 80.62 187 GLU A O 1
ATOM 1475 N N . GLN A 1 188 ? -32.636 1.485 -10.112 1.00 76.62 188 GLN A N 1
ATOM 1476 C CA . GLN A 1 188 ? -32.420 0.220 -10.809 1.00 76.62 188 GLN A CA 1
ATOM 1477 C C . GLN A 1 188 ? -32.553 -0.993 -9.878 1.00 76.62 188 GLN A C 1
ATOM 1479 O O . GLN A 1 188 ? -33.166 -1.998 -10.255 1.00 76.62 188 GLN A O 1
ATOM 1484 N N . HIS A 1 189 ? -32.010 -0.911 -8.660 1.00 77.81 189 HIS A N 1
ATOM 1485 C CA . HIS A 1 189 ? -31.865 -2.075 -7.780 1.00 77.81 189 HIS A CA 1
ATOM 1486 C C . HIS A 1 189 ? -32.803 -2.070 -6.569 1.00 77.81 189 HIS A C 1
ATOM 1488 O O . HIS A 1 189 ? -33.167 -3.143 -6.083 1.00 77.81 189 HIS A O 1
ATOM 1494 N N . GLY A 1 190 ? -33.273 -0.905 -6.114 1.00 75.12 190 GLY A N 1
ATOM 1495 C CA . GLY A 1 190 ? -34.008 -0.765 -4.852 1.00 75.12 190 GLY A CA 1
ATOM 1496 C C . GLY A 1 190 ? -35.298 -1.587 -4.769 1.00 75.12 190 GLY A C 1
ATOM 1497 O O . GLY A 1 190 ? -35.654 -2.064 -3.697 1.00 75.12 190 GLY A O 1
ATOM 1498 N N . LYS A 1 191 ? -35.980 -1.841 -5.896 1.00 71.12 191 LYS A N 1
ATOM 1499 C CA . LYS A 1 191 ? -37.235 -2.625 -5.925 1.00 71.12 191 LYS A CA 1
ATOM 1500 C C . LYS A 1 191 ? -37.054 -4.127 -5.683 1.00 71.12 191 LYS A C 1
ATOM 1502 O O . LYS A 1 191 ? -38.032 -4.794 -5.359 1.00 71.12 191 LYS A O 1
ATOM 1507 N N . ARG A 1 192 ? -35.855 -4.674 -5.905 1.00 71.56 192 ARG A N 1
ATOM 1508 C CA . ARG A 1 192 ? -35.551 -6.116 -5.769 1.00 71.56 192 ARG A CA 1
ATOM 1509 C C . ARG A 1 192 ? -34.482 -6.391 -4.713 1.00 71.56 192 ARG A C 1
ATOM 1511 O O . ARG A 1 192 ? -33.914 -7.476 -4.696 1.00 71.56 192 ARG A O 1
ATOM 1518 N N . MET A 1 193 ? -34.168 -5.395 -3.895 1.00 83.12 193 MET A N 1
ATOM 1519 C CA . MET A 1 193 ? -33.089 -5.477 -2.929 1.00 83.12 193 MET A CA 1
ATOM 1520 C C . MET A 1 193 ? -33.626 -6.004 -1.602 1.00 83.12 193 MET A C 1
ATOM 1522 O O . MET A 1 193 ? -34.455 -5.353 -0.964 1.00 83.12 193 MET A O 1
ATOM 1526 N N . ASP A 1 194 ? -33.133 -7.165 -1.175 1.00 87.81 194 ASP A N 1
ATOM 1527 C CA . ASP A 1 194 ? -33.390 -7.638 0.184 1.00 87.81 194 ASP A CA 1
ATOM 1528 C C . ASP A 1 194 ? -32.567 -6.795 1.161 1.00 87.81 194 ASP A C 1
ATOM 1530 O O . ASP A 1 194 ? -31.377 -6.561 0.932 1.00 87.81 194 ASP A O 1
ATOM 1534 N N . SER A 1 195 ? -33.176 -6.374 2.268 1.00 92.19 195 SER A N 1
ATOM 1535 C CA . SER A 1 195 ? -32.479 -5.729 3.379 1.00 92.19 195 SER A CA 1
ATOM 1536 C C . SER A 1 195 ? -32.754 -6.464 4.684 1.00 92.19 195 SER A C 1
ATOM 1538 O O . SER A 1 195 ? -33.860 -6.950 4.932 1.00 92.19 195 SER A O 1
ATOM 1540 N N . TRP A 1 196 ? -31.733 -6.578 5.527 1.00 94.75 196 TRP A N 1
ATOM 1541 C CA . TRP A 1 196 ? -31.880 -7.140 6.866 1.00 94.75 196 TRP A CA 1
ATOM 1542 C C . TRP A 1 196 ? -30.897 -6.497 7.837 1.00 94.75 196 TRP A C 1
ATOM 1544 O O . TRP A 1 196 ? -29.933 -5.839 7.443 1.00 94.75 196 TRP A O 1
ATOM 1554 N N . GLN A 1 197 ? -31.159 -6.689 9.127 1.00 93.94 197 GLN A N 1
ATOM 1555 C CA . GLN A 1 197 ? -30.256 -6.276 10.190 1.00 93.94 197 GLN A CA 1
ATOM 1556 C C . GLN A 1 197 ? -29.769 -7.490 10.970 1.00 93.94 197 GLN A C 1
ATOM 1558 O O . GLN A 1 197 ? -30.560 -8.343 11.368 1.00 93.94 197 GLN A O 1
ATOM 1563 N N . GLU A 1 198 ? -28.466 -7.546 11.221 1.00 89.50 198 GLU A N 1
ATOM 1564 C CA . GLU A 1 198 ? -27.840 -8.582 12.034 1.00 89.50 198 GLU A CA 1
ATOM 1565 C C . GLU A 1 198 ? -26.809 -7.942 12.964 1.00 89.50 198 GLU A C 1
ATOM 1567 O O . GLU A 1 198 ? -25.926 -7.206 12.530 1.00 89.50 198 GLU A O 1
ATOM 1572 N N . SER A 1 199 ? -26.930 -8.195 14.271 1.00 86.12 199 SER A N 1
ATOM 1573 C CA . SER A 1 199 ? -26.026 -7.642 15.295 1.00 86.12 199 SER A CA 1
ATOM 1574 C C . SER A 1 199 ? -25.859 -6.111 15.233 1.00 86.12 199 SER A C 1
ATOM 1576 O O . SER A 1 199 ? -24.767 -5.591 15.450 1.00 86.12 199 SER A O 1
ATOM 1578 N N . GLY A 1 200 ? -26.936 -5.384 14.910 1.00 84.12 200 GLY A N 1
ATOM 1579 C CA . GLY A 1 200 ? -26.929 -3.920 14.784 1.00 84.12 200 GLY A CA 1
ATOM 1580 C C . GLY A 1 200 ? -26.301 -3.385 13.491 1.00 84.12 200 GLY A C 1
ATOM 1581 O O . GLY A 1 200 ? -26.178 -2.173 13.339 1.00 84.12 200 GLY A O 1
ATOM 1582 N N . ARG A 1 201 ? -25.918 -4.266 12.562 1.00 89.81 201 ARG A N 1
ATOM 1583 C CA . ARG A 1 201 ? -25.398 -3.919 11.234 1.00 89.81 201 ARG A CA 1
ATOM 1584 C C . ARG A 1 201 ? -26.490 -4.112 10.196 1.00 89.81 201 ARG A C 1
ATOM 1586 O O . ARG A 1 201 ? -27.272 -5.056 10.295 1.00 89.81 201 ARG A O 1
ATOM 1593 N N . THR A 1 202 ? -26.531 -3.229 9.208 1.00 93.75 202 THR A N 1
ATOM 1594 C CA . THR A 1 202 ? -27.516 -3.280 8.125 1.00 93.75 202 THR A CA 1
ATOM 1595 C C . THR A 1 202 ? -26.862 -3.829 6.870 1.00 93.75 202 THR A C 1
ATOM 1597 O O . THR A 1 202 ? -25.810 -3.339 6.454 1.00 93.75 202 THR A O 1
ATOM 1600 N N . PHE A 1 203 ? -27.512 -4.812 6.259 1.00 94.94 203 PHE A N 1
ATOM 1601 C CA . PHE A 1 203 ? -27.048 -5.485 5.058 1.00 94.94 203 PHE A CA 1
ATOM 1602 C C . PHE A 1 203 ? -28.068 -5.357 3.938 1.00 94.94 203 PHE A C 1
ATOM 1604 O O . PHE A 1 203 ? -29.277 -5.306 4.182 1.00 94.94 203 PHE A O 1
ATOM 1611 N N . TYR A 1 204 ? -27.558 -5.361 2.713 1.00 93.75 204 TYR A N 1
ATOM 1612 C CA . TYR A 1 204 ? -28.347 -5.401 1.496 1.00 93.75 204 TYR A CA 1
ATOM 1613 C C . TYR A 1 204 ? -27.840 -6.494 0.568 1.00 93.75 204 TYR A C 1
ATOM 1615 O O . TYR A 1 204 ? -26.631 -6.704 0.440 1.00 93.75 204 TYR A O 1
ATOM 1623 N N . ARG A 1 205 ? -28.768 -7.158 -0.118 1.00 93.62 205 ARG A N 1
ATOM 1624 C CA . ARG A 1 205 ? -28.460 -8.081 -1.208 1.00 93.62 205 ARG A CA 1
ATOM 1625 C C . ARG A 1 205 ? -28.698 -7.393 -2.542 1.00 93.62 205 ARG A C 1
ATOM 1627 O O . ARG A 1 205 ? -29.820 -7.002 -2.855 1.00 93.62 205 ARG A O 1
ATOM 1634 N N . VAL A 1 206 ? -27.637 -7.272 -3.329 1.00 90.38 206 VAL A N 1
ATOM 1635 C CA . VAL A 1 206 ? -27.656 -6.633 -4.645 1.00 90.38 206 VAL A CA 1
ATOM 1636 C C . VAL A 1 206 ? -27.494 -7.697 -5.720 1.00 90.38 206 VAL A C 1
ATOM 1638 O O . VAL A 1 206 ? -26.623 -8.560 -5.624 1.00 90.38 206 VAL A O 1
ATOM 1641 N N . HIS A 1 207 ? -28.322 -7.605 -6.758 1.00 88.81 207 HIS A N 1
ATOM 1642 C CA . HIS A 1 207 ? -28.273 -8.482 -7.923 1.00 88.81 207 HIS A CA 1
ATOM 1643 C C . HIS A 1 207 ? -27.941 -7.689 -9.189 1.00 88.81 207 HIS A C 1
ATOM 1645 O O . HIS A 1 207 ? -28.498 -6.608 -9.404 1.00 88.81 207 HIS A O 1
ATOM 1651 N N . GLY A 1 208 ? -27.096 -8.253 -10.053 1.00 83.62 208 GLY A N 1
ATOM 1652 C CA . GLY A 1 208 ? -26.838 -7.741 -11.396 1.00 83.62 208 GLY A CA 1
ATOM 1653 C C . GLY A 1 208 ? -25.431 -8.041 -11.922 1.00 83.62 208 GLY A C 1
ATOM 1654 O O . GLY A 1 208 ? -24.539 -8.417 -11.161 1.00 83.62 208 GLY A O 1
ATOM 1655 N N . PRO A 1 209 ? -25.188 -7.815 -13.224 1.00 81.25 209 PRO A N 1
ATOM 1656 C CA . PRO A 1 209 ? -23.903 -8.118 -13.855 1.00 81.25 209 PRO A CA 1
ATOM 1657 C C . PRO A 1 209 ? -22.749 -7.264 -13.307 1.00 81.25 209 PRO A C 1
ATOM 1659 O O . PRO A 1 209 ? -21.614 -7.734 -13.270 1.00 81.25 209 PRO A O 1
ATOM 1662 N N . MET A 1 210 ? -23.019 -6.044 -12.820 1.00 81.94 210 MET A N 1
ATOM 1663 C CA . MET A 1 210 ? -21.997 -5.153 -12.238 1.00 81.94 210 MET A CA 1
ATOM 1664 C C . MET A 1 210 ? -21.306 -5.754 -11.007 1.00 81.94 210 MET A C 1
ATOM 1666 O O . MET A 1 210 ? -20.127 -5.510 -10.765 1.00 81.94 210 MET A O 1
ATOM 1670 N N . VAL A 1 211 ? -22.025 -6.599 -10.267 1.00 85.94 211 VAL A N 1
ATOM 1671 C CA . VAL A 1 211 ? -21.541 -7.236 -9.043 1.00 85.94 211 VAL A CA 1
ATOM 1672 C C . VAL A 1 211 ? -20.368 -8.181 -9.317 1.00 85.94 211 VAL A C 1
ATOM 1674 O O . VAL A 1 211 ? -19.499 -8.363 -8.467 1.00 85.94 211 VAL A O 1
ATOM 1677 N N . THR A 1 212 ? -20.291 -8.743 -10.527 1.00 82.44 212 THR A N 1
ATOM 1678 C CA . THR A 1 212 ? -19.211 -9.662 -10.926 1.00 82.44 212 THR A CA 1
ATOM 1679 C C . THR A 1 212 ? -17.827 -9.009 -10.912 1.00 82.44 212 THR A C 1
ATOM 1681 O O . THR A 1 212 ? -16.815 -9.707 -10.833 1.00 82.44 212 THR A O 1
ATOM 1684 N N . GLN A 1 213 ? -17.776 -7.676 -10.978 1.00 83.06 213 GLN A N 1
ATOM 1685 C CA . GLN A 1 213 ? -16.544 -6.893 -10.944 1.00 83.06 213 GLN A CA 1
ATOM 1686 C C . GLN A 1 213 ? -16.146 -6.486 -9.521 1.00 83.06 213 GLN A C 1
ATOM 1688 O O . GLN A 1 213 ? -15.036 -5.997 -9.317 1.00 83.06 213 GLN A O 1
ATOM 1693 N N . TRP A 1 214 ? -17.021 -6.689 -8.533 1.00 87.94 214 TRP A N 1
ATOM 1694 C CA . TRP A 1 214 ? -16.755 -6.305 -7.154 1.00 87.94 214 TRP A CA 1
ATOM 1695 C C . TRP A 1 214 ? -15.823 -7.287 -6.447 1.00 87.94 214 TRP A C 1
ATOM 1697 O O . TRP A 1 214 ? -15.683 -8.463 -6.806 1.00 87.94 214 TRP A O 1
ATOM 1707 N N . HIS A 1 215 ? -15.178 -6.801 -5.393 1.00 87.44 215 HIS A N 1
ATOM 1708 C CA . HIS A 1 215 ? -14.294 -7.593 -4.549 1.00 87.44 215 HIS A CA 1
ATOM 1709 C C . HIS A 1 215 ? -14.754 -7.556 -3.088 1.00 87.44 215 HIS A C 1
ATOM 1711 O O . HIS A 1 215 ? -15.157 -6.499 -2.609 1.00 87.44 215 HIS A O 1
ATOM 1717 N N . PRO A 1 216 ? -14.657 -8.668 -2.334 1.00 89.75 216 PRO A N 1
ATOM 1718 C CA . PRO A 1 216 ? -14.869 -8.631 -0.890 1.00 89.75 216 PRO A CA 1
ATOM 1719 C C . PRO A 1 216 ? -13.969 -7.580 -0.233 1.00 89.75 216 PRO A C 1
ATOM 1721 O O . PRO A 1 216 ? -12.785 -7.522 -0.557 1.00 89.75 216 PRO A O 1
ATOM 1724 N N . ASN A 1 217 ? -14.534 -6.812 0.695 1.00 91.19 217 ASN A N 1
ATOM 1725 C CA . ASN A 1 217 ? -13.967 -5.661 1.404 1.00 91.19 217 ASN A CA 1
ATOM 1726 C C . ASN A 1 217 ? -13.765 -4.383 0.561 1.00 91.19 217 ASN A C 1
ATOM 1728 O O . ASN A 1 217 ? -13.282 -3.378 1.072 1.00 91.19 217 ASN A O 1
ATOM 1732 N N . GLN A 1 218 ? -14.206 -4.370 -0.701 1.00 91.12 218 GLN A N 1
ATOM 1733 C CA . GLN A 1 218 ? -14.294 -3.141 -1.493 1.00 91.12 218 GLN A CA 1
ATOM 1734 C C . GLN A 1 218 ? -15.379 -2.209 -0.948 1.00 91.12 218 GLN A C 1
ATOM 1736 O O . GLN A 1 218 ? -16.482 -2.657 -0.626 1.00 91.12 218 GLN A O 1
ATOM 1741 N N . PHE A 1 219 ? -15.098 -0.909 -0.907 1.00 95.12 219 PHE A N 1
ATOM 1742 C CA . PHE A 1 219 ? -16.090 0.106 -0.569 1.00 95.12 219 PHE A CA 1
ATOM 1743 C C . PHE A 1 219 ? -16.864 0.552 -1.803 1.00 95.12 219 PHE A C 1
ATOM 1745 O O . PHE A 1 219 ? -16.291 0.822 -2.856 1.00 95.12 219 PHE A O 1
ATOM 1752 N N . LEU A 1 220 ? -18.172 0.668 -1.648 1.00 93.06 220 LEU A N 1
ATOM 1753 C CA . LEU A 1 220 ? -19.083 1.252 -2.616 1.00 93.06 220 LEU A CA 1
ATOM 1754 C C . LEU A 1 220 ? -19.576 2.572 -2.050 1.00 93.06 220 LEU A C 1
ATOM 1756 O O . LEU A 1 220 ? -19.916 2.641 -0.866 1.00 93.06 220 LEU A O 1
ATOM 1760 N N . TYR A 1 221 ? -19.639 3.607 -2.874 1.00 93.25 221 TYR A N 1
ATOM 1761 C CA . TYR A 1 221 ? -20.180 4.886 -2.440 1.00 93.25 221 TYR A CA 1
ATOM 1762 C C . TYR A 1 221 ? -21.039 5.535 -3.516 1.00 93.25 221 TYR A C 1
ATOM 1764 O O . TYR A 1 221 ? -20.792 5.370 -4.705 1.00 93.25 221 TYR A O 1
ATOM 1772 N N . LEU A 1 222 ? -22.027 6.303 -3.072 1.00 90.56 222 LEU A N 1
ATOM 1773 C CA . LEU A 1 222 ? -22.868 7.138 -3.917 1.00 90.56 222 LEU A CA 1
ATOM 1774 C C . LEU A 1 222 ? -22.681 8.595 -3.500 1.00 90.56 222 LEU A C 1
ATOM 1776 O O . LEU A 1 222 ? -22.779 8.913 -2.310 1.00 90.56 222 LEU A O 1
ATOM 1780 N N . GLN A 1 223 ? -22.417 9.467 -4.471 1.00 82.69 223 GLN A N 1
ATOM 1781 C CA . GLN A 1 223 ? -22.454 10.915 -4.277 1.00 82.69 223 GLN A CA 1
ATOM 1782 C C . GLN A 1 223 ? -23.822 11.452 -4.701 1.00 82.69 223 GLN A C 1
ATOM 1784 O O . GLN A 1 223 ? -24.375 11.018 -5.709 1.00 82.69 223 GLN A O 1
ATOM 1789 N N . GLY A 1 224 ? -24.373 12.398 -3.944 1.00 78.00 224 GLY A N 1
ATOM 1790 C CA . GLY A 1 224 ? -25.668 12.997 -4.255 1.00 78.00 224 GLY A CA 1
ATOM 1791 C C . GLY A 1 224 ? -26.390 13.519 -3.020 1.00 78.00 224 GLY A C 1
ATOM 1792 O O . GLY A 1 224 ? -25.784 13.687 -1.962 1.00 78.00 224 GLY A O 1
ATOM 1793 N N . GLU A 1 225 ? -27.691 13.769 -3.173 1.00 71.69 225 GLU A N 1
ATOM 1794 C CA . GLU A 1 225 ? -28.566 14.257 -2.097 1.00 71.69 225 GLU A CA 1
ATOM 1795 C C . GLU A 1 225 ? -28.704 13.242 -0.952 1.00 71.69 225 GLU A C 1
ATOM 1797 O O . GLU A 1 225 ? -28.755 13.630 0.214 1.00 71.69 225 GLU A O 1
ATOM 1802 N N . GLU A 1 226 ? -28.679 11.947 -1.278 1.00 78.88 226 GLU A N 1
ATOM 1803 C CA . GLU A 1 226 ? -28.670 10.844 -0.316 1.00 78.88 226 GLU A CA 1
ATOM 1804 C C . GLU A 1 226 ? -27.322 10.105 -0.384 1.00 78.88 226 GLU A C 1
ATOM 1806 O O . GLU A 1 226 ? -27.180 9.123 -1.122 1.00 78.88 226 GLU A O 1
ATOM 1811 N N . PRO A 1 227 ? -26.290 10.583 0.342 1.00 84.25 227 PRO A N 1
ATOM 1812 C CA . PRO A 1 227 ? -24.986 9.944 0.331 1.00 84.25 227 PRO A CA 1
ATOM 1813 C C . PRO A 1 227 ? -25.087 8.539 0.922 1.00 84.25 227 PRO A C 1
ATOM 1815 O O . PRO A 1 227 ? -25.664 8.320 1.989 1.00 84.25 227 PRO A O 1
ATOM 1818 N N . PHE A 1 228 ? -24.474 7.584 0.234 1.00 90.50 228 PHE A N 1
ATOM 1819 C CA . PHE A 1 228 ? -24.466 6.188 0.645 1.00 90.50 228 PHE A CA 1
ATOM 1820 C C . PHE A 1 228 ? -23.043 5.656 0.661 1.00 90.50 228 PHE A C 1
ATOM 1822 O O . PHE A 1 228 ? -22.216 6.004 -0.182 1.00 90.50 228 PHE A O 1
ATOM 1829 N N . THR A 1 229 ? -22.738 4.808 1.636 1.00 93.88 229 THR A N 1
ATOM 1830 C CA . THR A 1 229 ? -21.470 4.090 1.700 1.00 93.88 229 THR A CA 1
ATOM 1831 C C . THR A 1 229 ? -21.703 2.699 2.263 1.00 93.88 229 THR A C 1
ATOM 1833 O O . THR A 1 229 ? -22.298 2.535 3.329 1.00 93.88 229 THR A O 1
ATOM 1836 N N . ALA A 1 230 ? -21.182 1.698 1.566 1.00 94.88 230 ALA A N 1
ATOM 1837 C CA . ALA A 1 230 ? -21.224 0.311 1.989 1.00 94.88 230 ALA A CA 1
ATOM 1838 C C . ALA A 1 230 ? -19.899 -0.395 1.706 1.00 94.88 230 ALA A C 1
ATOM 1840 O O . ALA A 1 230 ? -19.086 0.069 0.913 1.00 94.88 230 ALA A O 1
ATOM 1841 N N . MET A 1 231 ? -19.694 -1.535 2.347 1.00 96.00 231 MET A N 1
ATOM 1842 C CA . MET A 1 231 ? -18.579 -2.432 2.095 1.00 96.00 231 MET A CA 1
ATOM 1843 C C . MET A 1 231 ? -19.108 -3.774 1.597 1.00 96.00 231 MET A C 1
ATOM 1845 O O . MET A 1 231 ? -20.024 -4.354 2.181 1.00 96.00 231 MET A O 1
ATOM 1849 N N . VAL A 1 232 ? -18.525 -4.283 0.517 1.00 93.69 232 VAL A N 1
ATOM 1850 C CA . VAL A 1 232 ? -18.865 -5.592 -0.044 1.00 93.69 232 VAL A CA 1
ATOM 1851 C C . VAL A 1 232 ? -18.388 -6.682 0.911 1.00 93.69 232 VAL A C 1
ATOM 1853 O O . VAL A 1 232 ? -17.212 -6.741 1.257 1.00 93.69 232 VAL A O 1
ATOM 1856 N N . ARG A 1 233 ? -19.278 -7.577 1.334 1.00 92.75 233 ARG A N 1
ATOM 1857 C CA . ARG A 1 233 ? -18.944 -8.710 2.210 1.00 92.75 233 ARG A CA 1
ATOM 1858 C C . ARG A 1 233 ? -18.723 -9.988 1.433 1.00 92.75 233 ARG A C 1
ATOM 1860 O O . ARG A 1 233 ? -17.726 -10.680 1.640 1.00 92.75 233 ARG A O 1
ATOM 1867 N N . GLU A 1 234 ? -19.631 -10.270 0.511 1.00 90.62 234 GLU A N 1
ATOM 1868 C CA . GLU A 1 234 ? -19.636 -11.502 -0.266 1.00 90.62 234 GLU A CA 1
ATOM 1869 C C . GLU A 1 234 ? -20.026 -11.210 -1.710 1.00 90.62 234 GLU A C 1
ATOM 1871 O O . GLU A 1 234 ? -20.852 -10.338 -1.967 1.00 90.62 234 GLU A O 1
ATOM 1876 N N . VAL A 1 235 ? -19.424 -11.954 -2.639 1.00 89.31 235 VAL A N 1
ATOM 1877 C CA . VAL A 1 235 ? -19.738 -11.925 -4.071 1.00 89.31 235 VAL A CA 1
ATOM 1878 C C . VAL A 1 235 ? -19.879 -13.372 -4.535 1.00 89.31 235 VAL A C 1
ATOM 1880 O O . VAL A 1 235 ? -18.950 -14.168 -4.377 1.00 89.31 235 VAL A O 1
ATOM 1883 N N . ALA A 1 236 ? -21.034 -13.717 -5.094 1.00 89.12 236 ALA A N 1
ATOM 1884 C CA . ALA A 1 236 ? -21.375 -15.048 -5.576 1.00 89.12 236 ALA A CA 1
ATOM 1885 C C . ALA A 1 236 ? -22.102 -14.946 -6.927 1.00 89.12 236 ALA A C 1
ATOM 1887 O O . ALA A 1 236 ? -23.319 -14.797 -6.998 1.00 89.12 236 ALA A O 1
ATOM 1888 N N . GLY A 1 237 ? -21.348 -15.037 -8.026 1.00 88.06 237 GLY A N 1
ATOM 1889 C CA . GLY A 1 237 ? -21.909 -14.861 -9.368 1.00 88.06 237 GLY A CA 1
ATOM 1890 C C . GLY A 1 237 ? -22.396 -13.426 -9.579 1.00 88.06 237 GLY A C 1
ATOM 1891 O O . GLY A 1 237 ? -21.611 -12.494 -9.448 1.00 88.06 237 GLY A O 1
ATOM 1892 N N . GLU A 1 238 ? -23.679 -13.261 -9.896 1.00 89.12 238 GLU A N 1
ATOM 1893 C CA . GLU A 1 238 ? -24.332 -11.953 -10.082 1.00 89.12 238 GLU A CA 1
ATOM 1894 C C . GLU A 1 238 ? -25.031 -11.444 -8.811 1.00 89.12 238 GLU A C 1
ATOM 1896 O O . GLU A 1 238 ? -25.896 -10.573 -8.877 1.00 89.12 238 GLU A O 1
ATOM 1901 N N . GLU A 1 239 ? -24.697 -12.004 -7.650 1.00 90.75 239 GLU A N 1
ATOM 1902 C CA . GLU A 1 239 ? -25.234 -11.603 -6.353 1.00 90.75 239 GLU A CA 1
ATOM 1903 C C . GLU A 1 239 ? -24.105 -11.161 -5.420 1.00 90.75 239 GLU A C 1
ATOM 1905 O O . GLU A 1 239 ? -23.051 -11.799 -5.357 1.00 90.75 239 GLU A O 1
ATOM 1910 N N . ALA A 1 240 ? -24.326 -10.076 -4.678 1.00 92.88 240 ALA A N 1
ATOM 1911 C CA . ALA A 1 240 ? -23.440 -9.647 -3.606 1.00 92.88 240 ALA A CA 1
ATOM 1912 C C . ALA A 1 240 ? -24.211 -9.209 -2.376 1.00 92.88 240 ALA A C 1
ATOM 1914 O O . ALA A 1 240 ? -25.298 -8.637 -2.457 1.00 92.88 240 ALA A O 1
ATOM 1915 N N . VAL A 1 241 ? -23.576 -9.428 -1.230 1.00 94.19 241 VAL A N 1
ATOM 1916 C CA . VAL A 1 241 ? -24.006 -8.884 0.052 1.00 94.19 241 VAL A CA 1
ATOM 1917 C C . VAL A 1 241 ? -23.129 -7.689 0.378 1.00 94.19 241 VAL A C 1
ATOM 1919 O O . VAL A 1 241 ? -21.902 -7.807 0.406 1.00 94.19 241 VAL A O 1
ATOM 1922 N N . ILE A 1 242 ? -23.757 -6.548 0.644 1.00 94.56 242 ILE A N 1
ATOM 1923 C CA . ILE A 1 242 ? -23.090 -5.313 1.055 1.00 94.56 242 ILE A CA 1
ATOM 1924 C C . ILE A 1 242 ? -23.561 -4.918 2.457 1.00 94.56 242 ILE A C 1
ATOM 1926 O O . ILE A 1 242 ? -24.731 -5.074 2.791 1.00 94.56 242 ILE A O 1
ATOM 1930 N N . GLU A 1 243 ? -22.651 -4.420 3.286 1.00 95.62 243 GLU A N 1
ATOM 1931 C CA . GLU A 1 243 ? -22.926 -3.922 4.639 1.00 95.62 243 GLU A CA 1
ATOM 1932 C C . GLU A 1 243 ? -22.782 -2.401 4.657 1.00 95.62 243 GLU A C 1
ATOM 1934 O O . GLU A 1 243 ? -21.815 -1.885 4.102 1.00 95.62 243 GLU A O 1
ATOM 1939 N N . ILE A 1 244 ? -23.696 -1.676 5.307 1.00 95.00 244 ILE A N 1
ATOM 1940 C CA . ILE A 1 244 ? -23.529 -0.228 5.512 1.00 95.00 244 ILE A CA 1
ATOM 1941 C C . ILE A 1 244 ? -22.233 0.025 6.288 1.00 95.00 244 ILE A C 1
ATOM 1943 O O . ILE A 1 244 ? -22.032 -0.537 7.364 1.00 95.00 244 ILE A O 1
ATOM 1947 N N . ALA A 1 245 ? -21.368 0.887 5.753 1.00 94.25 245 ALA A N 1
ATOM 1948 C CA . ALA A 1 245 ? -20.118 1.229 6.418 1.00 94.25 245 ALA A CA 1
ATOM 1949 C C . ALA A 1 245 ? -20.384 2.066 7.677 1.00 94.25 245 ALA A C 1
ATOM 1951 O O . ALA A 1 245 ? -21.256 2.937 7.692 1.00 94.25 245 ALA A O 1
ATOM 1952 N N . GLY A 1 246 ? -19.597 1.837 8.726 1.00 92.81 246 GLY A N 1
ATOM 1953 C CA . GLY A 1 246 ? -19.596 2.683 9.910 1.00 92.81 246 GLY A CA 1
ATOM 1954 C C . GLY A 1 246 ? -19.171 4.113 9.572 1.00 92.81 246 GLY A C 1
ATOM 1955 O O . GLY A 1 246 ? -18.306 4.333 8.720 1.00 92.81 246 GLY A O 1
ATOM 1956 N N . ASP A 1 247 ? -19.777 5.080 10.256 1.00 93.38 247 ASP A N 1
ATOM 1957 C CA . ASP A 1 247 ? -19.435 6.497 10.149 1.00 93.38 247 ASP A CA 1
ATOM 1958 C C . ASP A 1 247 ? -18.490 6.897 11.289 1.00 93.38 247 ASP A C 1
ATOM 1960 O O . ASP A 1 247 ? -18.932 7.294 12.368 1.00 93.38 247 ASP A O 1
ATOM 1964 N N . TYR A 1 248 ? -17.189 6.776 11.033 1.00 94.69 248 TYR A N 1
ATOM 1965 C CA . TYR A 1 248 ? -16.100 7.246 11.891 1.00 94.69 248 TYR A CA 1
ATOM 1966 C C . TYR A 1 248 ? -15.747 8.722 11.650 1.00 94.69 248 TYR A C 1
ATOM 1968 O O . TYR A 1 248 ? -14.799 9.232 12.252 1.00 94.69 248 TYR A O 1
ATOM 1976 N N . MET A 1 249 ? -16.460 9.421 10.758 1.00 92.06 249 MET A N 1
ATOM 1977 C CA . MET A 1 249 ? -16.347 10.878 10.625 1.00 92.06 249 MET A CA 1
ATOM 1978 C C . MET A 1 249 ? -17.177 11.585 11.700 1.00 92.06 249 MET A C 1
ATOM 1980 O O . MET A 1 249 ? -16.848 12.700 12.113 1.00 92.06 249 MET A O 1
ATOM 1984 N N . ASN A 1 250 ? -18.228 10.925 12.193 1.00 91.94 250 ASN A N 1
ATOM 1985 C CA . ASN A 1 250 ? -19.013 11.402 13.319 1.00 91.94 250 ASN A CA 1
ATOM 1986 C C . ASN A 1 250 ? -18.168 11.465 14.606 1.00 91.94 250 ASN A C 1
ATOM 1988 O O . ASN A 1 250 ? -17.676 10.431 15.060 1.00 91.94 250 ASN A O 1
ATOM 1992 N N . PRO A 1 251 ? -18.089 12.626 15.287 1.00 88.00 251 PRO A N 1
ATOM 1993 C CA . PRO A 1 251 ? -17.324 12.770 16.526 1.00 88.00 251 PRO A CA 1
ATOM 1994 C C . PRO A 1 251 ? -17.744 11.858 17.684 1.00 88.00 251 PRO A C 1
ATOM 1996 O O . PRO A 1 251 ? -17.022 11.762 18.672 1.00 88.00 251 PRO A O 1
ATOM 1999 N N . ARG A 1 252 ? -18.919 11.221 17.606 1.00 89.88 252 ARG A N 1
ATOM 2000 C CA . ARG A 1 252 ? -19.383 10.239 18.599 1.00 89.88 252 ARG A CA 1
ATOM 2001 C C . ARG A 1 252 ? -18.797 8.843 18.396 1.00 89.88 252 ARG A C 1
ATOM 2003 O O . ARG A 1 252 ? -18.907 8.023 19.299 1.00 89.88 252 ARG A O 1
ATOM 2010 N N . HIS A 1 253 ? -18.210 8.567 17.235 1.00 89.69 253 HIS A N 1
ATOM 2011 C CA . HIS A 1 253 ? -17.680 7.258 16.859 1.00 89.69 253 HIS A CA 1
ATOM 2012 C C . HIS A 1 253 ? -16.152 7.300 16.719 1.00 89.69 253 HIS A C 1
ATOM 2014 O O . HIS A 1 253 ? -15.590 6.755 15.776 1.00 89.69 253 HIS A O 1
ATOM 2020 N N . THR A 1 254 ? -15.461 7.963 17.647 1.00 91.06 254 THR A N 1
ATOM 2021 C CA . THR A 1 254 ? -13.993 8.028 17.640 1.00 91.06 254 THR A CA 1
ATOM 2022 C C . THR A 1 254 ? -13.370 6.653 17.865 1.00 91.06 254 THR A C 1
ATOM 2024 O O . THR A 1 254 ? -13.826 5.913 18.736 1.00 91.06 254 THR A O 1
ATOM 2027 N N . VAL A 1 255 ? -12.251 6.369 17.202 1.00 92.75 255 VAL A N 1
ATOM 2028 C CA . VAL A 1 255 ? -11.374 5.232 17.519 1.00 92.75 255 VAL A CA 1
ATOM 2029 C C . VAL A 1 255 ? -10.174 5.763 18.291 1.00 92.75 255 VAL A C 1
ATOM 2031 O O . VAL A 1 255 ? -9.389 6.533 17.740 1.00 92.75 255 VAL A O 1
ATOM 2034 N N . TRP A 1 256 ? -10.044 5.402 19.571 1.00 90.44 256 TRP A N 1
ATOM 2035 C CA . TRP A 1 256 ? -8.994 5.927 20.459 1.00 90.44 256 TRP A CA 1
ATOM 2036 C C . TRP A 1 256 ? -8.892 7.472 20.432 1.00 90.44 256 TRP A C 1
ATOM 2038 O O . TRP A 1 256 ? -7.816 8.064 20.331 1.00 90.44 256 TRP A O 1
ATOM 2048 N N . GLY A 1 257 ? -10.042 8.156 20.424 1.00 87.25 257 GLY A N 1
ATOM 2049 C CA . GLY A 1 257 ? -10.118 9.623 20.347 1.00 87.25 257 GLY A CA 1
ATOM 2050 C C . GLY A 1 257 ? -9.825 10.234 18.967 1.00 87.25 257 GLY A C 1
ATOM 2051 O O . GLY A 1 257 ? -9.828 11.458 18.839 1.00 87.25 257 GLY A O 1
ATOM 2052 N N . ILE A 1 258 ? -9.600 9.422 17.929 1.00 90.94 258 ILE A N 1
ATOM 2053 C CA . ILE A 1 258 ? -9.383 9.877 16.550 1.00 90.94 258 ILE A CA 1
ATOM 2054 C C . ILE A 1 258 ? -10.655 9.692 15.718 1.00 90.94 258 ILE A C 1
ATOM 2056 O O . ILE A 1 258 ? -11.264 8.625 15.728 1.00 90.94 258 ILE A O 1
ATOM 2060 N N . ASN A 1 259 ? -11.023 10.728 14.961 1.00 93.88 259 ASN A N 1
ATOM 2061 C CA . ASN A 1 259 ? -12.079 10.681 13.945 1.00 93.88 259 ASN A CA 1
ATOM 2062 C C . ASN A 1 259 ? -11.473 10.707 12.541 1.00 93.88 259 ASN A C 1
ATOM 2064 O O . ASN A 1 259 ? -10.450 11.364 12.314 1.00 93.88 259 ASN A O 1
ATOM 2068 N N . ALA A 1 260 ? -12.144 10.053 11.596 1.00 94.75 260 ALA A N 1
ATOM 2069 C CA . ALA A 1 260 ? -11.856 10.207 10.179 1.00 94.75 260 ALA A CA 1
ATOM 2070 C C . ALA A 1 260 ? -12.186 11.635 9.719 1.00 94.75 260 ALA A C 1
ATOM 2072 O O . ALA A 1 260 ? -13.236 12.185 10.042 1.00 94.75 260 ALA A O 1
ATOM 2073 N N . ARG A 1 261 ? -11.285 12.247 8.948 1.00 92.88 261 ARG A N 1
ATOM 2074 C CA . ARG A 1 261 ? -11.466 13.606 8.405 1.00 92.88 261 ARG A CA 1
ATOM 2075 C C . ARG A 1 261 ? -12.021 13.626 6.989 1.00 92.88 261 ARG A C 1
ATOM 2077 O O . ARG A 1 261 ? -12.537 14.647 6.551 1.00 92.88 261 ARG A O 1
ATOM 2084 N N . ASN A 1 262 ? -11.887 12.516 6.279 1.00 92.12 262 ASN A N 1
ATOM 2085 C CA . ASN A 1 262 ? -12.405 12.317 4.938 1.00 92.12 262 ASN A CA 1
ATOM 2086 C C . ASN A 1 262 ? -12.912 10.876 4.793 1.00 92.12 262 ASN A C 1
ATOM 2088 O O . ASN A 1 262 ? -12.763 10.038 5.691 1.00 92.12 262 ASN A O 1
ATOM 2092 N N . ARG A 1 263 ? -13.531 10.600 3.650 1.00 91.81 263 ARG A N 1
ATOM 2093 C CA . ARG A 1 263 ? -14.145 9.312 3.337 1.00 91.81 263 ARG A CA 1
ATOM 2094 C C . ARG A 1 263 ? -13.117 8.181 3.291 1.00 91.81 263 ARG A C 1
ATOM 2096 O O . ARG A 1 263 ? -13.388 7.077 3.745 1.00 91.81 263 ARG A O 1
ATOM 2103 N N . GLU A 1 264 ? -11.920 8.458 2.804 1.00 91.81 264 GLU A N 1
ATOM 2104 C CA . GLU A 1 264 ? -10.841 7.487 2.648 1.00 91.81 264 GLU A CA 1
ATOM 2105 C C . GLU A 1 264 ? -10.302 7.049 4.020 1.00 91.81 264 GLU A C 1
ATOM 2107 O O . GLU A 1 264 ? -10.081 5.862 4.262 1.00 91.81 264 GLU A O 1
ATOM 2112 N N . GLN A 1 265 ? -10.180 7.986 4.966 1.00 94.88 265 GLN A N 1
ATOM 2113 C CA . GLN A 1 265 ? -9.903 7.683 6.373 1.00 94.88 265 GLN A CA 1
ATOM 2114 C C . GLN A 1 265 ? -11.041 6.890 7.020 1.00 94.88 265 GLN A C 1
ATOM 2116 O O . GLN A 1 265 ? -10.775 5.990 7.818 1.00 94.88 265 GLN A O 1
ATOM 2121 N N . ASN A 1 266 ? -12.296 7.176 6.657 1.00 95.56 266 ASN A N 1
ATOM 2122 C CA . ASN A 1 266 ? -13.442 6.406 7.131 1.00 95.56 266 ASN A CA 1
ATOM 2123 C C . ASN A 1 266 ? -13.376 4.949 6.645 1.00 95.56 266 ASN A C 1
ATOM 2125 O O . ASN A 1 266 ? -13.581 4.023 7.428 1.00 95.56 266 ASN A O 1
ATOM 2129 N N . PHE A 1 267 ? -13.030 4.731 5.375 1.00 95.56 267 PHE A N 1
ATOM 2130 C CA . PHE A 1 267 ? -12.846 3.394 4.800 1.00 95.56 267 PHE A CA 1
ATOM 2131 C C . PHE A 1 267 ? -11.693 2.653 5.477 1.00 95.56 267 PHE A C 1
ATOM 2133 O O . PHE A 1 267 ? -11.844 1.498 5.876 1.00 95.56 267 PHE A O 1
ATOM 2140 N N . ALA A 1 268 ? -10.565 3.337 5.691 1.00 95.50 268 ALA A N 1
ATOM 2141 C CA . ALA A 1 268 ? -9.427 2.776 6.406 1.00 95.50 268 ALA A CA 1
ATOM 2142 C C . ALA A 1 268 ? -9.810 2.326 7.826 1.00 95.50 268 ALA A C 1
ATOM 2144 O O . ALA A 1 268 ? -9.462 1.214 8.217 1.00 95.50 268 ALA A O 1
ATOM 2145 N N . LEU A 1 269 ? -10.561 3.136 8.582 1.00 96.56 269 LEU A N 1
ATOM 2146 C CA . LEU A 1 269 ? -11.038 2.755 9.917 1.00 96.56 269 LEU A CA 1
ATOM 2147 C C . LEU A 1 269 ? -12.046 1.603 9.879 1.00 96.56 269 LEU A C 1
ATOM 2149 O O . LEU A 1 269 ? -11.949 0.713 10.718 1.00 96.56 269 LEU A O 1
ATOM 2153 N N . ASN A 1 270 ? -12.947 1.555 8.894 1.00 96.12 270 ASN A N 1
ATOM 2154 C CA . ASN A 1 270 ? -13.853 0.416 8.711 1.00 96.12 270 ASN A CA 1
ATOM 2155 C C . ASN A 1 270 ? -13.085 -0.893 8.493 1.00 96.12 270 ASN A C 1
ATOM 2157 O O . ASN A 1 270 ? -13.387 -1.889 9.148 1.00 96.12 270 ASN A O 1
ATOM 2161 N N . LEU A 1 271 ? -12.050 -0.885 7.643 1.00 95.25 271 LEU A N 1
ATOM 2162 C CA . LEU A 1 271 ? -11.182 -2.053 7.492 1.00 95.25 271 LEU A CA 1
ATOM 2163 C C . LEU A 1 271 ? -10.467 -2.364 8.801 1.00 95.25 271 LEU A C 1
ATOM 2165 O O . LEU A 1 271 ? -10.568 -3.482 9.292 1.00 95.25 271 LEU A O 1
ATOM 2169 N N . LEU A 1 272 ? -9.767 -1.384 9.380 1.00 95.62 272 LEU A N 1
ATOM 2170 C CA . LEU A 1 272 ? -8.932 -1.546 10.573 1.00 95.62 272 LEU A CA 1
ATOM 2171 C C . LEU A 1 272 ? -9.717 -1.977 11.812 1.00 95.62 272 LEU A C 1
ATOM 2173 O O . LEU A 1 272 ? -9.156 -2.672 12.652 1.00 95.62 272 LEU A O 1
ATOM 2177 N N . MET A 1 273 ? -10.989 -1.616 11.941 1.00 94.69 273 MET A N 1
ATOM 2178 C CA . MET A 1 273 ? -11.827 -1.992 13.080 1.00 94.69 273 MET A CA 1
ATOM 2179 C C . MET A 1 273 ? -12.581 -3.304 12.867 1.00 94.69 273 MET A C 1
ATOM 2181 O O . MET A 1 273 ? -13.151 -3.825 13.821 1.00 94.69 273 MET A O 1
ATOM 2185 N N . ASP A 1 274 ? -12.535 -3.899 11.670 1.00 92.38 274 ASP A N 1
ATOM 2186 C CA . ASP A 1 274 ? -13.162 -5.196 11.422 1.00 92.38 274 ASP A CA 1
ATOM 2187 C C . ASP A 1 274 ? -12.220 -6.374 11.728 1.00 92.38 274 ASP A C 1
ATOM 2189 O O . ASP A 1 274 ? -11.314 -6.673 10.945 1.00 92.38 274 ASP A O 1
ATOM 2193 N N . PRO A 1 275 ? -12.429 -7.121 12.824 1.00 87.00 275 PRO A N 1
ATOM 2194 C CA . PRO A 1 275 ? -11.514 -8.179 13.219 1.00 87.00 275 PRO A CA 1
ATOM 2195 C C . PRO A 1 275 ? -11.654 -9.462 12.379 1.00 87.00 275 PRO A C 1
ATOM 2197 O O . PRO A 1 275 ? -10.982 -10.450 12.681 1.00 87.00 275 PRO A O 1
ATOM 2200 N N . GLN A 1 276 ? -12.540 -9.496 11.377 1.00 86.69 276 GLN A N 1
ATOM 2201 C CA . GLN A 1 276 ? -12.601 -10.581 10.393 1.00 86.69 276 GLN A CA 1
ATOM 2202 C C . GLN A 1 276 ? -11.562 -10.421 9.272 1.00 86.69 276 GLN A C 1
ATOM 2204 O O . GLN A 1 276 ? -11.312 -11.385 8.542 1.00 86.69 276 GLN A O 1
ATOM 2209 N N . ILE A 1 277 ? -10.951 -9.237 9.150 1.00 87.69 277 ILE A N 1
ATOM 2210 C CA . ILE A 1 277 ? -9.961 -8.911 8.122 1.00 87.69 277 ILE A CA 1
ATOM 2211 C C . ILE A 1 277 ? -8.549 -9.057 8.706 1.00 87.69 277 ILE A C 1
ATOM 2213 O O . ILE A 1 277 ? -8.074 -8.222 9.481 1.00 87.69 277 ILE A O 1
ATOM 2217 N N . ASP A 1 278 ? -7.878 -10.146 8.327 1.00 82.19 278 ASP A N 1
ATOM 2218 C CA . ASP A 1 278 ? -6.586 -10.557 8.896 1.00 82.19 278 ASP A CA 1
ATOM 2219 C C . ASP A 1 278 ? -5.397 -9.742 8.347 1.00 82.19 278 ASP A C 1
ATOM 2221 O O . ASP A 1 278 ? -4.384 -9.570 9.026 1.00 82.19 278 ASP A O 1
ATOM 2225 N N . PHE A 1 279 ? -5.491 -9.242 7.116 1.00 86.44 279 PHE A N 1
ATOM 2226 C CA . PHE A 1 279 ? -4.438 -8.469 6.460 1.00 86.44 279 PHE A CA 1
ATOM 2227 C C . PHE A 1 279 ? -5.046 -7.211 5.862 1.00 86.44 279 PHE A C 1
ATOM 2229 O O . PHE A 1 279 ? -6.078 -7.315 5.222 1.00 86.44 279 PHE A O 1
ATOM 2236 N N . ILE A 1 280 ? -4.425 -6.050 6.060 1.00 90.88 280 ILE A N 1
ATOM 2237 C CA . ILE A 1 280 ? -4.887 -4.763 5.536 1.00 90.88 280 ILE A CA 1
ATOM 2238 C C . ILE A 1 280 ? -3.707 -4.025 4.927 1.00 90.88 280 ILE A C 1
ATOM 2240 O O . ILE A 1 280 ? -2.648 -3.917 5.550 1.00 90.88 280 ILE A O 1
ATOM 2244 N N . SER A 1 281 ? -3.903 -3.475 3.731 1.00 88.38 281 SER A N 1
ATOM 2245 C CA . SER A 1 281 ? -2.940 -2.577 3.096 1.00 88.38 281 SER A CA 1
ATOM 2246 C C . SER A 1 281 ? -3.510 -1.165 3.003 1.00 88.38 281 SER A C 1
ATOM 2248 O O . SER A 1 281 ? -4.562 -0.946 2.411 1.00 88.38 281 SER A O 1
ATOM 2250 N N . LEU A 1 282 ? -2.807 -0.200 3.590 1.00 90.25 282 LEU A N 1
ATOM 2251 C CA . LEU A 1 282 ? -3.114 1.219 3.475 1.00 90.25 282 LEU A CA 1
ATOM 2252 C C . LEU A 1 282 ? -2.036 1.886 2.627 1.00 90.25 282 LEU A C 1
ATOM 2254 O O . LEU A 1 282 ? -0.855 1.907 2.988 1.00 90.25 282 LEU A O 1
ATOM 2258 N N . VAL A 1 283 ? -2.454 2.452 1.503 1.00 85.25 283 VAL A N 1
ATOM 2259 C CA . VAL A 1 283 ? -1.566 3.102 0.534 1.00 85.25 283 VAL A CA 1
ATOM 2260 C C . VAL A 1 283 ? -1.928 4.576 0.442 1.00 85.25 283 VAL A C 1
ATOM 2262 O O . VAL A 1 283 ? -3.105 4.901 0.443 1.00 85.25 283 VAL A O 1
ATOM 2265 N N . GLY A 1 284 ? -0.958 5.485 0.366 1.00 80.12 284 GLY A N 1
ATOM 2266 C CA . GLY A 1 284 ? -1.257 6.902 0.148 1.00 80.12 284 GLY A CA 1
ATOM 2267 C C . GLY A 1 284 ? -0.082 7.831 0.411 1.00 80.12 284 GLY A C 1
ATOM 2268 O O . GLY A 1 284 ? 0.940 7.409 0.962 1.00 80.12 284 GLY A O 1
ATOM 2269 N N . ALA A 1 285 ? -0.275 9.120 0.143 1.00 75.19 285 ALA A N 1
ATOM 2270 C CA . ALA A 1 285 ? 0.756 10.137 0.322 1.00 75.19 285 ALA A CA 1
ATOM 2271 C C . ALA A 1 285 ? 1.204 10.296 1.787 1.00 75.19 285 ALA A C 1
ATOM 2273 O O . ALA A 1 285 ? 0.532 9.892 2.747 1.00 75.19 285 ALA A O 1
ATOM 2274 N N . ALA A 1 286 ? 2.383 10.880 1.997 1.00 74.88 286 ALA A N 1
ATOM 2275 C CA . ALA A 1 286 ? 2.815 11.256 3.338 1.00 74.88 286 ALA A CA 1
ATOM 2276 C C . ALA A 1 286 ? 1.809 12.244 3.964 1.00 74.88 286 ALA A C 1
ATOM 2278 O O . ALA A 1 286 ? 1.359 13.176 3.311 1.00 74.88 286 ALA A O 1
ATOM 2279 N N . GLY A 1 287 ? 1.461 12.041 5.238 1.00 80.38 287 GLY A N 1
ATOM 2280 C CA . GLY A 1 287 ? 0.518 12.915 5.949 1.00 80.38 287 GLY A CA 1
ATOM 2281 C C . GLY A 1 287 ? -0.959 12.511 5.866 1.00 80.38 287 GLY A C 1
ATOM 2282 O O . GLY A 1 287 ? -1.756 13.063 6.616 1.00 80.38 287 GLY A O 1
ATOM 2283 N N . THR A 1 288 ? -1.333 11.490 5.081 1.00 84.62 288 THR A N 1
ATOM 2284 C CA . THR A 1 288 ? -2.736 11.022 4.987 1.00 84.62 288 THR A CA 1
ATOM 2285 C C . THR A 1 288 ? -3.257 10.301 6.239 1.00 84.62 288 THR A C 1
ATOM 2287 O O . THR A 1 288 ? -4.443 10.003 6.340 1.00 84.62 288 THR A O 1
ATOM 2290 N N . GLY A 1 289 ? -2.392 10.043 7.227 1.00 88.25 289 GLY A N 1
ATOM 2291 C CA . GLY A 1 289 ? -2.781 9.505 8.535 1.00 88.25 289 GLY A CA 1
ATOM 2292 C C . GLY A 1 289 ? -2.740 7.979 8.669 1.00 88.25 289 GLY A C 1
ATOM 2293 O O . GLY A 1 289 ? -3.118 7.484 9.723 1.00 88.25 289 GLY A O 1
ATOM 2294 N N . LYS A 1 290 ? -2.240 7.228 7.673 1.00 91.75 290 LYS A N 1
ATOM 2295 C CA . LYS A 1 290 ? -2.165 5.745 7.695 1.00 91.75 290 LYS A CA 1
ATOM 2296 C C . LYS A 1 290 ? -1.653 5.176 9.022 1.00 91.75 290 LYS A C 1
ATOM 2298 O O . LYS A 1 290 ? -2.343 4.396 9.676 1.00 91.75 290 LYS A O 1
ATOM 2303 N N . THR A 1 291 ? -0.449 5.583 9.431 1.00 90.38 291 THR A N 1
ATOM 2304 C CA . THR A 1 291 ? 0.210 5.075 10.641 1.00 90.38 291 THR A CA 1
ATOM 2305 C C . THR A 1 291 ? -0.548 5.500 11.898 1.00 90.38 291 THR A C 1
ATOM 2307 O O . THR A 1 291 ? -0.728 4.685 12.795 1.00 90.38 291 THR A O 1
ATOM 2310 N N . LEU A 1 292 ? -1.071 6.732 11.939 1.00 92.25 292 LEU A N 1
ATOM 2311 C CA . LEU A 1 292 ? -1.865 7.241 13.061 1.00 92.25 292 LEU A CA 1
ATOM 2312 C C . LEU A 1 292 ? -3.168 6.448 13.245 1.00 92.25 292 LEU A C 1
ATOM 2314 O O . LEU A 1 292 ? -3.432 5.974 14.345 1.00 92.25 292 LEU A O 1
ATOM 2318 N N . LEU A 1 293 ? -3.954 6.260 12.178 1.00 94.81 293 LEU A N 1
ATOM 2319 C CA . LEU A 1 293 ? -5.203 5.488 12.223 1.00 94.81 293 LEU A CA 1
ATOM 2320 C C . LEU A 1 293 ? -4.948 4.023 12.580 1.00 94.81 293 LEU A C 1
ATOM 2322 O O . LEU A 1 293 ? -5.687 3.436 13.365 1.00 94.81 293 LEU A O 1
ATOM 2326 N N . THR A 1 294 ? -3.874 3.443 12.040 1.00 95.38 294 THR A N 1
ATOM 2327 C CA . THR A 1 294 ? -3.484 2.061 12.342 1.00 95.38 294 THR A CA 1
ATOM 2328 C C . THR A 1 294 ? -3.108 1.894 13.813 1.00 95.38 294 THR A C 1
ATOM 2330 O O . THR A 1 294 ? -3.512 0.916 14.440 1.00 95.38 294 THR A O 1
ATOM 2333 N N . LEU A 1 295 ? -2.366 2.849 14.381 1.00 93.00 295 LEU A N 1
ATOM 2334 C CA . LEU A 1 295 ? -2.032 2.856 15.805 1.00 93.00 295 LEU A CA 1
ATOM 2335 C C . LEU A 1 295 ? -3.280 3.041 16.669 1.00 93.00 295 LEU A C 1
ATOM 2337 O O . LEU A 1 295 ? -3.452 2.282 17.616 1.00 93.00 295 LEU A O 1
ATOM 2341 N N . ALA A 1 296 ? -4.166 3.979 16.324 1.00 93.38 296 ALA A N 1
ATOM 2342 C CA . ALA A 1 296 ? -5.427 4.196 17.032 1.00 93.38 296 ALA A CA 1
ATOM 2343 C C . ALA A 1 296 ? -6.279 2.915 17.074 1.00 93.38 296 ALA A C 1
ATOM 2345 O O . ALA A 1 296 ? -6.682 2.469 18.146 1.00 93.38 296 ALA A O 1
ATOM 2346 N N . ALA A 1 297 ? -6.477 2.268 15.922 1.00 95.25 297 ALA A N 1
ATOM 2347 C CA . ALA A 1 297 ? -7.224 1.015 15.827 1.00 95.25 297 ALA A CA 1
ATOM 2348 C C . ALA A 1 297 ? -6.538 -0.143 16.567 1.00 95.25 297 ALA A C 1
ATOM 2350 O O . ALA A 1 297 ? -7.208 -0.947 17.217 1.00 95.25 297 ALA A O 1
ATOM 2351 N N . GLY A 1 298 ? -5.206 -0.229 16.489 1.00 93.75 298 GLY A N 1
ATOM 2352 C CA . GLY A 1 298 ? -4.424 -1.226 17.215 1.00 93.75 298 GLY A CA 1
ATOM 2353 C C . GLY A 1 298 ? -4.521 -1.049 18.729 1.00 93.75 298 GLY A C 1
ATOM 2354 O O . GLY A 1 298 ? -4.641 -2.042 19.448 1.00 93.75 298 GLY A O 1
ATOM 2355 N N . LEU A 1 299 ? -4.498 0.195 19.217 1.00 92.25 299 LEU A N 1
ATOM 2356 C CA . LEU A 1 299 ? -4.647 0.527 20.633 1.00 92.25 299 LEU A CA 1
ATOM 2357 C C . LEU A 1 299 ? -6.049 0.220 21.142 1.00 92.25 299 LEU A C 1
ATOM 2359 O O . LEU A 1 299 ? -6.153 -0.520 22.116 1.00 92.25 299 LEU A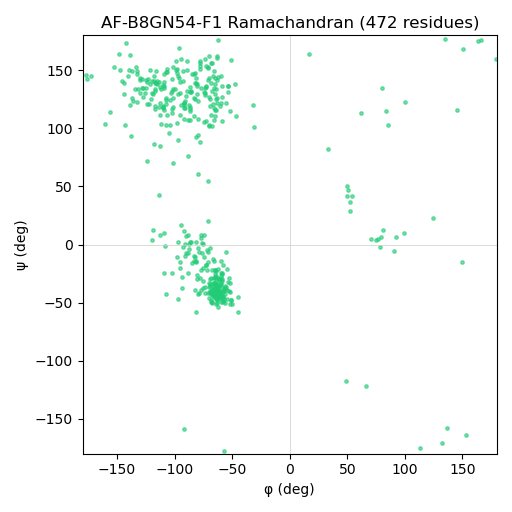 O 1
ATOM 2363 N N . ALA A 1 300 ? -7.096 0.673 20.447 1.00 92.38 300 ALA A N 1
ATOM 2364 C CA . ALA A 1 300 ? -8.483 0.343 20.777 1.00 92.38 300 ALA A CA 1
ATOM 2365 C C . ALA A 1 300 ? -8.666 -1.178 20.906 1.00 92.38 300 ALA A C 1
ATOM 2367 O O . ALA A 1 300 ? -9.038 -1.694 21.958 1.00 92.38 300 ALA A O 1
ATOM 2368 N N . GLN A 1 301 ? -8.227 -1.942 19.905 1.00 94.44 301 GLN A N 1
ATOM 2369 C CA . GLN A 1 301 ? -8.402 -3.396 19.924 1.00 94.44 301 GLN A CA 1
ATOM 2370 C C . GLN A 1 301 ? -7.493 -4.133 20.924 1.00 94.44 301 GLN A C 1
ATOM 2372 O O . GLN A 1 301 ? -7.752 -5.292 21.253 1.00 94.44 301 GLN A O 1
ATOM 2377 N N . THR A 1 302 ? -6.417 -3.507 21.406 1.00 92.00 302 THR A N 1
ATOM 2378 C CA . THR A 1 302 ? -5.496 -4.111 22.388 1.00 92.00 302 THR A CA 1
ATOM 2379 C C . THR A 1 302 ? -5.869 -3.752 23.826 1.00 92.00 302 THR A C 1
ATOM 2381 O O . THR A 1 302 ? -5.721 -4.587 24.717 1.00 92.00 302 THR A O 1
ATOM 2384 N N . LEU A 1 303 ? -6.322 -2.521 24.065 1.00 89.50 303 LEU A N 1
ATOM 2385 C CA . LEU A 1 303 ? -6.542 -1.960 25.400 1.00 89.50 303 LEU A CA 1
ATOM 2386 C C . LEU A 1 303 ? -8.024 -1.826 25.766 1.00 89.50 303 LEU A C 1
ATOM 2388 O O . LEU A 1 303 ? -8.381 -2.174 26.890 1.00 89.50 303 LEU A O 1
ATOM 2392 N N . GLU A 1 304 ? -8.877 -1.368 24.846 1.00 88.81 304 GLU A N 1
ATOM 2393 C CA . GLU A 1 304 ? -10.327 -1.253 25.070 1.00 88.81 304 GLU A CA 1
ATOM 2394 C C . GLU A 1 304 ? -11.003 -2.615 24.850 1.00 88.81 304 GLU A C 1
ATOM 2396 O O . GLU A 1 304 ? -11.565 -3.194 25.782 1.00 88.81 304 GLU A O 1
ATOM 2401 N N . ASP A 1 305 ? -10.860 -3.197 23.654 1.00 90.50 305 ASP A N 1
ATOM 2402 C CA . ASP A 1 305 ? -11.577 -4.428 23.286 1.00 90.50 305 ASP A CA 1
ATOM 2403 C C . ASP A 1 305 ? -10.889 -5.712 23.779 1.00 90.50 305 ASP A C 1
ATOM 2405 O O . ASP A 1 305 ? -11.480 -6.793 23.753 1.00 90.50 305 ASP A O 1
ATOM 2409 N N . ASN A 1 306 ? -9.622 -5.621 24.205 1.00 90.88 306 ASN A N 1
ATOM 2410 C CA . ASN A 1 306 ? -8.798 -6.757 24.647 1.00 90.88 306 ASN A CA 1
ATOM 2411 C C . ASN A 1 306 ? -8.740 -7.930 23.635 1.00 90.88 306 ASN A C 1
ATOM 2413 O O . ASN A 1 306 ? -8.560 -9.093 24.011 1.00 90.88 306 ASN A O 1
ATOM 2417 N N . LEU A 1 307 ? -8.870 -7.643 22.335 1.00 89.19 307 LEU A N 1
ATOM 2418 C CA . LEU A 1 307 ? -8.798 -8.633 21.254 1.00 89.19 307 LEU A CA 1
ATOM 2419 C C . LEU A 1 307 ? -7.362 -9.111 21.014 1.00 89.19 307 LEU A C 1
ATOM 2421 O O . LEU A 1 307 ? -7.132 -10.294 20.737 1.00 89.19 307 LEU A O 1
ATOM 2425 N N . TYR A 1 308 ? -6.393 -8.204 21.146 1.00 92.19 308 TYR A N 1
ATOM 2426 C CA . TYR A 1 308 ? -4.968 -8.485 20.981 1.00 92.19 308 TYR A CA 1
ATOM 2427 C C . TYR A 1 308 ? -4.206 -8.258 22.283 1.00 92.19 308 TYR A C 1
ATOM 2429 O O . TYR A 1 308 ? -4.571 -7.433 23.111 1.00 92.19 308 TYR A O 1
ATOM 2437 N N . LYS A 1 309 ? -3.127 -9.019 22.483 1.00 90.56 309 LYS A N 1
ATOM 2438 C CA . LYS A 1 309 ? -2.331 -8.949 23.720 1.00 90.56 309 LYS A CA 1
ATOM 2439 C C . LYS A 1 309 ? -1.319 -7.807 23.707 1.00 90.56 309 LYS A C 1
ATOM 2441 O O . LYS A 1 309 ? -1.064 -7.199 24.747 1.00 90.56 309 LYS A O 1
ATOM 2446 N N . GLU A 1 310 ? -0.701 -7.593 22.551 1.00 91.44 310 GLU A N 1
ATOM 2447 C CA . GLU A 1 310 ? 0.363 -6.615 22.320 1.00 91.44 310 GLU A CA 1
ATOM 2448 C C . GLU A 1 310 ? 0.349 -6.181 20.847 1.00 91.44 310 GLU A C 1
ATOM 2450 O O . GLU A 1 310 ? -0.010 -6.970 19.960 1.00 91.44 310 GLU A O 1
ATOM 2455 N N . ILE A 1 311 ? 0.819 -4.959 20.603 1.00 92.62 311 ILE A N 1
ATOM 2456 C CA . ILE A 1 311 ? 1.069 -4.406 19.273 1.00 92.62 311 ILE A CA 1
ATOM 2457 C C . ILE A 1 311 ? 2.545 -4.621 18.948 1.00 92.62 311 ILE A C 1
ATOM 2459 O O . ILE A 1 311 ? 3.417 -4.304 19.756 1.00 92.62 311 ILE A O 1
ATOM 2463 N N . ILE A 1 312 ? 2.848 -5.161 17.773 1.00 90.44 312 ILE A N 1
ATOM 2464 C CA . ILE A 1 312 ? 4.218 -5.266 17.271 1.00 90.44 312 ILE A CA 1
ATOM 2465 C C . ILE A 1 312 ? 4.368 -4.285 16.124 1.00 90.44 312 ILE A C 1
ATOM 2467 O O . ILE A 1 312 ? 3.740 -4.452 15.084 1.00 90.44 312 ILE A O 1
ATOM 2471 N N . MET A 1 313 ? 5.229 -3.293 16.299 1.00 88.06 313 MET A N 1
ATOM 2472 C CA . MET A 1 313 ? 5.563 -2.344 15.248 1.00 88.06 313 MET A CA 1
ATOM 2473 C C . MET A 1 313 ? 6.913 -2.714 14.649 1.00 88.06 313 MET A C 1
ATOM 2475 O O . MET A 1 313 ? 7.894 -2.923 15.365 1.00 88.06 313 MET A O 1
ATOM 2479 N N . THR A 1 314 ? 6.981 -2.761 13.327 1.00 84.81 314 THR A N 1
ATOM 2480 C CA . THR A 1 314 ? 8.244 -2.841 12.604 1.00 84.81 314 THR A CA 1
ATOM 2481 C C . THR A 1 314 ? 8.270 -1.787 11.514 1.00 84.81 314 THR A C 1
ATOM 2483 O O . THR A 1 314 ? 7.259 -1.511 10.870 1.00 84.81 314 THR A O 1
ATOM 2486 N N . ARG A 1 315 ? 9.442 -1.191 11.320 1.00 81.94 315 ARG A N 1
ATOM 2487 C CA . ARG A 1 315 ? 9.695 -0.231 10.252 1.00 81.94 315 ARG A CA 1
ATOM 2488 C C . ARG A 1 315 ? 10.872 -0.716 9.437 1.00 81.94 315 ARG A C 1
ATOM 2490 O O . ARG A 1 315 ? 11.856 -1.212 9.988 1.00 81.94 315 ARG A O 1
ATOM 2497 N N . VAL A 1 316 ? 10.775 -0.549 8.130 1.00 70.50 316 VAL A N 1
ATOM 2498 C CA . VAL A 1 316 ? 11.847 -0.929 7.217 1.00 70.50 316 VAL A CA 1
ATOM 2499 C C . VAL A 1 316 ? 12.751 0.264 6.997 1.00 70.50 316 VAL A C 1
ATOM 2501 O O . VAL A 1 316 ? 12.384 1.242 6.348 1.00 70.50 316 VAL A O 1
ATOM 2504 N N . THR A 1 317 ? 13.937 0.185 7.580 1.00 61.22 317 THR A N 1
ATOM 2505 C CA . THR A 1 317 ? 14.962 1.211 7.449 1.00 61.22 317 THR A CA 1
ATOM 2506 C C . THR A 1 317 ? 15.777 0.927 6.196 1.00 61.22 317 THR A C 1
ATOM 2508 O O . THR A 1 317 ? 16.453 -0.100 6.126 1.00 61.22 317 THR A O 1
ATOM 2511 N N . VAL A 1 318 ? 15.738 1.832 5.222 1.00 56.19 318 VAL A N 1
ATOM 2512 C CA . VAL A 1 318 ? 16.798 1.921 4.213 1.00 56.19 318 VAL A CA 1
ATOM 2513 C C . VAL A 1 318 ? 17.904 2.756 4.862 1.00 56.19 318 VAL A C 1
ATOM 2515 O O . VAL A 1 318 ? 17.656 3.929 5.159 1.00 56.19 318 VAL A O 1
ATOM 2518 N N . PRO A 1 319 ? 19.068 2.179 5.203 1.00 50.22 319 PRO A N 1
ATOM 2519 C CA . PRO A 1 319 ? 20.134 2.955 5.816 1.00 50.22 319 PRO A CA 1
ATOM 2520 C C . PRO A 1 319 ? 20.603 4.025 4.825 1.00 50.22 319 PRO A C 1
ATOM 2522 O O . PRO A 1 319 ? 20.960 3.728 3.688 1.00 50.22 319 PRO A O 1
ATOM 2525 N N . VAL A 1 320 ? 20.600 5.285 5.257 1.00 37.97 320 VAL A N 1
ATOM 2526 C CA . VAL A 1 320 ? 21.264 6.374 4.534 1.00 37.97 320 VAL A CA 1
ATOM 2527 C C . VAL A 1 320 ? 22.707 6.413 5.046 1.00 37.97 320 VAL A C 1
ATOM 2529 O O . VAL A 1 320 ? 23.030 7.211 5.920 1.00 37.97 320 VAL A O 1
ATOM 2532 N N . GLY A 1 321 ? 23.551 5.476 4.598 1.00 51.06 321 GLY A N 1
ATOM 2533 C CA . GLY A 1 321 ? 24.945 5.351 5.055 1.00 51.06 321 GLY A CA 1
ATOM 2534 C C . GLY A 1 321 ? 25.386 3.912 5.341 1.00 51.06 321 GLY A C 1
ATOM 2535 O O . GLY A 1 321 ? 24.810 2.975 4.792 1.00 51.06 321 GLY A O 1
ATOM 2536 N N . GLU A 1 322 ? 26.426 3.744 6.172 1.00 40.56 322 GLU A N 1
ATOM 2537 C CA . GLU A 1 322 ? 26.926 2.424 6.590 1.00 40.56 322 GLU A CA 1
ATOM 2538 C C . GLU A 1 322 ? 25.796 1.570 7.184 1.00 40.56 322 GLU A C 1
ATOM 2540 O O . GLU A 1 322 ? 24.970 2.054 7.964 1.00 40.56 322 GLU A O 1
ATOM 2545 N N . ASP A 1 323 ? 25.759 0.293 6.788 1.00 46.50 323 ASP A N 1
ATOM 2546 C CA . ASP A 1 323 ? 24.857 -0.703 7.357 1.00 46.50 323 ASP A CA 1
ATOM 2547 C C . ASP A 1 323 ? 24.906 -0.626 8.889 1.00 46.50 323 ASP A C 1
ATOM 2549 O O . ASP A 1 323 ? 25.977 -0.572 9.483 1.00 46.50 323 ASP A O 1
ATOM 2553 N N . ILE A 1 324 ? 23.743 -0.723 9.543 1.00 48.12 324 ILE A N 1
ATOM 2554 C CA . ILE A 1 324 ? 23.556 -0.735 11.015 1.00 48.12 324 ILE A CA 1
ATOM 2555 C C . ILE A 1 324 ? 24.388 -1.835 11.716 1.00 48.12 324 ILE A C 1
ATOM 2557 O O . ILE A 1 324 ? 24.436 -1.925 12.950 1.00 48.12 324 ILE A O 1
ATOM 2561 N N . GLY A 1 325 ? 25.047 -2.701 10.942 1.00 49.97 325 GLY A N 1
ATOM 2562 C CA . GLY A 1 325 ? 26.128 -3.534 11.431 1.00 49.97 325 GLY A CA 1
ATOM 2563 C C . GLY A 1 325 ? 27.096 -2.685 12.250 1.00 49.97 325 GLY A C 1
ATOM 2564 O O . GLY A 1 325 ? 27.805 -1.861 11.699 1.00 49.97 325 GLY A O 1
ATOM 2565 N N . PHE A 1 326 ? 27.103 -2.934 13.563 1.00 49.69 326 PHE A N 1
ATOM 2566 C CA . PHE A 1 326 ? 27.970 -2.353 14.597 1.00 49.69 326 PHE A CA 1
ATOM 2567 C C . PHE A 1 326 ? 27.454 -1.203 15.478 1.00 49.69 326 PHE A C 1
ATOM 2569 O O . PHE A 1 326 ? 28.235 -0.754 16.312 1.00 49.69 326 PHE A O 1
ATOM 2576 N N . LEU A 1 327 ? 26.169 -0.809 15.482 1.00 55.09 327 LEU A N 1
ATOM 2577 C CA . LEU A 1 327 ? 25.683 -0.035 16.647 1.00 55.09 327 LEU A CA 1
ATOM 2578 C C . LEU A 1 327 ? 25.629 -0.953 17.890 1.00 55.09 327 LEU A C 1
ATOM 2580 O O . LEU A 1 327 ? 24.921 -1.967 17.845 1.00 55.09 327 LEU A O 1
ATOM 2584 N N . PRO A 1 328 ? 26.368 -0.674 18.984 1.00 56.16 328 PRO A N 1
ATOM 2585 C CA . PRO A 1 328 ? 26.204 -1.390 20.248 1.00 56.16 328 PRO A CA 1
ATOM 2586 C C . PRO A 1 328 ? 24.867 -0.989 20.895 1.00 56.16 328 PRO A C 1
ATOM 2588 O O . PRO A 1 328 ? 24.467 0.165 20.803 1.00 56.16 328 PRO A O 1
ATOM 2591 N N . GLY A 1 329 ? 24.163 -1.937 21.521 1.00 68.50 329 GLY A N 1
ATOM 2592 C CA . GLY A 1 329 ? 22.867 -1.685 22.171 1.00 68.50 329 GLY A CA 1
ATOM 2593 C C . GLY A 1 329 ? 21.802 -2.742 21.872 1.00 68.50 329 GLY A C 1
ATOM 2594 O O . GLY A 1 329 ? 22.031 -3.689 21.108 1.00 68.50 329 GLY A O 1
ATOM 2595 N N . THR A 1 330 ? 20.634 -2.591 22.493 1.00 72.94 330 THR A N 1
ATOM 2596 C CA . THR A 1 330 ? 19.456 -3.444 22.276 1.00 72.94 330 THR A CA 1
ATOM 2597 C C . THR A 1 330 ? 18.835 -3.209 20.894 1.00 72.94 330 THR A C 1
ATOM 2599 O O . THR A 1 330 ? 19.094 -2.208 20.232 1.00 72.94 330 THR A O 1
ATOM 2602 N N . GLU A 1 331 ? 18.008 -4.146 20.419 1.00 68.94 331 GLU A N 1
ATOM 2603 C CA . GLU A 1 331 ? 17.277 -3.995 19.148 1.00 68.94 331 GLU A CA 1
ATOM 2604 C C . GLU A 1 331 ? 16.448 -2.701 19.110 1.00 68.94 331 GLU A C 1
ATOM 2606 O O . GLU A 1 331 ? 16.406 -2.024 18.088 1.00 68.94 331 GLU A O 1
ATOM 2611 N N . GLU A 1 332 ? 15.833 -2.349 20.236 1.00 69.44 332 GLU A N 1
ATOM 2612 C CA . GLU A 1 332 ? 15.015 -1.150 20.382 1.00 69.44 332 GLU A CA 1
ATOM 2613 C C . GLU A 1 332 ? 15.860 0.124 20.280 1.00 69.44 332 GLU A C 1
ATOM 2615 O O . GLU A 1 332 ? 15.565 0.964 19.437 1.00 69.44 332 GLU A O 1
ATOM 2620 N N . GLU A 1 333 ? 16.967 0.213 21.028 1.00 72.00 333 GLU A N 1
ATOM 2621 C CA . GLU A 1 333 ? 17.903 1.351 20.990 1.00 72.00 333 GLU A CA 1
ATOM 2622 C C . GLU A 1 333 ? 18.461 1.608 19.590 1.00 72.00 333 GLU A C 1
ATOM 2624 O O . GLU A 1 333 ? 18.612 2.758 19.179 1.00 72.00 333 GLU A O 1
ATOM 2629 N N . LYS A 1 334 ? 18.728 0.534 18.837 1.00 70.75 334 LYS A N 1
ATOM 2630 C CA . LYS A 1 334 ? 19.169 0.648 17.446 1.00 70.75 334 LYS A CA 1
ATOM 2631 C C . LYS A 1 334 ? 18.080 1.245 16.578 1.00 70.75 334 LYS A C 1
ATOM 2633 O O . LYS A 1 334 ? 18.397 2.067 15.737 1.00 70.75 334 LYS A O 1
ATOM 2638 N N . MET A 1 335 ? 16.823 0.849 16.776 1.00 70.56 335 MET A N 1
ATOM 2639 C CA . MET A 1 335 ? 15.696 1.313 15.965 1.00 70.56 335 MET A CA 1
ATOM 2640 C C . MET A 1 335 ? 15.229 2.731 16.332 1.00 70.56 335 MET A C 1
ATOM 2642 O O . MET A 1 335 ? 14.624 3.398 15.490 1.00 70.56 335 MET A O 1
ATOM 2646 N N . THR A 1 336 ? 15.522 3.203 17.550 1.00 69.94 336 THR A N 1
ATOM 2647 C CA . THR A 1 336 ? 15.075 4.490 18.110 1.00 69.94 336 THR A CA 1
ATOM 2648 C C . THR A 1 336 ? 15.201 5.693 17.165 1.00 69.94 336 THR A C 1
ATOM 2650 O O . THR A 1 336 ? 14.215 6.425 17.053 1.00 69.94 336 THR A O 1
ATOM 2653 N N . PRO A 1 337 ? 16.314 5.915 16.428 1.00 65.00 337 PRO A N 1
ATOM 2654 C CA . PRO A 1 337 ? 16.443 7.078 15.542 1.00 65.00 337 PRO A CA 1
ATOM 2655 C C . PRO A 1 337 ? 15.359 7.151 14.458 1.00 65.00 337 PRO A C 1
ATOM 2657 O O . PRO A 1 337 ? 14.954 8.236 14.050 1.00 65.00 337 PRO A O 1
ATOM 2660 N N . TRP A 1 338 ? 14.838 6.004 14.015 1.00 67.88 338 TRP A N 1
ATOM 2661 C CA . TRP A 1 338 ? 13.782 5.933 13.003 1.00 67.88 338 TRP A CA 1
ATOM 2662 C C . TRP A 1 338 ? 12.377 5.892 13.605 1.00 67.88 338 TRP A C 1
ATOM 2664 O O . TRP A 1 338 ? 11.399 5.845 12.861 1.00 67.88 338 TRP A O 1
ATOM 2674 N N . MET A 1 339 ? 12.244 5.885 14.932 1.00 75.81 339 MET A N 1
ATOM 2675 C CA . MET A 1 339 ? 10.957 5.789 15.627 1.00 75.81 339 MET A CA 1
ATOM 2676 C C . MET A 1 339 ? 10.401 7.149 16.062 1.00 75.81 339 MET A C 1
ATOM 2678 O O . MET A 1 339 ? 9.316 7.182 16.630 1.00 75.81 339 MET A O 1
ATOM 2682 N N . GLY A 1 340 ? 11.072 8.268 15.756 1.00 77.75 340 GLY A N 1
ATOM 2683 C CA . GLY A 1 340 ? 10.581 9.615 16.096 1.00 77.75 340 GLY A CA 1
ATOM 2684 C C . GLY A 1 340 ? 9.128 9.844 15.663 1.00 77.75 340 GLY A C 1
ATOM 2685 O O . GLY A 1 340 ? 8.272 10.099 16.499 1.00 77.75 340 GLY A O 1
ATOM 2686 N N . ALA A 1 341 ? 8.812 9.564 14.394 1.00 78.56 341 ALA A N 1
ATOM 2687 C CA . ALA A 1 341 ? 7.449 9.696 13.865 1.00 78.56 341 ALA A CA 1
ATOM 2688 C C . ALA A 1 341 ? 6.413 8.777 14.551 1.00 78.56 341 ALA A C 1
ATOM 2690 O O . ALA A 1 341 ? 5.229 9.104 14.605 1.00 78.56 341 ALA A O 1
ATOM 2691 N N . LEU A 1 342 ? 6.833 7.616 15.068 1.00 82.12 342 LEU A N 1
ATOM 2692 C CA . LEU A 1 342 ? 5.965 6.751 15.871 1.00 82.12 342 LEU A CA 1
ATOM 2693 C C . LEU A 1 342 ? 5.675 7.404 17.227 1.00 82.12 342 LEU A C 1
ATOM 2695 O O . LEU A 1 342 ? 4.521 7.444 17.642 1.00 82.12 342 LEU A O 1
ATOM 2699 N N . MET A 1 343 ? 6.705 7.927 17.894 1.00 81.81 343 MET A N 1
ATOM 2700 C CA . MET A 1 343 ? 6.553 8.606 19.182 1.00 81.81 343 MET A CA 1
ATOM 2701 C C . MET A 1 343 ? 5.673 9.853 19.058 1.00 81.81 343 MET A C 1
ATOM 2703 O O . MET A 1 343 ? 4.794 10.040 19.894 1.00 81.81 343 MET A O 1
ATOM 2707 N N . ASP A 1 344 ? 5.817 10.624 17.976 1.00 83.25 344 ASP A N 1
ATOM 2708 C CA . ASP A 1 344 ? 4.960 11.781 17.687 1.00 83.25 344 ASP A CA 1
ATOM 2709 C C . ASP A 1 344 ? 3.480 11.370 17.563 1.00 83.25 344 ASP A C 1
ATOM 2711 O O . ASP A 1 344 ? 2.595 11.997 18.147 1.00 83.25 344 ASP A O 1
ATOM 2715 N N . ASN A 1 345 ? 3.193 10.270 16.852 1.00 87.06 345 ASN A N 1
ATOM 2716 C CA . ASN A 1 345 ? 1.830 9.737 16.746 1.00 87.06 345 ASN A CA 1
ATOM 2717 C C . ASN A 1 345 ? 1.287 9.272 18.107 1.00 87.06 345 ASN A C 1
ATOM 2719 O O . ASN A 1 345 ? 0.125 9.523 18.418 1.00 87.06 345 ASN A O 1
ATOM 2723 N N . LEU A 1 346 ? 2.110 8.620 18.936 1.00 84.50 346 LEU A N 1
ATOM 2724 C CA . LEU A 1 346 ? 1.708 8.206 20.285 1.00 84.50 346 LEU A CA 1
ATOM 2725 C C . LEU A 1 346 ? 1.448 9.403 21.207 1.00 84.50 346 LEU A C 1
ATOM 2727 O O . LEU A 1 346 ? 0.537 9.355 22.032 1.00 84.50 346 LEU A O 1
ATOM 2731 N N . GLU A 1 347 ? 2.181 10.504 21.045 1.00 83.00 347 GLU A N 1
ATOM 2732 C CA . GLU A 1 347 ? 1.918 11.743 21.777 1.00 83.00 347 GLU A CA 1
ATOM 2733 C C . GLU A 1 347 ? 0.546 12.335 21.409 1.00 83.00 347 GLU A C 1
ATOM 2735 O O . GLU A 1 347 ? -0.205 12.786 22.275 1.00 83.00 347 GLU A O 1
ATOM 2740 N N . VAL A 1 348 ? 0.163 12.292 20.129 1.00 84.88 348 VAL A N 1
ATOM 2741 C CA . VAL A 1 348 ? -1.183 12.705 19.692 1.00 84.88 348 VAL A CA 1
ATOM 2742 C C . VAL A 1 348 ? -2.265 11.819 20.317 1.00 84.88 348 VAL A C 1
ATOM 2744 O O . VAL A 1 348 ? -3.266 12.338 20.803 1.00 84.88 348 VAL A O 1
ATOM 2747 N N . LEU A 1 349 ? -2.041 10.503 20.359 1.00 83.88 349 LEU A N 1
ATOM 2748 C CA . LEU A 1 349 ? -2.989 9.508 20.883 1.00 83.88 349 LEU A CA 1
ATOM 2749 C C . LEU A 1 349 ? -3.096 9.484 22.418 1.00 83.88 349 LEU A C 1
ATOM 2751 O O . LEU A 1 349 ? -3.979 8.825 22.959 1.00 83.88 349 LEU A O 1
ATOM 2755 N N . THR A 1 350 ? -2.199 10.176 23.123 1.00 77.69 350 THR A N 1
ATOM 2756 C CA . THR A 1 350 ? -2.199 10.293 24.594 1.00 77.69 350 THR A CA 1
ATOM 2757 C C . THR A 1 350 ? -2.739 11.629 25.077 1.00 77.69 350 THR A C 1
ATOM 2759 O O . THR A 1 350 ? -3.270 11.721 26.182 1.00 77.69 350 THR A O 1
ATOM 2762 N N . LYS A 1 351 ? -2.662 12.673 24.241 1.00 68.00 351 LYS A N 1
ATOM 2763 C CA . LYS A 1 351 ? -3.254 13.993 24.516 1.00 68.00 351 LYS A CA 1
ATOM 2764 C C . LYS A 1 351 ? -4.781 13.963 24.607 1.00 68.00 351 LYS A C 1
ATOM 2766 O O . LYS A 1 351 ? -5.355 14.856 25.225 1.00 68.00 351 LYS A O 1
ATOM 2771 N N . SER A 1 352 ? -5.421 12.963 24.007 1.00 56.72 352 SER A N 1
ATOM 2772 C CA . SER A 1 352 ? -6.868 12.734 24.042 1.00 56.72 352 SER A CA 1
ATOM 2773 C C . SER A 1 352 ? -7.388 12.256 25.405 1.00 56.72 352 SER A C 1
ATOM 2775 O O . SER A 1 352 ? -8.592 12.346 25.640 1.00 56.72 352 SER A O 1
ATOM 2777 N N . GLU A 1 353 ? -6.529 11.800 26.326 1.00 54.12 353 GLU A N 1
ATOM 2778 C CA . GLU A 1 353 ? -6.962 11.385 27.664 1.00 54.12 353 GLU A CA 1
ATOM 2779 C C . GLU A 1 353 ? -7.042 12.565 28.653 1.00 54.12 353 GLU A C 1
ATOM 2781 O O . GLU A 1 353 ? -6.116 13.360 28.817 1.00 54.12 353 GLU A O 1
ATOM 2786 N N . VAL A 1 354 ? -8.177 12.652 29.355 1.00 48.53 354 VAL A N 1
ATOM 2787 C CA . VAL A 1 354 ? -8.615 13.774 30.216 1.00 48.53 354 VAL A CA 1
ATOM 2788 C C . VAL A 1 354 ? -7.862 13.845 31.568 1.00 48.53 354 VAL A C 1
ATOM 2790 O O . VAL A 1 354 ? -8.188 14.645 32.443 1.00 48.53 354 VAL A O 1
ATOM 2793 N N . GLY A 1 355 ? -6.818 13.040 31.769 1.00 51.03 355 GLY A N 1
ATOM 2794 C CA . GLY A 1 355 ? -6.004 13.060 32.987 1.00 51.03 355 GLY A CA 1
ATOM 2795 C C . GLY A 1 355 ? -4.938 14.160 32.957 1.00 51.03 355 GLY A C 1
ATOM 2796 O O . GLY A 1 355 ? -4.280 14.360 31.939 1.00 51.03 355 GLY A O 1
ATOM 2797 N N . GLY A 1 356 ? -4.725 14.859 34.079 1.00 55.44 356 GLY A N 1
ATOM 2798 C CA . GLY A 1 356 ? -3.576 15.764 34.252 1.00 55.44 356 GLY A CA 1
ATOM 2799 C C . GLY A 1 356 ? -2.221 15.059 34.056 1.00 55.44 356 GLY A C 1
ATOM 2800 O O . GLY A 1 356 ? -2.163 13.861 33.783 1.00 55.44 356 GLY A O 1
ATOM 2801 N N . ASP A 1 357 ? -1.109 15.777 34.234 1.00 56.28 357 ASP A N 1
ATOM 2802 C CA . ASP A 1 357 ? 0.241 15.297 33.872 1.00 56.28 357 ASP A CA 1
ATOM 2803 C C . ASP A 1 357 ? 0.629 13.924 34.461 1.00 56.28 357 ASP A C 1
ATOM 2805 O O . ASP A 1 357 ? 1.363 13.162 33.834 1.00 56.28 357 ASP A O 1
ATOM 2809 N N . TRP A 1 358 ? 0.078 13.558 35.622 1.00 50.41 358 TRP A N 1
ATOM 2810 C CA . TRP A 1 358 ? 0.304 12.254 36.254 1.00 50.41 358 TRP A CA 1
ATOM 2811 C C . TRP A 1 358 ? -0.454 11.097 35.577 1.00 50.41 358 TRP A C 1
ATOM 2813 O O . TRP A 1 358 ? 0.091 10.005 35.428 1.00 50.41 358 TRP A O 1
ATOM 2823 N N . GLY A 1 359 ? -1.684 11.339 35.105 1.00 58.00 359 GLY A N 1
ATOM 2824 C CA . GLY A 1 359 ? -2.457 10.355 34.338 1.00 58.00 359 GLY A CA 1
ATOM 2825 C C . GLY A 1 359 ? -1.810 10.074 32.985 1.00 58.00 359 GLY A C 1
ATOM 2826 O O . GLY A 1 359 ? -1.659 8.922 32.599 1.00 58.00 359 GLY A O 1
ATOM 2827 N N . ARG A 1 360 ? -1.292 11.120 32.330 1.00 64.31 360 ARG A N 1
ATOM 2828 C CA . ARG A 1 360 ? -0.557 10.997 31.061 1.00 64.31 360 ARG A CA 1
ATOM 2829 C C . ARG A 1 360 ? 0.713 10.161 31.184 1.00 64.31 360 ARG A C 1
ATOM 2831 O O . ARG A 1 360 ? 1.031 9.412 30.265 1.00 64.31 360 ARG A O 1
ATOM 2838 N N . ALA A 1 361 ? 1.442 10.278 32.294 1.00 61.69 361 ALA A N 1
ATOM 2839 C CA . ALA A 1 361 ? 2.640 9.474 32.533 1.00 61.69 361 ALA A CA 1
ATOM 2840 C C . ALA A 1 361 ? 2.295 7.982 32.672 1.00 61.69 361 ALA A C 1
ATOM 2842 O O . ALA A 1 361 ? 2.912 7.147 32.012 1.00 61.69 361 ALA A O 1
ATOM 2843 N N . ALA A 1 362 ? 1.254 7.657 33.446 1.00 60.12 362 ALA A N 1
ATOM 2844 C CA . ALA A 1 362 ? 0.783 6.283 33.602 1.00 60.12 362 ALA A CA 1
ATOM 2845 C C . ALA A 1 362 ? 0.270 5.687 32.277 1.00 60.12 362 ALA A C 1
ATOM 2847 O O . ALA A 1 362 ? 0.624 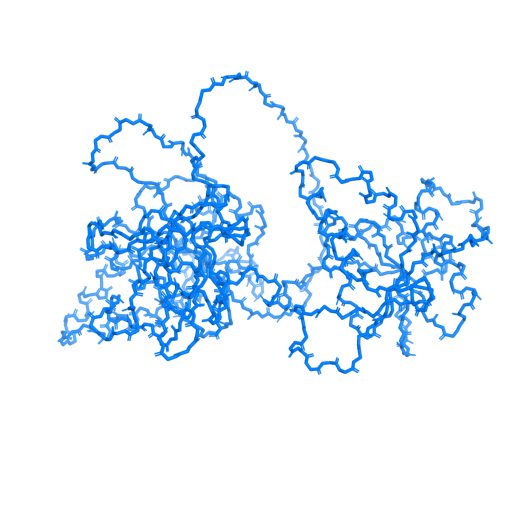4.558 31.935 1.00 60.12 362 ALA A O 1
ATOM 2848 N N . THR A 1 363 ? -0.496 6.451 31.493 1.00 69.94 363 THR A N 1
ATOM 2849 C CA . THR A 1 363 ? -0.964 6.037 30.161 1.00 69.94 363 THR A CA 1
ATOM 2850 C C . THR A 1 363 ? 0.207 5.821 29.203 1.00 69.94 363 THR A C 1
ATOM 2852 O O . THR A 1 363 ? 0.260 4.803 28.517 1.00 69.94 363 THR A O 1
ATOM 2855 N N . ASN A 1 364 ? 1.201 6.713 29.197 1.00 72.00 364 ASN A N 1
ATOM 2856 C CA . ASN A 1 364 ? 2.408 6.549 28.384 1.00 72.00 364 ASN A CA 1
ATOM 2857 C C . ASN A 1 364 ? 3.175 5.267 28.721 1.00 72.00 364 ASN A C 1
ATOM 2859 O O . ASN A 1 364 ? 3.606 4.555 27.812 1.00 72.00 364 ASN A O 1
ATOM 2863 N N . ASP A 1 365 ? 3.328 4.946 30.004 1.00 74.25 365 ASP A N 1
ATOM 2864 C CA . ASP A 1 365 ? 4.009 3.722 30.427 1.00 74.25 365 ASP A CA 1
ATOM 2865 C C . ASP A 1 365 ? 3.210 2.469 30.043 1.00 74.25 365 ASP A C 1
ATOM 2867 O O . ASP A 1 365 ? 3.783 1.487 29.558 1.00 74.25 365 ASP A O 1
ATOM 2871 N N . LEU A 1 366 ? 1.879 2.512 30.161 1.00 76.31 366 LEU A N 1
ATOM 2872 C CA . LEU A 1 366 ? 1.001 1.434 29.701 1.00 76.31 366 LEU A CA 1
ATOM 2873 C C . LEU A 1 366 ? 1.111 1.222 28.187 1.00 76.31 366 LEU A C 1
ATOM 2875 O O . LEU A 1 366 ? 1.281 0.083 27.745 1.00 76.31 366 LEU A O 1
ATOM 2879 N N . LEU A 1 367 ? 1.092 2.290 27.391 1.00 78.69 367 LEU A N 1
ATOM 2880 C CA . LEU A 1 367 ? 1.229 2.213 25.935 1.00 78.69 367 LEU A CA 1
ATOM 2881 C C . LEU A 1 367 ? 2.588 1.646 25.523 1.00 78.69 367 LEU A C 1
ATOM 2883 O O . LEU A 1 367 ? 2.650 0.693 24.743 1.00 78.69 367 LEU A O 1
ATOM 2887 N N . LYS A 1 368 ? 3.677 2.158 26.109 1.00 74.06 368 LYS A N 1
ATOM 2888 C CA . LYS A 1 368 ? 5.037 1.640 25.889 1.00 74.06 368 LYS A CA 1
ATOM 2889 C C . LYS A 1 368 ? 5.166 0.173 26.296 1.00 74.06 368 LYS A C 1
ATOM 2891 O O . LYS A 1 368 ? 5.896 -0.588 25.667 1.00 74.06 368 LYS A O 1
ATOM 2896 N N . SER A 1 369 ? 4.437 -0.265 27.323 1.00 82.56 369 SER A N 1
ATOM 2897 C CA . SER A 1 369 ? 4.448 -1.673 27.723 1.00 82.56 369 SER A CA 1
ATOM 2898 C C . SER A 1 369 ? 3.795 -2.586 26.676 1.00 82.56 369 SER A C 1
ATOM 2900 O O . SER A 1 369 ? 4.293 -3.694 26.459 1.00 82.56 369 SER A O 1
ATOM 2902 N N . ARG A 1 370 ? 2.735 -2.117 25.996 1.00 87.56 370 ARG A N 1
ATOM 2903 C CA . ARG A 1 370 ? 1.941 -2.889 25.023 1.00 87.56 370 ARG A CA 1
ATOM 2904 C C . ARG A 1 370 ? 2.468 -2.835 23.597 1.00 87.56 370 ARG A C 1
ATOM 2906 O O . ARG A 1 370 ? 2.194 -3.761 22.833 1.00 87.56 370 ARG A O 1
ATOM 2913 N N . ILE A 1 371 ? 3.205 -1.788 23.241 1.00 89.81 371 ILE A N 1
ATOM 2914 C CA . ILE A 1 371 ? 3.815 -1.631 21.920 1.00 89.81 371 ILE A CA 1
ATOM 2915 C C . ILE A 1 371 ? 5.250 -2.154 21.974 1.00 89.81 371 ILE A C 1
ATOM 2917 O O . ILE A 1 371 ? 6.079 -1.671 22.736 1.00 89.81 371 ILE A O 1
ATOM 2921 N N . LYS A 1 372 ? 5.560 -3.156 21.150 1.00 88.25 372 LYS A N 1
ATOM 2922 C CA . LYS A 1 372 ? 6.910 -3.710 20.997 1.00 88.25 372 LYS A CA 1
ATOM 2923 C C . LYS A 1 372 ? 7.464 -3.349 19.630 1.00 88.25 372 LYS A C 1
ATOM 2925 O O . LYS A 1 372 ? 6.944 -3.803 18.612 1.00 88.25 372 LYS A O 1
ATOM 2930 N N . ILE A 1 373 ? 8.555 -2.592 19.611 1.00 86.06 373 ILE A N 1
ATOM 2931 C CA . ILE A 1 373 ? 9.292 -2.293 18.384 1.00 86.06 373 ILE A CA 1
ATOM 2932 C C . ILE A 1 373 ? 10.214 -3.475 18.078 1.00 86.06 373 ILE A C 1
ATOM 2934 O O . ILE A 1 373 ? 10.990 -3.905 18.932 1.00 86.06 373 ILE A O 1
ATOM 2938 N N . ARG A 1 374 ? 10.102 -4.040 16.874 1.00 84.81 374 ARG A N 1
ATOM 2939 C CA . ARG A 1 374 ? 10.901 -5.186 16.413 1.00 84.81 374 ARG A CA 1
ATOM 2940 C C . ARG A 1 374 ? 11.461 -4.931 15.021 1.00 84.81 374 ARG A C 1
ATOM 2942 O O . ARG A 1 374 ? 10.805 -4.323 14.179 1.00 84.81 374 ARG A O 1
ATOM 2949 N N . SER A 1 375 ? 12.653 -5.444 14.745 1.00 82.56 375 SER A N 1
ATOM 2950 C CA . SER A 1 375 ? 13.224 -5.473 13.399 1.00 82.56 375 SER A CA 1
ATOM 2951 C C . SER A 1 375 ? 12.605 -6.597 12.565 1.00 82.56 375 SER A C 1
ATOM 2953 O O . SER A 1 375 ? 12.166 -7.626 13.085 1.00 82.56 375 SER A O 1
ATOM 2955 N N . LEU A 1 376 ? 12.643 -6.456 11.240 1.00 77.06 376 LEU A N 1
ATOM 2956 C CA . LEU A 1 376 ? 12.190 -7.504 10.319 1.00 77.06 376 LEU A CA 1
ATOM 2957 C C . LEU A 1 376 ? 12.909 -8.844 10.525 1.00 77.06 376 LEU A C 1
ATOM 2959 O O . LEU A 1 376 ? 12.303 -9.910 10.400 1.00 77.06 376 LEU A O 1
ATOM 2963 N N . ASN A 1 377 ? 14.201 -8.802 10.861 1.00 75.38 377 ASN A N 1
ATOM 2964 C CA . ASN A 1 377 ? 15.000 -10.003 11.100 1.00 75.38 377 ASN A CA 1
ATOM 2965 C C . ASN A 1 377 ? 14.493 -10.787 12.312 1.00 75.38 377 ASN A C 1
ATOM 2967 O O . ASN A 1 377 ? 14.516 -12.016 12.296 1.00 75.38 377 ASN A O 1
ATOM 2971 N N . PHE A 1 378 ? 13.983 -10.094 13.329 1.00 75.06 378 PHE A N 1
ATOM 2972 C CA . PHE A 1 378 ? 13.391 -10.729 14.500 1.00 75.06 378 PHE A CA 1
ATOM 2973 C C . PHE A 1 378 ? 12.061 -11.414 14.183 1.00 75.06 378 PHE A C 1
ATOM 2975 O O . PHE A 1 378 ? 11.759 -12.459 14.759 1.00 75.06 378 PHE A O 1
ATOM 2982 N N . MET A 1 379 ? 11.285 -10.860 13.248 1.00 77.06 379 MET A N 1
ATOM 2983 C CA . MET A 1 379 ? 10.010 -11.439 12.809 1.00 77.06 379 MET A CA 1
ATOM 2984 C C . MET A 1 379 ? 10.213 -12.756 12.046 1.00 77.06 379 MET A C 1
ATOM 2986 O O . MET A 1 379 ? 9.360 -13.647 12.082 1.00 77.06 379 MET A O 1
ATOM 2990 N N . ARG A 1 380 ? 11.359 -12.915 11.370 1.00 76.69 380 ARG A N 1
ATOM 2991 C CA . ARG A 1 380 ? 11.644 -14.076 10.525 1.00 76.69 380 ARG A CA 1
ATOM 2992 C C . ARG A 1 380 ? 11.602 -15.375 11.323 1.00 76.69 380 ARG A C 1
ATOM 2994 O O . ARG A 1 380 ? 12.381 -15.609 12.240 1.00 76.69 380 ARG A O 1
ATOM 3001 N N . GLY A 1 381 ? 10.730 -16.281 10.893 1.00 69.31 381 GLY A N 1
ATOM 3002 C CA . GLY A 1 381 ? 10.663 -17.625 11.451 1.00 69.31 381 GLY A CA 1
ATOM 3003 C C . GLY A 1 381 ? 9.931 -17.730 12.786 1.00 69.31 381 GLY A C 1
ATOM 3004 O O . GLY A 1 381 ? 9.901 -18.823 13.353 1.00 69.31 381 GLY A O 1
ATOM 3005 N N . ARG A 1 382 ? 9.313 -16.643 13.257 1.00 75.25 382 ARG A N 1
ATOM 3006 C CA . ARG A 1 382 ? 8.446 -16.647 14.433 1.00 75.25 382 ARG A CA 1
ATOM 3007 C C . ARG A 1 382 ? 6.987 -16.811 14.025 1.00 75.25 382 ARG A C 1
ATOM 3009 O O . ARG A 1 382 ? 6.610 -16.591 12.878 1.00 75.25 382 ARG A O 1
ATOM 3016 N N . THR A 1 383 ? 6.179 -17.241 14.979 1.00 71.62 383 THR A N 1
ATOM 3017 C CA . THR A 1 383 ? 4.723 -17.241 14.873 1.00 71.62 383 THR A CA 1
ATOM 3018 C C . THR A 1 383 ? 4.228 -16.417 16.037 1.00 71.62 383 THR A C 1
ATOM 3020 O O . THR A 1 383 ? 4.574 -16.710 17.184 1.00 71.62 383 THR A O 1
ATOM 3023 N N . PHE A 1 384 ? 3.495 -15.357 15.734 1.00 78.69 384 PHE A N 1
ATOM 3024 C CA . PHE A 1 384 ? 2.863 -14.552 16.754 1.00 78.69 384 PHE A CA 1
ATOM 3025 C C . PHE A 1 384 ? 1.470 -15.143 17.021 1.00 78.69 384 PHE A C 1
ATOM 3027 O O . PHE A 1 384 ? 0.976 -15.993 16.279 1.00 78.69 384 PHE A O 1
ATOM 3034 N N . LEU A 1 385 ? 0.919 -14.856 18.195 1.00 79.38 385 LEU A N 1
ATOM 3035 C CA . LEU A 1 385 ? -0.411 -15.322 18.570 1.00 79.38 385 LEU A CA 1
ATOM 3036 C C . LEU A 1 385 ? -1.137 -14.160 19.223 1.00 79.38 385 LEU A C 1
ATOM 3038 O O . LEU A 1 385 ? -0.650 -13.614 20.222 1.00 79.38 385 LEU A O 1
ATOM 3042 N N . ASN A 1 386 ? -2.302 -13.821 18.674 1.00 84.38 386 ASN A N 1
ATOM 3043 C CA . ASN A 1 386 ? -3.135 -12.707 19.115 1.00 84.38 386 ASN A CA 1
ATOM 3044 C C . ASN A 1 386 ? -2.331 -11.396 19.229 1.00 84.38 386 ASN A C 1
ATOM 3046 O O . ASN A 1 386 ? -2.405 -10.702 20.249 1.00 84.38 386 ASN A O 1
ATOM 3050 N N . ARG A 1 387 ? -1.526 -11.074 18.209 1.00 90.00 387 ARG A N 1
ATOM 3051 C CA . ARG A 1 387 ? -0.816 -9.791 18.104 1.00 90.00 387 ARG A CA 1
ATOM 3052 C C . ARG A 1 387 ? -1.415 -8.934 16.995 1.00 90.00 387 ARG A C 1
ATOM 3054 O O . ARG A 1 387 ? -1.831 -9.462 15.965 1.00 90.00 387 ARG A O 1
ATOM 3061 N N . PHE A 1 388 ? -1.390 -7.621 17.205 1.00 92.25 388 PHE A N 1
ATOM 3062 C CA . PHE A 1 388 ? -1.651 -6.641 16.156 1.00 92.25 388 PHE A CA 1
ATOM 3063 C C . PHE A 1 388 ? -0.305 -6.192 15.581 1.00 92.25 388 PHE A C 1
ATOM 3065 O O . PHE A 1 388 ? 0.500 -5.588 16.286 1.00 92.25 388 PHE A O 1
ATOM 3072 N N . ILE A 1 389 ? -0.011 -6.545 14.336 1.00 91.69 389 ILE A N 1
ATOM 3073 C CA . ILE A 1 389 ? 1.284 -6.301 13.700 1.00 91.69 389 ILE A CA 1
ATOM 3074 C C . ILE A 1 389 ? 1.148 -5.125 12.736 1.00 91.69 389 ILE A C 1
ATOM 3076 O O . ILE A 1 389 ? 0.330 -5.157 11.821 1.00 91.69 389 ILE A O 1
ATOM 3080 N N . ILE A 1 390 ? 1.982 -4.107 12.924 1.00 92.12 390 ILE A N 1
ATOM 3081 C CA . ILE A 1 390 ? 2.059 -2.918 12.076 1.00 92.12 390 ILE A CA 1
ATOM 3082 C C . ILE A 1 390 ? 3.378 -2.963 11.311 1.00 92.12 390 ILE A C 1
ATOM 3084 O O . ILE A 1 390 ? 4.453 -2.963 11.916 1.00 92.12 390 ILE A O 1
ATOM 3088 N N . LEU A 1 391 ? 3.289 -3.006 9.982 1.00 89.31 391 LEU A N 1
ATOM 3089 C CA . LEU A 1 391 ? 4.425 -2.877 9.075 1.00 89.31 391 LEU A CA 1
ATOM 3090 C C . LEU A 1 391 ? 4.406 -1.468 8.474 1.00 89.31 391 LEU A C 1
ATOM 3092 O O . LEU A 1 391 ? 3.609 -1.189 7.581 1.00 89.31 391 LEU A O 1
ATOM 3096 N N . ASP A 1 392 ? 5.264 -0.584 8.970 1.00 86.94 392 ASP A N 1
ATOM 3097 C CA . ASP A 1 392 ? 5.348 0.800 8.498 1.00 86.94 392 ASP A CA 1
ATOM 3098 C C . ASP A 1 392 ? 6.483 0.983 7.481 1.00 86.94 392 ASP A C 1
ATOM 3100 O O . ASP A 1 392 ? 7.521 0.315 7.558 1.00 86.94 392 ASP A O 1
ATOM 3104 N N . GLU A 1 393 ? 6.289 1.898 6.529 1.00 79.62 393 GLU A N 1
ATOM 3105 C CA . GLU A 1 393 ?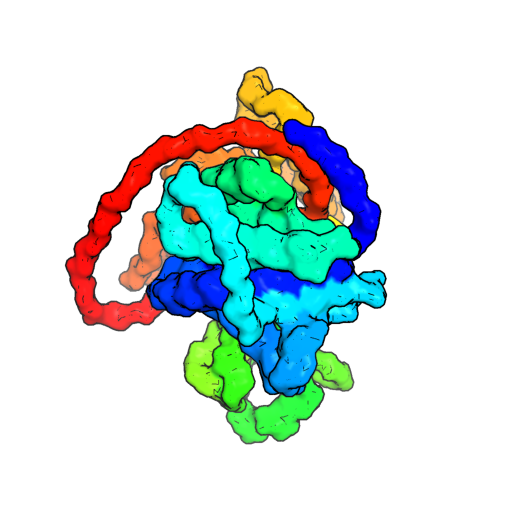 7.166 2.094 5.361 1.00 79.62 393 GLU A CA 1
ATOM 3106 C C . GLU A 1 393 ? 7.388 0.799 4.555 1.00 79.62 393 GLU A C 1
ATOM 3108 O O . GLU A 1 393 ? 8.498 0.466 4.126 1.00 79.62 393 GLU A O 1
ATOM 3113 N N . ALA A 1 394 ? 6.323 0.021 4.365 1.00 80.06 394 ALA A N 1
ATOM 3114 C CA . ALA A 1 394 ? 6.400 -1.296 3.749 1.00 80.06 394 ALA A CA 1
ATOM 3115 C C . ALA A 1 394 ? 6.804 -1.271 2.266 1.00 80.06 394 ALA A C 1
ATOM 3117 O O . ALA A 1 394 ? 7.157 -2.312 1.719 1.00 80.06 394 ALA A O 1
ATOM 3118 N N . GLN A 1 395 ? 6.805 -0.106 1.609 1.00 71.44 395 GLN A N 1
ATOM 3119 C CA . GLN A 1 395 ? 7.287 0.045 0.230 1.00 71.44 395 GLN A CA 1
ATOM 3120 C C . GLN A 1 395 ? 8.787 -0.239 0.117 1.00 71.44 395 GLN A C 1
ATOM 3122 O O . GLN A 1 395 ? 9.265 -0.616 -0.946 1.00 71.44 395 GLN A O 1
ATOM 3127 N N . ASN A 1 396 ? 9.513 -0.136 1.232 1.00 75.56 396 ASN A N 1
ATOM 3128 C CA . ASN A 1 396 ? 10.926 -0.486 1.303 1.00 75.56 396 ASN A CA 1
ATOM 3129 C C . ASN A 1 396 ? 11.150 -2.009 1.432 1.00 75.56 396 ASN A C 1
ATOM 3131 O O . ASN A 1 396 ? 12.294 -2.461 1.480 1.00 75.56 396 ASN A O 1
ATOM 3135 N N . LEU A 1 397 ? 10.088 -2.825 1.528 1.00 73.69 397 LEU A N 1
ATOM 3136 C CA . LEU A 1 397 ? 10.201 -4.283 1.547 1.00 73.69 397 LEU A CA 1
ATOM 3137 C C . LEU A 1 397 ? 10.371 -4.849 0.144 1.00 73.69 397 LEU A C 1
ATOM 3139 O O . LEU A 1 397 ? 9.607 -4.569 -0.774 1.00 73.69 397 LEU A O 1
ATOM 3143 N N . THR A 1 398 ? 11.270 -5.819 0.023 1.00 72.12 398 THR A N 1
ATOM 3144 C CA . THR A 1 398 ? 11.258 -6.720 -1.130 1.00 72.12 398 THR A CA 1
ATOM 3145 C C . THR A 1 398 ? 10.061 -7.675 -1.060 1.00 72.12 398 THR A C 1
ATOM 3147 O O . THR A 1 398 ? 9.645 -8.115 0.018 1.00 72.12 398 THR A O 1
ATOM 3150 N N . SER A 1 399 ? 9.577 -8.129 -2.220 1.00 68.50 399 SER A N 1
ATOM 3151 C CA . SER A 1 399 ? 8.509 -9.143 -2.315 1.00 68.50 399 SER A CA 1
ATOM 3152 C C . SER A 1 399 ? 8.795 -10.412 -1.494 1.00 68.50 399 SER A C 1
ATOM 3154 O O . SER A 1 399 ? 7.886 -11.035 -0.943 1.00 68.50 399 SER A O 1
ATOM 3156 N N . LYS A 1 400 ? 10.070 -10.809 -1.373 1.00 68.44 400 LYS A N 1
ATOM 3157 C CA . LYS A 1 400 ? 10.490 -11.974 -0.578 1.00 68.44 400 LYS A CA 1
ATOM 3158 C C . LYS A 1 400 ? 10.358 -11.724 0.927 1.00 68.44 400 LYS A C 1
ATOM 3160 O O . LYS A 1 400 ? 9.908 -12.615 1.653 1.00 68.44 400 LYS A O 1
ATOM 3165 N N . GLN A 1 401 ? 10.734 -10.535 1.400 1.00 72.88 401 GLN A N 1
ATOM 3166 C CA . GLN A 1 401 ? 10.558 -10.149 2.803 1.00 72.88 401 GLN A CA 1
ATOM 3167 C C . GLN A 1 401 ? 9.072 -10.042 3.143 1.00 72.88 401 GLN A C 1
ATOM 3169 O O . GLN A 1 401 ? 8.644 -10.616 4.140 1.00 72.88 401 GLN A O 1
ATOM 3174 N N . MET A 1 402 ? 8.278 -9.429 2.263 1.00 76.94 402 MET A N 1
ATOM 3175 C CA . MET A 1 402 ? 6.833 -9.320 2.438 1.00 76.94 402 MET A CA 1
ATOM 3176 C C . MET A 1 402 ? 6.172 -10.704 2.569 1.00 76.94 402 MET A C 1
ATOM 3178 O O . MET A 1 402 ? 5.474 -10.975 3.544 1.00 76.94 402 MET A O 1
ATOM 3182 N N . LYS A 1 403 ? 6.489 -11.647 1.669 1.00 72.75 403 LYS A N 1
ATOM 3183 C CA . LYS A 1 403 ? 6.011 -13.041 1.768 1.00 72.75 403 LYS A CA 1
ATOM 3184 C C . LYS A 1 403 ? 6.426 -13.714 3.077 1.00 72.75 403 LYS A C 1
ATOM 3186 O O . LYS A 1 403 ? 5.640 -14.457 3.655 1.00 72.75 403 LYS A O 1
ATOM 3191 N N . THR A 1 404 ? 7.638 -13.453 3.565 1.00 70.50 404 THR A N 1
ATOM 3192 C CA . THR A 1 404 ? 8.132 -14.036 4.825 1.00 70.50 404 THR A CA 1
ATOM 3193 C C . THR A 1 404 ? 7.331 -13.556 6.037 1.00 70.50 404 THR A C 1
ATOM 3195 O O . THR A 1 404 ? 7.158 -14.328 6.976 1.00 70.50 404 THR A O 1
ATOM 3198 N N . LEU A 1 405 ? 6.849 -12.311 6.009 1.00 70.69 405 LEU A N 1
ATOM 3199 C CA . LEU A 1 405 ? 6.043 -11.721 7.079 1.00 70.69 405 LEU A CA 1
ATOM 3200 C C . LEU A 1 405 ? 4.582 -12.173 7.007 1.00 70.69 405 LEU A C 1
ATOM 3202 O O . LEU A 1 405 ? 4.005 -12.504 8.032 1.00 70.69 405 LEU A O 1
ATOM 3206 N N . ILE A 1 406 ? 4.006 -12.219 5.801 1.00 68.75 406 ILE A N 1
ATOM 3207 C CA . ILE A 1 406 ? 2.569 -12.471 5.611 1.00 68.75 406 ILE A CA 1
ATOM 3208 C C . ILE A 1 406 ? 2.219 -13.952 5.694 1.00 68.75 406 ILE A C 1
ATOM 3210 O O . ILE A 1 406 ? 1.098 -14.265 6.073 1.00 68.75 406 ILE A O 1
ATOM 3214 N N . THR A 1 407 ? 3.125 -14.868 5.320 1.00 57.69 407 THR A N 1
ATOM 3215 C CA . THR A 1 407 ? 2.786 -16.298 5.203 1.00 57.69 407 THR A CA 1
ATOM 3216 C C . THR A 1 407 ? 2.270 -16.835 6.545 1.00 57.69 407 THR A C 1
ATOM 3218 O O . THR A 1 407 ? 3.078 -17.060 7.455 1.00 57.69 407 THR A O 1
ATOM 3221 N N . PRO A 1 408 ? 0.953 -17.094 6.682 1.00 50.03 408 PRO A N 1
ATOM 3222 C CA . PRO A 1 408 ? 0.386 -17.561 7.933 1.00 50.03 408 PRO A CA 1
ATOM 3223 C C . PRO A 1 408 ? 0.931 -18.960 8.191 1.00 50.03 408 PRO A C 1
ATOM 3225 O O . PRO A 1 408 ? 0.751 -19.874 7.388 1.00 50.03 408 PRO A O 1
ATOM 3228 N N . ARG A 1 409 ? 1.621 -19.160 9.314 1.00 39.66 409 ARG A N 1
ATOM 3229 C CA . ARG A 1 409 ? 2.205 -20.470 9.638 1.00 39.66 409 ARG A CA 1
ATOM 3230 C C . ARG A 1 409 ? 1.197 -21.503 10.157 1.00 39.66 409 ARG A C 1
ATOM 3232 O O . ARG A 1 409 ? 1.627 -22.582 10.559 1.00 39.66 409 ARG A O 1
ATOM 3239 N N . ARG A 1 410 ? -0.119 -21.242 10.137 1.00 33.03 410 ARG A N 1
ATOM 3240 C CA . ARG A 1 410 ? -1.139 -22.253 10.479 1.00 33.03 410 ARG A CA 1
ATOM 3241 C C . ARG A 1 410 ? -2.446 -22.131 9.677 1.00 33.03 410 ARG A C 1
ATOM 3243 O O . ARG A 1 410 ? -2.949 -21.021 9.525 1.00 33.03 410 ARG A O 1
ATOM 3250 N N . PRO A 1 411 ? -3.052 -23.262 9.263 1.00 31.20 411 PRO A N 1
ATOM 3251 C CA . PRO A 1 411 ? -4.462 -23.328 8.879 1.00 31.20 411 PRO A CA 1
ATOM 3252 C C . PRO A 1 411 ? -5.374 -23.084 10.094 1.00 31.20 411 PRO A C 1
ATOM 3254 O O . PRO A 1 411 ? -5.067 -23.534 11.201 1.00 31.20 411 PRO A O 1
ATOM 3257 N N . ARG A 1 412 ? -6.520 -22.419 9.888 1.00 38.03 412 ARG A N 1
ATOM 3258 C CA . ARG A 1 412 ? -7.601 -22.342 10.886 1.00 38.03 412 ARG A CA 1
ATOM 3259 C C . ARG A 1 412 ? -8.097 -23.770 11.170 1.00 38.03 412 ARG A C 1
ATOM 3261 O O . ARG A 1 412 ? -8.570 -24.440 10.255 1.00 38.03 412 ARG A O 1
ATOM 3268 N N . HIS A 1 413 ? -7.996 -24.248 12.412 1.00 30.17 413 HIS A N 1
ATOM 3269 C CA . HIS A 1 413 ? -8.679 -25.481 12.814 1.00 30.17 413 HIS A CA 1
ATOM 3270 C C . HIS A 1 413 ? -10.195 -25.247 12.721 1.00 30.17 413 HIS A C 1
ATOM 3272 O O . HIS A 1 413 ? -10.740 -24.410 13.438 1.00 30.17 413 HIS A O 1
ATOM 3278 N N . GLN A 1 414 ? -10.876 -25.975 11.833 1.00 30.25 414 GLN A N 1
ATOM 3279 C CA . GLN A 1 414 ? -12.332 -26.107 11.871 1.00 30.25 414 GLN A CA 1
ATOM 3280 C C . GLN A 1 414 ? -12.701 -26.857 13.160 1.00 30.25 414 GLN A C 1
ATOM 3282 O O . GLN A 1 414 ? -12.287 -28.002 13.330 1.00 30.25 414 GLN A O 1
ATOM 3287 N N . GLY A 1 415 ? -13.445 -26.216 14.068 1.00 33.00 415 GLY A N 1
ATOM 3288 C CA . GLY A 1 415 ? -14.079 -26.903 15.205 1.00 33.00 415 GLY A CA 1
ATOM 3289 C C . GLY A 1 415 ? -13.784 -26.391 16.623 1.00 33.00 415 GLY A C 1
ATOM 3290 O O . GLY A 1 415 ? -13.943 -27.161 17.563 1.00 33.00 415 GLY A O 1
ATOM 3291 N N . GLY A 1 416 ? -13.367 -25.136 16.822 1.00 24.75 416 GLY A N 1
ATOM 3292 C CA . GLY A 1 416 ? -13.194 -24.558 18.166 1.00 24.75 416 GLY A CA 1
ATOM 3293 C C . GLY A 1 416 ? -14.373 -23.681 18.600 1.00 24.75 416 GLY A C 1
ATOM 3294 O O . GLY A 1 416 ? -14.814 -22.835 17.828 1.00 24.75 416 GLY A O 1
ATOM 3295 N N . MET A 1 417 ? -14.860 -23.869 19.831 1.00 25.23 417 MET A N 1
ATOM 3296 C CA . MET A 1 417 ? -15.888 -23.043 20.487 1.00 25.23 417 MET A CA 1
ATOM 3297 C C . MET A 1 417 ? -15.575 -21.527 20.450 1.00 25.23 417 MET A C 1
ATOM 3299 O O . MET A 1 417 ? -14.402 -21.151 20.335 1.00 25.23 417 MET A O 1
ATOM 3303 N N . PRO A 1 418 ? -16.579 -20.635 20.606 1.00 29.20 418 PRO A N 1
ATOM 3304 C CA . PRO A 1 418 ? -16.359 -19.193 20.598 1.00 29.20 418 PRO A CA 1
ATOM 3305 C C . PRO A 1 418 ? -15.498 -18.810 21.806 1.00 29.20 418 PRO A C 1
ATOM 3307 O O . PRO A 1 418 ? -15.945 -18.909 22.944 1.00 29.20 418 PRO A O 1
ATOM 3310 N N . GLY A 1 419 ? -14.247 -18.407 21.569 1.00 33.22 419 GLY A N 1
ATOM 3311 C CA . GLY A 1 419 ? -13.411 -17.831 22.624 1.00 33.22 419 GLY A CA 1
ATOM 3312 C C . GLY A 1 419 ? -11.902 -18.039 22.535 1.00 33.22 419 GLY A C 1
ATOM 3313 O O . GLY A 1 419 ? -11.191 -17.327 23.237 1.00 33.22 419 GLY A O 1
ATOM 3314 N N . GLN A 1 420 ? -11.353 -18.947 21.718 1.00 33.38 420 GLN A N 1
ATOM 3315 C CA . GLN A 1 420 ? -9.897 -19.174 21.742 1.00 33.38 420 GLN A CA 1
ATOM 3316 C C . GLN A 1 420 ? -9.258 -19.352 20.357 1.00 33.38 420 GLN A C 1
ATOM 3318 O O . GLN A 1 420 ? -9.538 -20.300 19.634 1.00 33.38 420 GLN A O 1
ATOM 3323 N N . HIS A 1 421 ? -8.324 -18.427 20.087 1.00 34.72 421 HIS A N 1
ATOM 3324 C CA . HIS A 1 421 ? -7.312 -18.369 19.019 1.00 34.72 421 HIS A CA 1
ATOM 3325 C C . HIS A 1 421 ? -7.759 -17.785 17.672 1.00 34.72 421 HIS A C 1
ATOM 3327 O O . HIS A 1 421 ? -8.391 -18.445 16.850 1.00 34.72 421 HIS A O 1
ATOM 3333 N N . ARG A 1 422 ? -7.345 -16.529 17.439 1.00 38.72 422 ARG A N 1
ATOM 3334 C CA . ARG A 1 422 ? -7.440 -15.824 16.155 1.00 38.72 422 ARG A CA 1
ATOM 3335 C C . ARG A 1 422 ? -6.040 -15.701 15.526 1.00 38.72 422 ARG A C 1
ATOM 3337 O O . ARG A 1 422 ? -5.058 -15.650 16.269 1.00 38.72 422 ARG A O 1
ATOM 3344 N N . PRO A 1 423 ? -5.927 -15.709 14.186 1.00 39.72 423 PRO A N 1
ATOM 3345 C CA . PRO A 1 423 ? -4.660 -15.455 13.500 1.00 39.72 423 PRO A CA 1
ATOM 3346 C C . PRO A 1 423 ? -4.136 -14.034 13.779 1.00 39.72 423 PRO A C 1
ATOM 3348 O O . PRO A 1 423 ? -4.877 -13.164 14.239 1.00 39.72 423 PRO A O 1
ATOM 3351 N N . ASP A 1 424 ? -2.845 -13.814 13.524 1.00 40.94 424 ASP A N 1
ATOM 3352 C CA . ASP A 1 424 ? -2.225 -12.492 13.645 1.00 40.94 424 ASP A CA 1
ATOM 3353 C C . ASP A 1 424 ? -2.803 -11.520 12.620 1.00 40.94 424 ASP A C 1
ATOM 3355 O O . ASP A 1 424 ? -2.957 -11.867 11.444 1.00 40.94 424 ASP A O 1
ATOM 3359 N N . ARG A 1 425 ? -3.058 -10.286 13.060 1.00 50.38 425 ARG A N 1
ATOM 3360 C CA . ARG A 1 425 ? -3.554 -9.228 12.186 1.00 50.38 425 ARG A CA 1
ATOM 3361 C C . ARG A 1 425 ? -2.408 -8.359 11.703 1.00 50.38 425 ARG A C 1
ATOM 3363 O O . ARG A 1 425 ? -1.611 -7.906 12.518 1.00 50.38 425 ARG A O 1
ATOM 3370 N N . HIS A 1 426 ? -2.330 -8.129 10.400 1.00 52.69 426 HIS A N 1
ATOM 3371 C CA . HIS A 1 426 ? -1.258 -7.364 9.772 1.00 52.69 426 HIS A CA 1
ATOM 3372 C C . HIS A 1 426 ? -1.835 -6.113 9.120 1.00 52.69 426 HIS A C 1
ATOM 3374 O O . HIS A 1 426 ? -2.610 -6.219 8.176 1.00 52.69 426 HIS A O 1
ATOM 3380 N N . ALA A 1 427 ? -1.435 -4.940 9.592 1.00 51.34 427 ALA A N 1
ATOM 3381 C CA . ALA A 1 427 ? -1.712 -3.673 8.933 1.00 51.34 427 ALA A CA 1
ATOM 3382 C C . ALA A 1 427 ? -0.418 -3.145 8.308 1.00 51.34 427 ALA A C 1
ATOM 3384 O O . ALA A 1 427 ? 0.606 -3.017 8.983 1.00 51.34 427 ALA A O 1
ATOM 3385 N N . VAL A 1 428 ? -0.451 -2.880 7.007 1.00 56.12 428 VAL A N 1
ATOM 3386 C CA . VAL A 1 428 ? 0.718 -2.521 6.203 1.00 56.12 428 VAL A CA 1
ATOM 3387 C C . VAL A 1 428 ? 0.534 -1.111 5.656 1.00 56.12 428 VAL A C 1
ATOM 3389 O O . VAL A 1 428 ? -0.416 -0.861 4.923 1.00 56.12 428 VAL A O 1
ATOM 3392 N N . SER A 1 429 ? 1.432 -0.195 6.017 1.00 35.00 429 SER A N 1
ATOM 3393 C CA . SER A 1 429 ? 1.407 1.220 5.624 1.00 35.00 429 SER A CA 1
ATOM 3394 C C . SER A 1 429 ? 2.504 1.505 4.591 1.00 35.00 429 SER A C 1
ATOM 3396 O O . SER A 1 429 ? 3.676 1.203 4.830 1.00 35.00 429 SER A O 1
ATOM 3398 N N . HIS A 1 430 ? 2.128 2.088 3.447 1.00 38.84 430 HIS A N 1
ATOM 3399 C CA . HIS A 1 430 ? 3.037 2.487 2.361 1.00 38.84 430 HIS A CA 1
ATOM 3400 C C . HIS A 1 430 ? 3.120 4.015 2.210 1.00 38.84 430 HIS A C 1
ATOM 3402 O O . HIS A 1 430 ? 2.085 4.682 2.185 1.00 38.84 430 HIS A O 1
ATOM 3408 N N . ARG A 1 431 ? 4.329 4.576 2.080 1.00 34.25 431 ARG A N 1
ATOM 3409 C CA . ARG A 1 431 ? 4.589 6.011 1.855 1.00 34.25 431 ARG A CA 1
ATOM 3410 C C . ARG A 1 431 ? 5.193 6.263 0.470 1.00 34.25 431 ARG A C 1
ATOM 3412 O O . ARG A 1 431 ? 6.093 5.542 0.050 1.00 34.25 431 ARG A O 1
ATOM 3419 N N . ASP A 1 432 ? 4.756 7.336 -0.177 1.00 43.16 432 ASP A N 1
ATOM 3420 C CA . ASP A 1 432 ? 5.321 7.831 -1.437 1.00 43.16 432 ASP A CA 1
ATOM 3421 C C . ASP A 1 432 ? 6.610 8.618 -1.177 1.00 43.16 432 ASP A C 1
ATOM 3423 O O . ASP A 1 432 ? 6.560 9.576 -0.408 1.00 43.16 432 ASP A O 1
ATOM 3427 N N . HIS A 1 433 ? 7.743 8.244 -1.794 1.00 32.44 433 HIS A N 1
ATOM 3428 C CA . HIS A 1 433 ? 8.723 9.197 -2.351 1.00 32.44 433 HIS A CA 1
ATOM 3429 C C . HIS A 1 433 ? 9.908 8.557 -3.103 1.00 32.44 433 HIS A C 1
ATOM 3431 O O . HIS A 1 433 ? 10.483 7.554 -2.687 1.00 32.44 433 HIS A O 1
ATOM 3437 N N . LEU A 1 434 ? 10.282 9.262 -4.183 1.00 28.00 434 LEU A N 1
ATOM 3438 C CA . LEU A 1 434 ? 11.431 9.122 -5.081 1.00 28.00 434 LEU A CA 1
ATOM 3439 C C . LEU A 1 434 ? 12.795 9.326 -4.390 1.00 28.00 434 LEU A C 1
ATOM 3441 O O . LEU A 1 434 ? 12.948 10.307 -3.660 1.00 28.00 434 LEU A O 1
ATOM 3445 N N . ARG A 1 435 ? 13.824 8.535 -4.754 1.00 24.61 435 ARG A N 1
ATOM 3446 C CA . ARG A 1 435 ? 15.096 9.018 -5.359 1.00 24.61 435 ARG A CA 1
ATOM 3447 C C . ARG A 1 435 ? 16.120 7.894 -5.669 1.00 24.61 435 ARG A C 1
ATOM 3449 O O . ARG A 1 435 ? 15.995 6.805 -5.120 1.00 24.61 435 ARG A O 1
ATOM 3456 N N . PRO A 1 436 ? 17.092 8.165 -6.577 1.00 31.44 436 PRO A N 1
ATOM 3457 C CA . PRO A 1 436 ? 17.846 7.171 -7.345 1.00 31.44 436 PRO A CA 1
ATOM 3458 C C . PRO A 1 436 ? 19.210 6.803 -6.734 1.00 31.44 436 PRO A C 1
ATOM 3460 O O . PRO A 1 436 ? 19.739 7.531 -5.900 1.00 31.44 436 PRO A O 1
ATOM 3463 N N . ASP A 1 437 ? 19.790 5.735 -7.293 1.00 24.95 437 ASP A N 1
ATOM 3464 C CA . ASP A 1 437 ? 21.130 5.158 -7.092 1.00 24.95 437 ASP A CA 1
ATOM 3465 C C . ASP A 1 437 ? 21.304 4.198 -5.898 1.00 24.95 437 ASP A C 1
ATOM 3467 O O . ASP A 1 437 ? 21.344 4.604 -4.742 1.00 24.95 437 ASP A O 1
ATOM 3471 N N . LEU A 1 438 ? 21.592 2.919 -6.191 1.00 25.88 438 LEU A N 1
ATOM 3472 C CA . LEU A 1 438 ? 22.965 2.392 -6.121 1.00 25.88 438 LEU A CA 1
ATOM 3473 C C . LEU A 1 438 ? 23.081 0.954 -6.665 1.00 25.88 438 LEU A C 1
ATOM 3475 O O . LEU A 1 438 ? 22.200 0.109 -6.564 1.00 25.88 438 LEU A O 1
ATOM 3479 N N . ARG A 1 439 ? 24.232 0.714 -7.292 1.00 25.72 439 ARG A N 1
ATOM 3480 C CA . ARG A 1 439 ? 24.565 -0.391 -8.196 1.00 25.72 439 ARG A CA 1
ATOM 3481 C C . ARG A 1 439 ? 24.771 -1.732 -7.478 1.00 25.72 439 ARG A C 1
ATOM 3483 O O . ARG A 1 439 ? 25.626 -1.843 -6.612 1.00 25.72 439 ARG A O 1
ATOM 3490 N N . GLY A 1 440 ? 24.117 -2.767 -8.007 1.00 26.09 440 GLY A N 1
ATOM 3491 C CA . GLY A 1 440 ? 24.736 -4.006 -8.503 1.00 26.09 440 GLY A CA 1
ATOM 3492 C C . GLY A 1 440 ? 25.528 -4.912 -7.547 1.00 26.09 440 GLY A C 1
ATOM 3493 O O . GLY A 1 440 ? 26.684 -4.637 -7.244 1.00 26.09 440 GLY A O 1
ATOM 3494 N N . ARG A 1 441 ? 24.996 -6.120 -7.297 1.00 24.06 441 ARG A N 1
ATOM 3495 C CA . ARG A 1 441 ? 25.552 -7.411 -7.782 1.00 2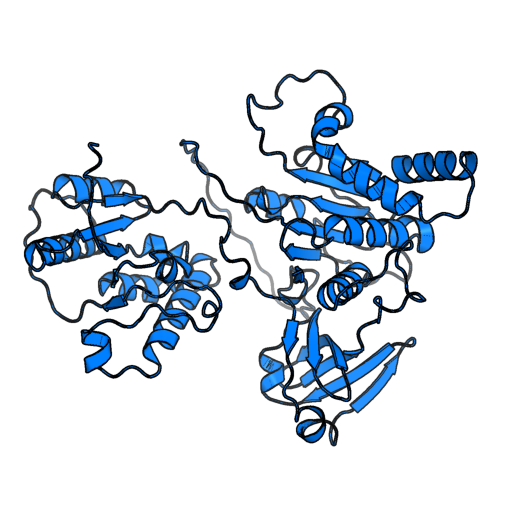4.06 441 ARG A CA 1
ATOM 3496 C C . ARG A 1 441 ? 24.655 -8.601 -7.374 1.00 24.06 441 ARG A C 1
ATOM 3498 O O . ARG A 1 441 ? 24.071 -8.570 -6.295 1.00 24.06 441 ARG A O 1
ATOM 3505 N N . PRO A 1 442 ? 24.541 -9.656 -8.207 1.00 26.66 442 PRO A N 1
ATOM 3506 C CA . PRO A 1 442 ? 23.638 -10.780 -7.968 1.00 26.66 442 PRO A CA 1
ATOM 3507 C C . PRO A 1 442 ? 24.329 -11.928 -7.219 1.00 26.66 442 PRO A C 1
ATOM 3509 O O . PRO A 1 442 ? 25.509 -12.201 -7.440 1.00 26.66 442 PRO A O 1
ATOM 3512 N N . LEU A 1 443 ? 23.569 -12.672 -6.412 1.00 23.23 443 LEU A N 1
ATOM 3513 C CA . LEU A 1 443 ? 23.950 -14.019 -5.980 1.00 23.23 443 LEU A CA 1
ATOM 3514 C C . LEU A 1 443 ? 22.855 -15.023 -6.353 1.00 23.23 443 LEU A C 1
ATOM 3516 O O . LEU A 1 443 ? 21.694 -14.902 -5.966 1.00 23.23 443 LEU A O 1
ATOM 3520 N N . GLN A 1 444 ? 23.282 -15.994 -7.158 1.00 24.67 444 GLN A N 1
ATOM 3521 C CA . GLN A 1 444 ? 22.556 -17.165 -7.636 1.00 24.67 444 GLN A CA 1
ATOM 3522 C C . GLN A 1 444 ? 22.239 -18.144 -6.498 1.00 24.67 444 GLN A C 1
ATOM 3524 O O . GLN A 1 444 ? 23.002 -18.253 -5.540 1.00 24.67 444 GLN A O 1
ATOM 3529 N N . GLY A 1 445 ? 21.204 -18.969 -6.692 1.00 24.92 445 GLY A N 1
ATOM 3530 C CA . GLY A 1 445 ? 21.260 -20.350 -6.212 1.00 24.92 445 GLY A CA 1
ATOM 3531 C C . GLY A 1 445 ? 19.958 -20.968 -5.704 1.00 24.92 445 GLY A C 1
ATOM 3532 O O . GLY A 1 445 ? 19.488 -20.637 -4.622 1.00 24.92 445 GLY A O 1
ATOM 3533 N N . LEU A 1 446 ? 19.544 -22.001 -6.448 1.00 24.31 446 LEU A N 1
ATOM 3534 C CA . LEU A 1 446 ? 18.927 -23.264 -6.011 1.00 24.31 446 LEU A CA 1
ATOM 3535 C C . LEU A 1 446 ? 17.397 -23.412 -6.118 1.00 24.31 446 LEU A C 1
ATOM 3537 O O . LEU A 1 446 ? 16.604 -22.625 -5.615 1.00 24.31 446 LEU A O 1
ATOM 3541 N N . GLY A 1 447 ? 17.053 -24.471 -6.861 1.00 24.92 447 GLY A N 1
ATOM 3542 C CA . GLY A 1 447 ? 15.786 -24.765 -7.518 1.00 24.92 447 GLY A CA 1
ATOM 3543 C C . GLY A 1 447 ? 14.771 -25.602 -6.719 1.00 24.92 447 GLY A C 1
ATOM 3544 O O . GLY A 1 447 ? 14.799 -25.616 -5.490 1.00 24.92 447 GLY A O 1
ATOM 3545 N N . PRO A 1 448 ? 13.821 -26.254 -7.421 1.00 27.41 448 PRO A N 1
ATOM 3546 C CA . PRO A 1 448 ? 12.489 -26.545 -6.898 1.00 27.41 448 PRO A CA 1
ATOM 3547 C C . PRO A 1 448 ? 12.344 -27.970 -6.349 1.00 27.41 448 PRO A C 1
ATOM 3549 O O . PRO A 1 448 ? 12.933 -28.912 -6.877 1.00 27.41 448 PRO A O 1
ATOM 3552 N N . GLN A 1 449 ? 11.454 -28.155 -5.370 1.00 26.45 449 GLN A N 1
ATOM 3553 C CA . GLN A 1 449 ? 10.864 -29.464 -5.074 1.00 26.45 449 GLN A CA 1
ATOM 3554 C C . GLN A 1 449 ? 9.331 -29.393 -5.111 1.00 26.45 449 GLN A C 1
ATOM 3556 O O . GLN A 1 449 ? 8.718 -28.437 -4.637 1.00 26.45 449 GLN A O 1
ATOM 3561 N N . ARG A 1 450 ? 8.745 -30.397 -5.775 1.00 25.69 450 ARG A N 1
ATOM 3562 C CA . ARG A 1 450 ? 7.324 -30.554 -6.134 1.00 25.69 450 ARG A CA 1
ATOM 3563 C C . ARG A 1 450 ? 6.448 -30.902 -4.915 1.00 25.69 450 ARG A C 1
ATOM 3565 O O . ARG A 1 450 ? 6.944 -31.578 -4.018 1.00 25.69 450 ARG A O 1
ATOM 3572 N N . PRO A 1 451 ? 5.141 -30.572 -4.915 1.00 28.12 451 PRO A N 1
ATOM 3573 C CA . PRO A 1 451 ? 4.199 -31.064 -3.914 1.00 28.12 451 PRO A CA 1
ATOM 3574 C C . PRO A 1 451 ? 3.423 -32.307 -4.393 1.00 28.12 451 PRO A C 1
ATOM 3576 O O . PRO A 1 451 ? 3.047 -32.422 -5.560 1.00 28.12 451 PRO A O 1
ATOM 3579 N N . HIS A 1 452 ? 3.164 -33.225 -3.459 1.00 25.58 452 HIS A N 1
ATOM 3580 C CA . HIS A 1 452 ? 2.235 -34.349 -3.597 1.00 25.58 452 HIS A CA 1
ATOM 3581 C C . HIS A 1 452 ? 0.781 -33.900 -3.339 1.00 25.58 452 HIS A C 1
ATOM 3583 O O . HIS A 1 452 ? 0.518 -33.148 -2.403 1.00 25.58 452 HIS A O 1
ATOM 3589 N N . HIS A 1 453 ? -0.156 -34.399 -4.152 1.00 25.56 453 HIS A N 1
ATOM 3590 C CA . HIS A 1 453 ? -1.615 -34.334 -3.947 1.00 25.56 453 HIS A CA 1
ATOM 3591 C C . HIS A 1 453 ? -2.089 -35.378 -2.911 1.00 25.56 453 HIS A C 1
ATOM 3593 O O . HIS A 1 453 ? -1.436 -36.417 -2.781 1.00 25.56 453 HIS A O 1
ATOM 3599 N N . PRO A 1 454 ? -3.223 -35.144 -2.205 1.00 28.31 454 PRO A N 1
ATOM 3600 C CA . PRO A 1 454 ? -4.515 -35.677 -2.680 1.00 28.31 454 PRO A CA 1
ATOM 3601 C C . PRO A 1 454 ? -5.771 -34.791 -2.443 1.00 28.31 454 PRO A C 1
ATOM 3603 O O . PRO A 1 454 ? -5.923 -34.156 -1.408 1.00 28.31 454 PRO A O 1
ATOM 3606 N N . HIS A 1 455 ? -6.626 -34.765 -3.479 1.00 25.91 455 HIS A N 1
ATOM 3607 C CA . HIS A 1 455 ? -8.104 -34.879 -3.620 1.00 25.91 455 HIS A CA 1
ATOM 3608 C C . HIS A 1 455 ? -9.128 -34.710 -2.449 1.00 25.91 455 HIS A C 1
ATOM 3610 O O . HIS A 1 455 ? -8.758 -34.718 -1.283 1.00 25.91 455 HIS A O 1
ATOM 3616 N N . PRO A 1 456 ? -10.445 -34.509 -2.745 1.00 33.59 456 PRO A N 1
ATOM 3617 C CA . PRO A 1 456 ? -11.120 -33.225 -2.558 1.00 33.59 456 PRO A CA 1
ATOM 3618 C C . PRO A 1 456 ? -12.243 -33.252 -1.502 1.00 33.59 456 PRO A C 1
ATOM 3620 O O . PRO A 1 456 ? -13.070 -34.159 -1.455 1.00 33.59 456 PRO A O 1
ATOM 3623 N N . GLY A 1 457 ? -12.343 -32.184 -0.716 1.00 23.05 457 GLY A N 1
ATOM 3624 C CA . GLY A 1 457 ? -13.472 -31.942 0.176 1.00 23.05 457 GLY A CA 1
ATOM 3625 C C . GLY A 1 457 ? -13.594 -30.453 0.477 1.00 23.05 457 GLY A C 1
ATOM 3626 O O . GLY A 1 457 ? -12.689 -29.882 1.071 1.00 23.05 457 GLY A O 1
ATOM 3627 N N . ARG A 1 458 ? -14.693 -29.840 0.013 1.00 29.97 458 ARG A N 1
ATOM 3628 C CA . ARG A 1 458 ? -15.228 -28.516 0.398 1.00 29.97 458 ARG A CA 1
ATOM 3629 C C . ARG A 1 458 ? -14.172 -27.458 0.765 1.00 29.97 458 ARG A C 1
ATOM 3631 O O . ARG A 1 458 ? -13.911 -27.190 1.935 1.00 29.97 458 ARG A O 1
ATOM 3638 N N . THR A 1 459 ? -13.602 -26.806 -0.243 1.00 22.78 459 THR A N 1
ATOM 3639 C CA . THR A 1 459 ? -12.687 -25.673 -0.058 1.00 22.78 459 THR A CA 1
ATOM 3640 C C . THR A 1 459 ? -13.453 -24.391 0.264 1.00 22.78 459 THR A C 1
ATOM 3642 O O . THR A 1 459 ? -13.770 -23.608 -0.625 1.00 22.78 459 THR A O 1
ATOM 3645 N N . PHE A 1 460 ? -13.708 -24.153 1.550 1.00 27.48 460 PHE A N 1
ATOM 3646 C CA . PHE A 1 460 ? -13.777 -22.790 2.076 1.00 27.48 460 PHE A CA 1
ATOM 3647 C C . PHE A 1 460 ? -12.356 -22.216 2.020 1.00 27.48 460 PHE A C 1
ATOM 3649 O O . PHE A 1 460 ? -11.458 -22.709 2.705 1.00 27.48 460 PHE A O 1
ATOM 3656 N N . THR A 1 461 ? -12.107 -21.228 1.164 1.00 25.77 461 THR A N 1
ATOM 3657 C CA . THR A 1 461 ? -10.778 -20.616 1.026 1.00 25.77 461 THR A CA 1
ATOM 3658 C C . THR A 1 461 ? -10.445 -19.783 2.263 1.00 25.77 461 THR A C 1
ATOM 3660 O O . THR A 1 461 ? -10.946 -18.673 2.446 1.00 25.77 461 THR A O 1
ATOM 3663 N N . ALA A 1 462 ? -9.602 -20.347 3.127 1.00 27.08 462 ALA A N 1
ATOM 3664 C CA . ALA A 1 462 ? -9.056 -19.704 4.313 1.00 27.08 462 ALA A CA 1
ATOM 3665 C C . ALA A 1 462 ? -7.990 -18.649 3.952 1.00 27.08 462 ALA A C 1
ATOM 3667 O O . ALA A 1 462 ? -7.051 -18.955 3.223 1.00 27.08 462 ALA A O 1
ATOM 3668 N N . GLY A 1 463 ? -8.129 -17.440 4.514 1.00 35.09 463 GLY A N 1
ATOM 3669 C CA . GLY A 1 463 ? -7.034 -16.518 4.869 1.00 35.09 463 GLY A CA 1
ATOM 3670 C C . GLY A 1 463 ? -5.968 -16.222 3.808 1.00 35.09 463 GLY A C 1
ATOM 3671 O O . GLY A 1 463 ? -4.781 -16.340 4.101 1.00 35.09 463 GLY A O 1
ATOM 3672 N N . GLY A 1 464 ? -6.373 -15.862 2.589 1.00 38.53 464 GLY A N 1
ATOM 3673 C CA . GLY A 1 464 ? -5.475 -15.303 1.574 1.00 38.53 464 GLY A CA 1
ATOM 3674 C C . GLY A 1 464 ? -5.617 -13.784 1.488 1.00 38.53 464 GLY A C 1
ATOM 3675 O O . GLY A 1 464 ? -6.694 -13.269 1.767 1.00 38.53 464 GLY A O 1
ATOM 3676 N N . LEU A 1 465 ? -4.547 -13.096 1.075 1.00 50.62 465 LEU A N 1
ATOM 3677 C CA . LEU A 1 465 ? -4.567 -11.672 0.718 1.00 50.62 465 LEU A CA 1
ATOM 3678 C C . LEU A 1 465 ? -5.695 -11.427 -0.298 1.00 50.62 465 LEU A C 1
ATOM 3680 O O . LEU A 1 465 ? -5.631 -11.976 -1.404 1.00 50.62 465 LEU A O 1
ATOM 3684 N N . ARG A 1 466 ? -6.728 -10.653 0.051 1.00 61.34 466 ARG A N 1
ATOM 3685 C CA . ARG A 1 466 ? -7.776 -10.276 -0.907 1.00 61.34 466 ARG A CA 1
ATOM 3686 C C . ARG A 1 466 ? -7.464 -8.897 -1.460 1.00 61.34 466 ARG A C 1
ATOM 3688 O O . ARG A 1 466 ? -6.953 -8.036 -0.757 1.00 61.34 466 ARG A O 1
ATOM 3695 N N . VAL A 1 467 ? -7.783 -8.681 -2.734 1.00 58.00 467 VAL A N 1
ATOM 3696 C CA . VAL A 1 467 ? -7.575 -7.377 -3.383 1.00 58.00 467 VAL A CA 1
ATOM 3697 C C . VAL A 1 467 ? -8.339 -6.274 -2.641 1.00 58.00 467 VAL A C 1
ATOM 3699 O O . VAL A 1 467 ? -7.783 -5.208 -2.413 1.00 58.00 467 VAL A O 1
ATOM 3702 N N . GLY A 1 468 ? -9.566 -6.556 -2.187 1.00 50.53 468 GLY A N 1
ATOM 3703 C CA . GLY A 1 468 ? -10.380 -5.602 -1.430 1.00 50.53 468 GLY A CA 1
ATOM 3704 C C . GLY A 1 468 ? -9.919 -5.331 0.003 1.00 50.53 468 GLY A C 1
ATOM 3705 O O . GLY A 1 468 ? -10.451 -4.430 0.632 1.00 50.53 468 GLY A O 1
ATOM 3706 N N . ASP A 1 469 ? -8.894 -6.023 0.507 1.00 74.12 469 ASP A N 1
ATOM 3707 C CA . ASP A 1 469 ? -8.298 -5.713 1.813 1.00 74.12 469 ASP A CA 1
ATOM 3708 C C . ASP A 1 469 ? -7.367 -4.478 1.766 1.00 74.12 469 ASP A C 1
ATOM 3710 O O . ASP A 1 469 ? -6.664 -4.167 2.734 1.00 74.12 469 ASP A O 1
ATOM 3714 N N . ALA A 1 470 ? -7.308 -3.791 0.621 1.00 71.56 470 ALA A N 1
ATOM 3715 C CA . ALA A 1 470 ? -6.509 -2.597 0.406 1.00 71.56 470 ALA A CA 1
ATOM 3716 C C . ALA A 1 470 ? -7.394 -1.361 0.208 1.00 71.56 470 ALA A C 1
ATOM 3718 O O . ALA A 1 470 ? -8.350 -1.400 -0.565 1.00 71.56 470 ALA A O 1
ATOM 3719 N N . VAL A 1 471 ? -7.033 -0.256 0.863 1.00 79.00 471 VAL A N 1
ATOM 3720 C CA . VAL A 1 471 ? -7.648 1.066 0.666 1.00 79.00 471 VAL A CA 1
ATOM 3721 C C . VAL A 1 471 ? -6.568 2.099 0.400 1.00 79.00 471 VAL A C 1
ATOM 3723 O O . VAL A 1 471 ? -5.546 2.166 1.094 1.00 79.00 471 VAL A O 1
ATOM 3726 N N . ARG A 1 472 ? -6.825 2.931 -0.608 1.00 78.19 472 ARG A N 1
ATOM 3727 C CA . ARG A 1 472 ? -6.012 4.099 -0.912 1.00 78.19 472 ARG A CA 1
ATOM 3728 C C . ARG A 1 472 ? -6.519 5.315 -0.135 1.00 78.19 472 ARG A C 1
ATOM 3730 O O . ARG A 1 472 ? -7.710 5.607 -0.122 1.00 78.19 472 ARG A O 1
ATOM 3737 N N . MET A 1 473 ? -5.591 6.012 0.505 1.00 73.75 473 MET A N 1
ATOM 3738 C CA . MET A 1 473 ? -5.792 7.245 1.250 1.00 73.75 473 MET A CA 1
ATOM 3739 C C . MET A 1 473 ? -5.207 8.408 0.459 1.00 73.75 473 MET A C 1
ATOM 3741 O O . MET A 1 473 ? -4.005 8.419 0.178 1.00 73.75 473 MET A O 1
ATOM 3745 N N . GLU A 1 474 ? -6.055 9.371 0.126 1.00 68.56 474 GLU A N 1
ATOM 3746 C CA . GLU A 1 474 ? -5.713 10.571 -0.644 1.00 68.56 474 GLU A CA 1
ATOM 3747 C C . GLU A 1 474 ? -5.722 11.819 0.243 1.00 68.56 474 GLU A C 1
ATOM 3749 O O . GLU A 1 474 ? -6.557 11.894 1.182 1.00 68.56 474 GLU A O 1
#

Foldseek 3Di:
DPPDPDPDAAEEEEALQLQLVAVCPLQPSFQHAYEYEVLSVVVLVVLCDDDDSSVVSSVSNVVLVCVQPVPDDPVRQQVFGFSDDPLPVVDPRPHGYGYHYDPDDQDDDDPPPDDDDPSLVSSLSVQVSCCVVCVVHQYEYEDQDPSSCVSNVVRPRHYDYDDPPDPPLDPSPADALEDEDDPCQCVVWVVPWDWDDDPNWIKIKGFDPVLVPDFALRWYWYDDPDTFIWGWHDGDHRITMIIGQDQQQPCVNPQLNDGDPDPLLSSLLSLLQDLVNQEAEEEEAPPLCQLLSNLSSQCCCVPVVVQAPAEEEEEDDPDPDDDLVDDDDDQCVSCVVVCPVVVVSVVVSLVSDPDPPVVSVVVVVVNVVRYHYHYLVVLAPDADWRYAYEYEQCSSDDPVSVCRNQVHPDDDDPDDDPDDTDGYHYYYYHYDDDDDDDDDDDDDDDDDDDDDDDDDDDDPPPDDDISSSYHYRD

Sequence (474 aa):
MVKKEIRGKRLFVLDTNVLMHDPTALFRFQEHDIYLPMVVLEELDRSKKGVSEVARNVRQVSRFVDELMADATHAEIAKGLPLVSESLAESAFGSSGRLFFQTRAMPVSLPDSLPGNTPDNTILGTALALQQERPDVDVTLVSKDINLRIKAAVIGIHAEDYYNDQVLDDVNLLYSGRCELNTDFWEQHGKRMDSWQESGRTFYRVHGPMVTQWHPNQFLYLQGEEPFTAMVREVAGEEAVIEIAGDYMNPRHTVWGINARNREQNFALNLLMDPQIDFISLVGAAGTGKTLLTLAAGLAQTLEDNLYKEIIMTRVTVPVGEDIGFLPGTEEEKMTPWMGALMDNLEVLTKSEVGGDWGRAATNDLLKSRIKIRSLNFMRGRTFLNRFIILDEAQNLTSKQMKTLITPRRPRHQGGMPGQHRPDRHAVSHRDHLRPDLRGRPLQGLGPQRPHHPHPGRTFTAGGLRVGDAVRME

pLDDT: mean 73.38, std 20.88, range [22.78, 96.56]

InterPro domains:
  IPR002716 PIN domain [PF13638] (12-162)
  IPR002716 PIN domain [SM00670] (10-150)
  IPR003714 PhoH-like protein [PF02562] (258-407)
  IPR027417 P-loop containing nucleoside triphosphate hydrolase [G3DSA:3.40.50.300] (256-412)
  IPR027417 P-loop containing nucleoside triphosphate hydrolase [SSF52540] (148-410)
  IPR029060 PIN-like domain superfamily [SSF88723] (11-164)
  IPR051451 PhoH2-like [PTHR30473] (20-407)

Mean predicted aligned error: 18.04 Å

Solvent-accessible surface area (backbone atoms only — not comparable to full-atom values): 28129 Å² total; per-residue (Å²): 131,86,81,76,86,79,87,77,68,38,37,36,35,56,37,47,69,41,39,35,74,35,44,64,58,82,66,70,56,52,67,28,29,37,36,42,49,56,66,33,56,54,52,39,60,72,43,41,70,72,88,47,70,46,16,49,24,26,50,48,35,52,48,56,53,46,64,65,43,72,86,54,49,74,75,44,47,75,71,28,34,68,51,71,51,83,80,55,67,87,60,95,64,98,54,59,12,31,43,32,64,58,85,68,91,65,94,50,89,69,69,92,84,66,85,81,58,73,63,64,52,49,52,51,27,49,51,51,41,49,38,71,78,34,77,91,40,58,49,33,40,36,30,69,49,67,66,60,41,52,54,32,50,76,75,72,40,49,53,44,74,63,76,81,81,64,68,67,86,52,67,72,79,47,75,50,26,63,43,82,51,63,86,57,47,60,77,76,40,54,89,77,43,53,71,54,75,57,98,91,41,49,37,38,40,47,75,41,76,72,42,58,76,61,44,48,52,20,32,41,34,36,79,66,97,72,69,43,53,29,29,29,65,43,71,59,69,43,34,28,37,33,31,59,53,69,66,26,56,43,84,88,45,42,43,59,76,44,55,27,90,49,70,44,46,20,51,47,47,48,54,63,68,36,90,88,56,48,55,36,40,39,37,34,54,77,86,58,43,59,67,52,55,50,49,26,36,47,45,33,36,34,70,73,67,56,70,22,78,36,37,38,39,30,62,57,79,78,68,92,64,79,64,77,79,81,71,85,75,55,76,54,67,68,47,46,83,79,38,54,70,57,54,55,45,51,52,59,57,48,68,67,51,93,48,58,79,68,47,44,51,55,51,50,52,53,50,57,72,34,47,42,70,45,53,69,76,70,54,58,93,62,81,77,72,33,29,37,35,38,36,36,44,47,70,71,51,51,75,69,56,49,50,62,70,66,59,73,92,66,82,84,75,88,85,69,70,98,85,73,88,59,79,50,30,39,41,34,27,33,59,69,82,89,86,86,89,86,83,87,85,90,83,88,85,88,84,88,83,85,86,85,85,83,87,88,76,86,84,75,86,74,92,66,93,52,79,17,37,23,37,40,30,122